Protein 8Q57 (pdb70)

Secondary structure (DSSP, 8-state):
--B--HHHHHHHHHHTT--EEEEE--SHHHHHHHHHHHHHHT--EEEEE-HHHHHHH-HHHHHHHHHHT-TT--S-EEEEEEEE--HHHHHHHHHTT-SEEEE--TTS-HHHHHHHHHHHHHHHHHTT-EEEEEES---B---PPPHHHHHHHHHHH--SEEEE-SS--BSS-SSPP---HHHHHHHHHHT-S-EEES--TT--HHHHHHHHHTTEEEEEE-HHHHHHHHHHHHHHHHH-TT---HHHHHHHHHHHHHHHHHHHHHHHT-TTTTHHHH-/--B--HHHHHHHHHHHT--EEEEE--SHHHHHHHHHHHHHHT--EEEEE-HHHHHHH-HHHHHHHHHHH-TT--S-EEEEEEEE--HHHHHHHHHTT-SEEEE--TTS-HHHHHHHHHHHHHHHHHTT-EEEEEES---B---PPPHHHHHHHHHHH--SEEEE-SS--BSS-SSPP---HHHHHHHHHHT-S-EEES--TT--HHHHHHHHHTTEEEEEE-HHHHHHHHHHHHHHHHH-TT---HHHHHHHHHHHHHHHHHHHHHHTT-TTGGGG-

Sequence (556 aa):
MSYVSGNTLIQHAWQHGYAIGAFSVHNAETIRAILLAAEQEQAPVVMMLQIGQKVISVMGLKPMKEMMIDAFMHDITVPVCIHLDHSRSFEQTMEAVQAGFQSVMFDGSHLSFDENVRITRAVADVAHALNNLGVEGEIGKIGGTELITSCAEALKFSELTTVDYLAVSIGTAHHGMYKQEPKLAFERLQEMREIVKKPIVLHGGSGVPDEQIRRAITLGVAKVNVDTELRQAFTQGVSEVLAASPDEYVLAVSLGRGRDVMQQKVIEKIRLFGSQGQAAAFAGMSYVSGNTLIQHAWQHGYAIGAFSVHNAETIRAILLAAEQEQAPVMLQIGQKVISVMGLKPMKEMMIDAFMHDITVPVCIHLDHSRSFEQTMEAVQAGFQSVMFDGSHLSFDENVRITRAVADVAHALNNLGVEGEIGKIGGTELITSCAEALKFSELTTVDYLAVSIGTAHHGMYKQEPKLAFERLQEMREIVKKPIVLHGGSGVPDEQIRRAITLGVAKVNVDTELRQAFTQGVSEVLAASPDEYVLAVSLGRGRDVMQQKVIEKIRLFGSQGQAAAF

Solvent-accessible surface area: 21563 Å² total; per-residue (Å²): 103,35,51,34,22,0,46,68,0,0,55,39,0,36,123,111,46,6,0,0,1,0,0,8,1,38,38,36,48,5,0,41,0,0,0,46,0,0,42,106,19,80,0,0,0,0,0,2,0,12,67,146,3,31,89,102,78,20,10,61,68,0,22,116,44,0,59,67,51,8,138,69,11,99,0,8,0,0,0,0,0,7,46,0,104,43,40,88,28,0,1,66,0,2,63,26,24,4,22,0,0,0,2,13,1,12,127,77,72,50,113,62,1,19,140,30,0,96,39,0,0,50,3,0,71,15,22,116,6,0,0,0,0,3,8,14,87,17,48,49,34,143,123,76,3,47,19,74,66,0,68,105,0,2,82,78,0,46,1,18,0,0,0,0,10,0,30,12,17,60,22,98,45,99,81,126,10,103,11,24,24,72,68,0,107,74,1,71,118,78,11,129,44,2,2,0,0,1,8,2,7,49,3,31,72,131,17,1,111,134,0,4,96,23,2,1,0,0,0,10,0,42,20,18,0,97,92,3,26,80,93,0,24,57,71,23,73,88,83,51,94,106,48,169,84,114,84,68,3,46,14,87,0,67,57,12,1,30,101,46,0,20,74,5,0,130,19,1,13,0,70,45,50,9,77,42,43,102,104,147,34,46,35,22,0,47,66,0,0,55,38,0,54,117,115,44,8,0,0,0,0,0,8,0,38,39,31,47,5,0,41,0,0,0,40,0,0,39,103,19,77,0,0,0,0,0,1,0,13,67,148,3,31,88,97,82,21,11,60,74,0,22,115,46,0,38,66,51,3,137,69,11,98,0,8,0,0,0,0,0,7,44,0,131,44,42,87,29,0,1,67,0,2,63,26,23,4,21,0,0,0,2,7,0,12,96,75,74,48,113,60,1,20,140,29,0,94,39,0,0,49,2,0,73,16,21,116,6,0,0,0,0,4,10,22,121,18,46,56,36,144,134,75,6,48,16,76,73,0,60,107,0,0,109,79,0,43,1,18,0,0,0,1,10,2,30,17,16,61,25,99,48,96,80,133,12,83,10,24,20,121,68,0,59,70,0,79,92,84,5,131,39,1,2,1,1,1,8,2,9,48,3,36,59,90,23,1,130,114,0,9,84,26,6,1,0,0,0,12,0,43,22,22,1,95,94,4,26,79,104,0,22,56,88,22,73,90,84,52,94,104,48,166,85,118,83,67,3,48,7,95,0,74,65,21,1,27,109,45,0,4,74,5,0,122,15,3,31,0,76,41,53,12,95,58,81

Structure (mmCIF, N/CA/C/O backbone):
data_8Q57
#
_entry.id   8Q57
#
_cell.length_a   90.734
_cell.length_b   87.525
_cell.length_c   104.312
_cell.angle_alpha   90.00
_cell.angle_beta   107.73
_cell.angle_gamma   90.00
#
_symmetry.space_group_name_H-M   'I 1 2 1'
#
loop_
_entity.id
_entity.type
_entity.pdbx_description
1 polymer 'Tagatose-1,6-bisphosphate aldolase kbaY'
2 non-polymer 'SULFATE ION'
3 non-polymer 'ZINC ION'
4 non-polymer 'SODIUM ION'
5 non-polymer 2-[BIS-(2-HYDROXY-ETHYL)-AMINO]-2-HYDROXYMETHYL-PROPANE-1,3-DIOL
6 water water
#
loop_
_atom_site.group_PDB
_atom_site.id
_atom_site.type_symbol
_atom_site.label_atom_id
_atom_site.label_alt_id
_atom_site.label_comp_id
_atom_site.label_asym_id
_atom_site.label_entity_id
_atom_site.label_seq_id
_atom_site.pdbx_PDB_ins_code
_atom_site.Cartn_x
_atom_site.Cartn_y
_atom_site.Cartn_z
_atom_site.occupancy
_atom_site.B_iso_or_equiv
_atom_site.auth_seq_id
_atom_site.auth_comp_id
_atom_site.auth_asym_id
_atom_site.auth_atom_id
_atom_site.pdbx_PDB_model_num
ATOM 1 N N . MET A 1 21 ? 22.748 13.836 39.871 1.00 49.32 1 MET A N 1
ATOM 2 C CA . MET A 1 21 ? 22.130 12.498 40.048 1.00 41.94 1 MET A CA 1
ATOM 3 C C . MET A 1 21 ? 20.713 12.578 39.502 1.00 41.71 1 MET A C 1
ATOM 4 O O . MET A 1 21 ? 20.009 13.546 39.779 1.00 45.54 1 MET A O 1
ATOM 6 N N . SER A 1 22 ? 20.301 11.569 38.719 1.00 36.44 2 SER A N 1
ATOM 7 C CA . SER A 1 22 ? 18.983 11.529 38.102 1.00 33.65 2 SER A CA 1
ATOM 8 C C . SER A 1 22 ? 17.908 11.078 39.120 1.00 33.85 2 SER A C 1
ATOM 9 O O . SER A 1 22 ? 17.198 10.108 38.868 1.00 28.88 2 SER A O 1
ATOM 12 N N . TYR A 1 23 ? 17.808 11.739 40.291 1.00 26.88 3 TYR A N 1
ATOM 13 C CA . TYR A 1 23 ? 16.882 11.313 41.339 1.00 24.30 3 TYR A CA 1
ATOM 14 C C . TYR A 1 23 ? 15.530 11.962 41.114 1.00 23.81 3 TYR A C 1
ATOM 15 O O . TYR A 1 23 ? 15.430 13.142 40.762 1.00 24.87 3 TYR A O 1
ATOM 24 N N . VAL A 1 24 ? 14.467 11.204 41.361 1.00 23.00 4 VAL A N 1
ATOM 25 C CA . VAL A 1 24 ? 13.110 11.644 41.083 1.00 22.84 4 VAL A CA 1
ATOM 26 C C . VAL A 1 24 ? 12.222 11.254 42.251 1.00 22.21 4 VAL A C 1
ATOM 27 O O . VAL A 1 24 ? 12.317 10.127 42.746 1.00 22.65 4 VAL A O 1
ATOM 31 N N . SER A 1 25 ? 11.294 12.158 42.616 1.00 21.53 5 SER A N 1
ATOM 32 C CA . SER A 1 25 ? 10.269 11.866 43.598 1.00 20.88 5 SER A CA 1
ATOM 33 C C . SER A 1 25 ? 9.568 10.543 43.341 1.00 20.79 5 SER A C 1
ATOM 34 O O . SER A 1 25 ? 9.116 10.252 42.215 1.00 19.61 5 SER A O 1
ATOM 37 N N . GLY A 1 26 ? 9.391 9.747 44.402 1.00 20.75 6 GLY A N 1
ATOM 38 C CA . GLY A 1 26 ? 8.617 8.529 44.296 1.00 23.34 6 GLY A CA 1
ATOM 39 C C . GLY A 1 26 ? 7.176 8.798 43.831 1.00 23.29 6 GLY A C 1
ATOM 40 O O . GLY A 1 26 ? 6.585 7.959 43.138 1.00 22.02 6 GLY A O 1
ATOM 41 N N . ASN A 1 27 ? 6.614 9.956 44.201 1.00 22.80 7 ASN A N 1
ATOM 42 C CA . ASN A 1 27 ? 5.241 10.281 43.802 1.00 22.61 7 ASN A CA 1
ATOM 43 C C . ASN A 1 27 ? 5.205 10.421 42.267 1.00 25.41 7 ASN A C 1
ATOM 44 O O . ASN A 1 27 ? 4.299 9.939 41.599 1.00 22.95 7 ASN A O 1
ATOM 49 N N . THR A 1 28 ? 6.195 11.113 41.690 1.00 25.92 8 THR A N 1
ATOM 50 C CA . THR A 1 28 ? 6.265 11.279 40.250 1.00 23.25 8 THR A CA 1
ATOM 51 C C . THR A 1 28 ? 6.323 9.931 39.534 1.00 25.82 8 THR A C 1
ATOM 52 O O . THR A 1 28 ? 5.606 9.693 38.543 1.00 24.30 8 THR A O 1
ATOM 56 N N . LEU A 1 29 ? 7.186 9.039 40.019 1.00 22.53 9 LEU A N 1
ATOM 57 C CA . LEU A 1 29 ? 7.312 7.712 39.392 1.00 23.52 9 LEU A CA 1
ATOM 58 C C . LEU A 1 29 ? 6.027 6.905 39.499 1.00 24.22 9 LEU A C 1
ATOM 59 O O . LEU A 1 29 ? 5.553 6.324 38.515 1.00 22.87 9 LEU A O 1
ATOM 64 N N . ILE A 1 30 ? 5.501 6.796 40.721 1.00 22.97 10 ILE A N 1
ATOM 65 C CA . ILE A 1 30 ? 4.362 5.948 40.972 1.00 24.57 10 ILE A CA 1
ATOM 66 C C . ILE A 1 30 ? 3.106 6.460 40.261 1.00 23.85 10 ILE A C 1
ATOM 67 O O . ILE A 1 30 ? 2.341 5.641 39.733 1.00 24.65 10 ILE A O 1
ATOM 72 N N . GLN A 1 31 ? 2.870 7.781 40.259 1.00 24.96 11 GLN A N 1
ATOM 73 C CA . GLN A 1 31 ? 1.668 8.275 39.578 1.00 26.65 11 GLN A CA 1
ATOM 74 C C . GLN A 1 31 ? 1.741 7.915 38.081 1.00 27.03 11 GLN A C 1
ATOM 75 O O . GLN A 1 31 ? 0.714 7.572 37.455 1.00 27.79 11 GLN A O 1
ATOM 81 N N . HIS A 1 32 ? 2.923 8.046 37.495 1.00 25.16 12 HIS A N 1
ATOM 82 C CA . HIS A 1 32 ? 3.072 7.777 36.072 1.00 27.68 12 HIS A CA 1
ATOM 83 C C . HIS A 1 32 ? 2.811 6.294 35.789 1.00 28.62 12 HIS A C 1
ATOM 84 O O . HIS A 1 32 ? 2.115 5.952 34.827 1.00 28.22 12 HIS A O 1
ATOM 91 N N . ALA A 1 33 ? 3.384 5.416 36.618 1.00 23.88 13 ALA A N 1
ATOM 92 C CA . ALA A 1 33 ? 3.164 3.990 36.493 1.00 25.21 13 ALA A CA 1
ATOM 93 C C . ALA A 1 33 ? 1.666 3.671 36.570 1.00 27.41 13 ALA A C 1
ATOM 94 O O . ALA A 1 33 ? 1.109 2.950 35.739 1.00 24.01 13 ALA A O 1
ATOM 96 N N . TRP A 1 34 ? 1.026 4.224 37.608 1.00 26.47 14 TRP A N 1
ATOM 97 C CA . TRP A 1 34 ? -0.388 3.959 37.874 1.00 27.64 14 TRP A CA 1
ATOM 98 C C . TRP A 1 34 ? -1.247 4.419 36.696 1.00 27.57 14 TRP A C 1
ATOM 99 O O . TRP A 1 34 ? -2.163 3.698 36.319 1.00 30.02 14 TRP A O 1
ATOM 110 N N . GLN A 1 35 ? -0.917 5.567 36.118 1.00 28.21 15 GLN A N 1
ATOM 111 C CA . GLN A 1 35 ? -1.684 6.141 35.036 1.00 30.90 15 GLN A CA 1
ATOM 112 C C . GLN A 1 35 ? -1.448 5.391 33.719 1.00 37.07 15 GLN A C 1
ATOM 113 O O . GLN A 1 35 ? -2.214 5.553 32.777 1.00 32.04 15 GLN A O 1
ATOM 119 N N . HIS A 1 36 ? -0.370 4.622 33.623 1.00 28.50 16 HIS A N 1
ATOM 120 C CA . HIS A 1 36 ? -0.002 3.948 32.389 1.00 30.19 16 HIS A CA 1
ATOM 121 C C . HIS A 1 36 ? -0.026 2.425 32.509 1.00 30.47 16 HIS A C 1
ATOM 122 O O . HIS A 1 36 ? 0.488 1.721 31.634 1.00 33.82 16 HIS A O 1
ATOM 129 N N . GLY A 1 37 ? -0.591 1.880 33.578 1.00 29.69 17 GLY A N 1
ATOM 130 C CA . GLY A 1 37 ? -0.769 0.450 33.669 1.00 29.48 17 GLY A CA 1
ATOM 131 C C . GLY A 1 37 ? 0.544 -0.338 33.769 1.00 31.14 17 GLY A C 1
ATOM 132 O O . GLY A 1 37 ? 0.614 -1.479 33.325 1.00 29.40 17 GLY A O 1
ATOM 133 N N . TYR A 1 38 ? 1.527 0.203 34.502 1.00 26.98 18 TYR A N 1
ATOM 134 C CA . TYR A 1 38 ? 2.737 -0.544 34.826 1.00 24.08 18 TYR A CA 1
ATOM 135 C C . TYR A 1 38 ? 3.054 -0.297 36.312 1.00 26.09 18 TYR A C 1
ATOM 136 O O . TYR A 1 38 ? 2.316 0.415 37.008 1.00 24.49 18 TYR A O 1
ATOM 145 N N . ALA A 1 39 ? 4.107 -0.961 36.799 1.00 24.32 19 ALA A N 1
ATOM 146 C CA . ALA A 1 39 ? 4.539 -0.778 38.188 1.00 22.86 19 ALA A CA 1
ATOM 147 C C . ALA A 1 39 ? 6.037 -0.476 38.224 1.00 23.37 19 ALA A C 1
ATOM 148 O O . ALA A 1 39 ? 6.799 -0.918 37.368 1.00 23.63 19 ALA A O 1
ATOM 150 N N . ILE A 1 40 ? 6.411 0.336 39.209 1.00 22.25 20 ILE A N 1
ATOM 151 C CA . ILE A 1 40 ? 7.799 0.590 39.567 1.00 21.29 20 ILE A CA 1
ATOM 152 C C . ILE A 1 40 ? 8.262 -0.517 40.495 1.00 20.76 20 ILE A C 1
ATOM 153 O O . ILE A 1 40 ? 7.608 -0.833 41.507 1.00 22.90 20 ILE A O 1
ATOM 158 N N . GLY A 1 41 ? 9.392 -1.146 40.139 1.00 21.43 21 GLY A N 1
ATOM 159 C CA . GLY A 1 41 ? 10.020 -2.112 41.021 1.00 21.29 21 GLY A CA 1
ATOM 160 C C . GLY A 1 41 ? 10.775 -1.405 42.146 1.00 21.33 21 GLY A C 1
ATOM 161 O O . GLY A 1 41 ? 11.467 -0.440 41.880 1.00 21.78 21 GLY A O 1
ATOM 162 N N . ALA A 1 42 ? 10.571 -1.891 43.353 1.00 21.90 22 ALA A N 1
ATOM 163 C CA . ALA A 1 42 ? 11.170 -1.326 44.545 1.00 22.49 22 ALA A CA 1
ATOM 164 C C . ALA A 1 42 ? 12.076 -2.411 45.083 1.00 21.85 22 ALA A C 1
ATOM 165 O O . ALA A 1 42 ? 11.629 -3.383 45.682 1.00 23.60 22 ALA A O 1
ATOM 167 N N . PHE A 1 43 ? 13.364 -2.243 44.781 1.00 21.08 23 PHE A N 1
ATOM 168 C CA . PHE A 1 43 ? 14.339 -3.305 45.005 1.00 21.61 23 PHE A CA 1
ATOM 169 C C . PHE A 1 43 ? 15.184 -2.982 46.233 1.00 20.57 23 PHE A C 1
ATOM 170 O O . PHE A 1 43 ? 15.814 -1.926 46.284 1.00 20.93 23 PHE A O 1
ATOM 178 N N . SER A 1 44 ? 15.192 -3.893 47.203 1.00 22.09 24 SER A N 1
ATOM 179 C CA . SER A 1 44 ? 15.880 -3.641 48.475 1.00 22.22 24 SER A CA 1
ATOM 180 C C . SER A 1 44 ? 17.399 -3.785 48.304 1.00 22.86 24 SER A C 1
ATOM 181 O O . SER A 1 44 ? 17.890 -4.769 47.734 1.00 21.43 24 SER A O 1
ATOM 184 N N . VAL A 1 45 ? 18.139 -2.828 48.877 1.00 20.62 25 VAL A N 1
ATOM 185 C CA . VAL A 1 45 ? 19.592 -2.789 48.792 1.00 21.11 25 VAL A CA 1
ATOM 186 C C . VAL A 1 45 ? 20.206 -3.208 50.123 1.00 21.24 25 VAL A C 1
ATOM 187 O O . VAL A 1 45 ? 19.667 -2.941 51.188 1.00 21.47 25 VAL A O 1
ATOM 191 N N . HIS A 1 46 ? 21.429 -3.776 50.059 1.00 20.94 26 HIS A N 1
ATOM 192 C CA . HIS A 1 46 ? 22.079 -4.350 51.241 1.00 20.23 26 HIS A CA 1
ATOM 193 C C . HIS A 1 46 ? 23.569 -4.006 51.352 1.00 20.52 26 HIS A C 1
ATOM 194 O O . HIS A 1 46 ? 24.133 -4.130 52.432 1.00 22.87 26 HIS A O 1
ATOM 201 N N . ASN A 1 47 ? 24.186 -3.635 50.241 1.00 21.61 27 ASN A N 1
ATOM 202 C CA . ASN A 1 47 ? 25.633 -3.405 50.222 1.00 22.93 27 ASN A CA 1
ATOM 203 C C . ASN A 1 47 ? 25.990 -2.877 48.857 1.00 21.09 27 ASN A C 1
ATOM 204 O O . ASN A 1 47 ? 25.080 -2.558 48.080 1.00 22.73 27 ASN A O 1
ATOM 209 N N . ALA A 1 48 ? 27.307 -2.823 48.519 1.00 19.89 28 ALA A N 1
ATOM 210 C CA . ALA A 1 48 ? 27.695 -2.194 47.270 1.00 20.06 28 ALA A CA 1
ATOM 211 C C . ALA A 1 48 ? 27.243 -3.015 46.057 1.00 21.17 28 ALA A C 1
ATOM 212 O O . ALA A 1 48 ? 26.813 -2.439 45.062 1.00 20.44 28 ALA A O 1
ATOM 214 N N . GLU A 1 49 ? 27.506 -4.326 46.112 1.00 22.01 29 GLU A N 1
ATOM 215 C CA . GLU A 1 49 ? 27.251 -5.168 44.942 1.00 23.60 29 GLU A CA 1
ATOM 216 C C . GLU A 1 49 ? 25.736 -5.213 44.655 1.00 23.00 29 GLU A C 1
ATOM 217 O O . GLU A 1 49 ? 25.327 -5.230 43.495 1.00 24.08 29 GLU A O 1
ATOM 223 N N . THR A 1 50 ? 24.911 -5.224 45.700 1.00 23.01 30 THR A N 1
ATOM 224 C CA . THR A 1 50 ? 23.441 -5.253 45.488 1.00 22.71 30 THR A CA 1
ATOM 225 C C . THR A 1 50 ? 22.944 -3.916 44.912 1.00 23.14 30 THR A C 1
ATOM 226 O O . THR A 1 50 ? 22.120 -3.893 43.999 1.00 23.05 30 THR A O 1
ATOM 230 N N . ILE A 1 51 ? 23.511 -2.784 45.352 1.00 21.73 31 ILE A N 1
ATOM 231 C CA . ILE A 1 51 ? 23.192 -1.522 44.729 1.00 20.07 31 ILE A CA 1
ATOM 232 C C . ILE A 1 51 ? 23.528 -1.579 43.244 1.00 21.67 31 ILE A C 1
ATOM 233 O O . ILE A 1 51 ? 22.734 -1.211 42.385 1.00 22.58 31 ILE A O 1
ATOM 238 N N . ARG A 1 52 ? 24.761 -1.992 42.919 1.00 20.91 32 ARG A N 1
ATOM 239 C CA . ARG A 1 52 ? 25.176 -2.041 41.530 1.00 23.03 32 ARG A CA 1
ATOM 240 C C . ARG A 1 52 ? 24.314 -2.974 40.698 1.00 21.76 32 ARG A C 1
ATOM 241 O O . ARG A 1 52 ? 23.994 -2.618 39.574 1.00 24.79 32 ARG A O 1
ATOM 249 N N . ALA A 1 53 ? 23.946 -4.138 41.224 1.00 23.70 33 ALA A N 1
ATOM 250 C CA . ALA A 1 53 ? 23.113 -5.060 40.441 1.00 24.98 33 ALA A CA 1
ATOM 251 C C . ALA A 1 53 ? 21.811 -4.367 40.008 1.00 24.56 33 ALA A C 1
ATOM 252 O O . ALA A 1 53 ? 21.399 -4.433 38.849 1.00 25.33 33 ALA A O 1
ATOM 254 N N . ILE A 1 54 ? 21.192 -3.636 40.937 1.00 22.24 34 ILE A N 1
ATOM 255 C CA . ILE A 1 54 ? 19.913 -2.954 40.669 1.00 22.71 34 ILE A CA 1
ATOM 256 C C . ILE A 1 54 ? 20.089 -1.807 39.675 1.00 23.05 34 ILE A C 1
ATOM 257 O O . ILE A 1 54 ? 19.351 -1.678 38.705 1.00 23.62 34 ILE A O 1
ATOM 262 N N . LEU A 1 55 ? 21.078 -0.940 39.908 1.00 23.06 35 LEU A N 1
ATOM 263 C CA . LEU A 1 55 ? 21.303 0.208 39.045 1.00 21.25 35 LEU A CA 1
ATOM 264 C C . LEU A 1 55 ? 21.694 -0.205 37.624 1.00 24.55 35 LEU A C 1
ATOM 265 O O . LEU A 1 55 ? 21.215 0.379 36.652 1.00 23.68 35 LEU A O 1
ATOM 270 N N . LEU A 1 56 ? 22.533 -1.239 37.505 1.00 25.10 36 LEU A N 1
ATOM 271 C CA . LEU A 1 56 ? 22.975 -1.688 36.193 1.00 29.11 36 LEU A CA 1
ATOM 272 C C . LEU A 1 56 ? 21.772 -2.298 35.472 1.00 24.20 36 LEU A C 1
ATOM 273 O O . LEU A 1 56 ? 21.657 -2.139 34.248 1.00 28.19 36 LEU A O 1
ATOM 278 N N . ALA A 1 57 ? 20.923 -3.007 36.208 1.00 23.41 37 ALA A N 1
ATOM 279 C CA . ALA A 1 57 ? 19.712 -3.591 35.607 1.00 25.31 37 ALA A CA 1
ATOM 280 C C . ALA A 1 57 ? 18.800 -2.484 35.079 1.00 28.12 37 ALA A C 1
ATOM 281 O O . ALA A 1 57 ? 18.324 -2.523 33.943 1.00 25.69 37 ALA A O 1
ATOM 283 N N . ALA A 1 58 ? 18.608 -1.421 35.881 1.00 24.63 38 ALA A N 1
ATOM 284 C CA . ALA A 1 58 ? 17.722 -0.342 35.477 1.00 23.45 38 ALA A CA 1
ATOM 285 C C . ALA A 1 58 ? 18.290 0.398 34.295 1.00 25.21 38 ALA A C 1
ATOM 286 O O . ALA A 1 58 ? 17.534 0.798 33.417 1.00 26.95 38 ALA A O 1
ATOM 288 N N . GLU A 1 59 ? 19.608 0.647 34.306 1.00 24.03 39 GLU A N 1
ATOM 289 C CA . GLU A 1 59 ? 20.235 1.382 33.227 1.00 25.80 39 GLU A CA 1
ATOM 290 C C . GLU A 1 59 ? 20.134 0.584 31.906 1.00 26.52 39 GLU A C 1
ATOM 291 O O . GLU A 1 59 ? 19.815 1.151 30.865 1.00 26.30 39 GLU A O 1
ATOM 297 N N . GLN A 1 60 ? 20.360 -0.732 31.967 1.00 29.88 40 GLN A N 1
ATOM 298 C CA . GLN A 1 60 ? 20.260 -1.582 30.783 1.00 31.17 40 GLN A CA 1
ATOM 299 C C . GLN A 1 60 ? 18.826 -1.570 30.232 1.00 32.08 40 GLN A C 1
ATOM 300 O O . GLN A 1 60 ? 18.611 -1.440 29.026 1.00 34.29 40 GLN A O 1
ATOM 306 N N . GLU A 1 61 ? 17.839 -1.669 31.122 1.00 27.79 41 GLU A N 1
ATOM 307 C CA . GLU A 1 61 ? 16.442 -1.740 30.722 1.00 27.98 41 GLU A CA 1
ATOM 308 C C . GLU A 1 61 ? 15.802 -0.372 30.472 1.00 27.57 41 GLU A C 1
ATOM 309 O O . GLU A 1 61 ? 14.605 -0.336 30.150 1.00 28.66 41 GLU A O 1
ATOM 315 N N . GLN A 1 62 ? 16.545 0.736 30.716 1.00 25.36 42 GLN A N 1
ATOM 316 C CA . GLN A 1 62 ? 16.005 2.083 30.613 1.00 25.97 42 GLN A CA 1
ATOM 317 C C . GLN A 1 62 ? 14.699 2.172 31.405 1.00 26.61 42 GLN A C 1
ATOM 318 O O . GLN A 1 62 ? 13.642 2.570 30.895 1.00 28.63 42 GLN A O 1
ATOM 324 N N . ALA A 1 63 ? 14.780 1.800 32.685 1.00 24.34 43 ALA A N 1
ATOM 325 C CA . ALA A 1 63 ? 13.616 1.654 33.544 1.00 24.14 43 ALA A CA 1
ATOM 326 C C . ALA A 1 63 ? 13.775 2.587 34.754 1.00 26.97 43 ALA A C 1
ATOM 327 O O . ALA A 1 63 ? 14.859 2.632 35.332 1.00 24.40 43 ALA A O 1
ATOM 329 N N . PRO A 1 64 ? 12.696 3.271 35.193 1.00 25.65 44 PRO A N 1
ATOM 330 C CA . PRO A 1 64 ? 12.710 3.966 36.481 1.00 25.96 44 PRO A CA 1
ATOM 331 C C . PRO A 1 64 ? 12.701 2.902 37.567 1.00 23.01 44 PRO A C 1
ATOM 332 O O . PRO A 1 64 ? 12.096 1.849 37.404 1.00 23.48 44 PRO A O 1
ATOM 336 N N . VAL A 1 65 ? 13.384 3.143 38.690 1.00 21.92 45 VAL A N 1
ATOM 337 C CA A VAL A 1 65 ? 13.483 2.162 39.740 0.50 20.24 45 VAL A CA 1
ATOM 338 C CA B VAL A 1 65 ? 13.441 2.160 39.747 0.50 22.19 45 VAL A CA 1
ATOM 339 C C . VAL A 1 65 ? 13.488 2.856 41.101 1.00 20.70 45 VAL A C 1
ATOM 340 O O . VAL A 1 65 ? 13.939 3.987 41.225 1.00 19.91 45 VAL A O 1
ATOM 347 N N . MET A 1 66 ? 13.024 2.119 42.088 1.00 20.12 46 MET A N 1
ATOM 348 C CA A MET A 1 66 ? 13.152 2.488 43.482 0.50 20.44 46 MET A CA 1
ATOM 349 C CA B MET A 1 66 ? 13.151 2.487 43.482 0.50 20.01 46 MET A CA 1
ATOM 350 C C . MET A 1 66 ? 14.155 1.561 44.142 1.00 20.04 46 MET A C 1
ATOM 351 O O . MET A 1 66 ? 14.140 0.358 43.920 1.00 21.19 46 MET A O 1
ATOM 360 N N . LEU A 1 67 ? 15.062 2.172 44.940 1.00 20.10 47 LEU A N 1
ATOM 361 C CA . LEU A 1 67 ? 15.985 1.397 45.738 1.00 19.58 47 LEU A CA 1
ATOM 362 C C . LEU A 1 67 ? 15.513 1.545 47.160 1.00 19.41 47 LEU A C 1
ATOM 363 O O . LEU A 1 67 ? 15.458 2.677 47.664 1.00 19.88 47 LEU A O 1
ATOM 368 N N . GLN A 1 68 ? 15.244 0.425 47.800 1.00 19.43 48 GLN A N 1
ATOM 369 C CA . GLN A 1 68 ? 14.669 0.470 49.138 1.00 20.24 48 GLN A CA 1
ATOM 370 C C . GLN A 1 68 ? 15.758 0.261 50.184 1.00 20.49 48 GLN A C 1
ATOM 371 O O . GLN A 1 68 ? 16.439 -0.755 50.171 1.00 21.03 48 GLN A O 1
ATOM 377 N N . ILE A 1 69 ? 15.879 1.192 51.133 1.00 20.18 49 ILE A N 1
ATOM 378 C CA . ILE A 1 69 ? 16.714 1.042 52.320 1.00 20.09 49 ILE A CA 1
ATOM 379 C C . ILE A 1 69 ? 15.780 0.702 53.467 1.00 19.97 49 ILE A C 1
ATOM 380 O O . ILE A 1 69 ? 14.961 1.536 53.864 1.00 21.01 49 ILE A O 1
ATOM 385 N N . GLY A 1 70 ? 15.824 -0.553 53.923 1.00 19.99 50 GLY A N 1
ATOM 386 C CA . GLY A 1 70 ? 14.919 -1.039 54.934 1.00 20.58 50 GLY A CA 1
ATOM 387 C C . GLY A 1 70 ? 15.580 -1.233 56.290 1.00 21.79 50 GLY A C 1
ATOM 388 O O . GLY A 1 70 ? 16.743 -0.864 56.500 1.00 21.74 50 GLY A O 1
ATOM 389 N N . GLN A 1 71 ? 14.834 -1.873 57.202 1.00 21.58 51 GLN A N 1
ATOM 390 C CA . GLN A 1 71 ? 15.236 -1.948 58.592 1.00 21.58 51 GLN A CA 1
ATOM 391 C C . GLN A 1 71 ? 16.502 -2.782 58.785 1.00 23.72 51 GLN A C 1
ATOM 392 O O . GLN A 1 71 ? 17.341 -2.420 59.602 1.00 23.71 51 GLN A O 1
ATOM 398 N N . LYS A 1 72 ? 16.597 -3.921 58.105 1.00 23.69 52 LYS A N 1
ATOM 399 C CA . LYS A 1 72 ? 17.731 -4.803 58.301 1.00 24.33 52 LYS A CA 1
ATOM 400 C C . LYS A 1 72 ? 19.025 -4.113 57.855 1.00 20.85 52 LYS A C 1
ATOM 401 O O . LYS A 1 72 ? 20.023 -4.154 58.584 1.00 23.82 52 LYS A O 1
ATOM 407 N N . VAL A 1 73 ? 19.022 -3.456 56.694 1.00 22.14 53 VAL A N 1
ATOM 408 C CA . VAL A 1 73 ? 20.255 -2.844 56.222 1.00 22.61 53 VAL A CA 1
ATOM 409 C C . VAL A 1 73 ? 20.603 -1.653 57.119 1.00 22.63 53 VAL A C 1
ATOM 410 O O . VAL A 1 73 ? 21.788 -1.355 57.321 1.00 22.90 53 VAL A O 1
ATOM 414 N N . ILE A 1 74 ? 19.610 -0.944 57.631 1.00 21.62 54 ILE A N 1
ATOM 415 C CA . ILE A 1 74 ? 19.878 0.155 58.541 1.00 21.15 54 ILE A CA 1
ATOM 416 C C . ILE A 1 74 ? 20.606 -0.388 59.768 1.00 23.84 54 ILE A C 1
ATOM 417 O O . ILE A 1 74 ? 21.531 0.237 60.259 1.00 23.98 54 ILE A O 1
ATOM 422 N N . SER A 1 75 ? 20.142 -1.520 60.307 1.00 23.36 55 SER A N 1
ATOM 423 C CA . SER A 1 75 ? 20.760 -2.121 61.476 1.00 26.24 55 SER A CA 1
ATOM 424 C C . SER A 1 75 ? 22.202 -2.543 61.182 1.00 25.68 55 SER A C 1
ATOM 425 O O . SER A 1 75 ? 23.004 -2.499 62.096 1.00 28.37 55 SER A O 1
ATOM 428 N N . VAL A 1 76 ? 22.532 -2.971 59.958 1.00 24.10 56 VAL A N 1
ATOM 429 C CA . VAL A 1 76 ? 23.859 -3.464 59.607 1.00 24.90 56 VAL A CA 1
ATOM 430 C C . VAL A 1 76 ? 24.807 -2.332 59.183 1.00 26.12 56 VAL A C 1
ATOM 431 O O . VAL A 1 76 ? 25.933 -2.247 59.645 1.00 25.73 56 VAL A O 1
ATOM 435 N N . MET A 1 77 ? 24.376 -1.498 58.233 1.00 24.62 57 MET A N 1
ATOM 436 C CA . MET A 1 77 ? 25.234 -0.539 57.555 1.00 23.58 57 MET A CA 1
ATOM 437 C C . MET A 1 77 ? 24.931 0.896 57.988 1.00 25.30 57 MET A C 1
ATOM 438 O O . MET A 1 77 ? 25.779 1.774 57.803 1.00 26.58 57 MET A O 1
ATOM 443 N N . GLY A 1 78 ? 23.685 1.203 58.406 1.00 22.07 58 GLY A N 1
ATOM 444 C CA . GLY A 1 78 ? 23.311 2.559 58.770 1.00 22.23 58 GLY A CA 1
ATOM 445 C C . GLY A 1 78 ? 22.511 3.221 57.635 1.00 23.35 58 GLY A C 1
ATOM 446 O O . GLY A 1 78 ? 22.744 2.965 56.467 1.00 22.16 58 GLY A O 1
ATOM 447 N N . LEU A 1 79 ? 21.543 4.074 57.998 1.00 22.46 59 LEU A N 1
ATOM 448 C CA . LEU A 1 79 ? 20.696 4.769 57.035 1.00 22.03 59 LEU A CA 1
ATOM 449 C C . LEU A 1 79 ? 21.532 5.719 56.171 1.00 23.03 59 LEU A C 1
ATOM 450 O O . LEU A 1 79 ? 21.480 5.657 54.934 1.00 20.94 59 LEU A O 1
ATOM 455 N N . LYS A 1 80 ? 22.244 6.665 56.809 1.00 22.31 60 LYS A N 1
ATOM 456 C CA . LYS A 1 80 ? 22.972 7.672 56.045 1.00 24.23 60 LYS A CA 1
ATOM 457 C C . LYS A 1 80 ? 24.089 7.027 55.211 1.00 20.98 60 LYS A C 1
ATOM 458 O O . LYS A 1 80 ? 24.309 7.385 54.052 1.00 22.07 60 LYS A O 1
ATOM 461 N N . PRO A 1 81 ? 24.859 6.056 55.734 1.00 20.83 61 PRO A N 1
ATOM 462 C CA . PRO A 1 81 ? 25.880 5.393 54.915 1.00 20.18 61 PRO A CA 1
ATOM 463 C C . PRO A 1 81 ? 25.317 4.720 53.658 1.00 21.59 61 PRO A C 1
ATOM 464 O O . PRO A 1 81 ? 25.921 4.789 52.599 1.00 20.85 61 PRO A O 1
ATOM 468 N N . MET A 1 82 ? 24.109 4.141 53.754 1.00 19.40 62 MET A N 1
ATOM 469 C CA . MET A 1 82 ? 23.525 3.466 52.604 1.00 18.70 62 MET A CA 1
ATOM 470 C C . MET A 1 82 ? 23.081 4.506 51.586 1.00 22.05 62 MET A C 1
ATOM 471 O O . MET A 1 82 ? 23.266 4.303 50.387 1.00 21.86 62 MET A O 1
ATOM 476 N N . LYS A 1 83 ? 22.544 5.643 52.059 1.00 21.92 63 LYS A N 1
ATOM 477 C CA . LYS A 1 83 ? 22.200 6.713 51.132 1.00 21.92 63 LYS A CA 1
ATOM 478 C C . LYS A 1 83 ? 23.435 7.185 50.380 1.00 21.53 63 LYS A C 1
ATOM 479 O O . LYS A 1 83 ? 23.390 7.331 49.164 1.00 19.76 63 LYS A O 1
ATOM 485 N N . GLU A 1 84 ? 24.514 7.430 51.123 1.00 21.26 64 GLU A N 1
ATOM 486 C CA . GLU A 1 84 ? 25.747 7.938 50.555 1.00 18.71 64 GLU A CA 1
ATOM 487 C C . GLU A 1 84 ? 26.364 6.932 49.601 1.00 18.66 64 GLU A C 1
ATOM 488 O O . GLU A 1 84 ? 27.004 7.339 48.620 1.00 20.55 64 GLU A O 1
ATOM 494 N N . MET A 1 85 ? 26.163 5.642 49.870 1.00 19.56 65 MET A N 1
ATOM 495 C CA A MET A 1 85 ? 26.711 4.598 49.025 0.50 21.14 65 MET A CA 1
ATOM 496 C CA B MET A 1 85 ? 26.728 4.623 49.010 0.50 20.77 65 MET A CA 1
ATOM 497 C C . MET A 1 85 ? 25.963 4.580 47.692 1.00 22.84 65 MET A C 1
ATOM 498 O O . MET A 1 85 ? 26.579 4.449 46.623 1.00 21.44 65 MET A O 1
ATOM 507 N N . ILE A 1 86 ? 24.621 4.766 47.739 1.00 20.38 66 ILE A N 1
ATOM 508 C CA . ILE A 1 86 ? 23.872 4.874 46.481 1.00 21.44 66 ILE A CA 1
ATOM 509 C C . ILE A 1 86 ? 24.388 6.053 45.683 1.00 19.20 66 ILE A C 1
ATOM 510 O O . ILE A 1 86 ? 24.619 5.949 44.493 1.00 21.32 66 ILE A O 1
ATOM 515 N N . ASP A 1 87 ? 24.511 7.222 46.333 1.00 20.13 67 ASP A N 1
ATOM 516 C CA . ASP A 1 87 ? 24.998 8.423 45.668 1.00 20.99 67 ASP A CA 1
ATOM 517 C C . ASP A 1 87 ? 26.320 8.099 44.942 1.00 20.78 67 ASP A C 1
ATOM 518 O O . ASP A 1 87 ? 26.513 8.484 43.797 1.00 22.42 67 ASP A O 1
ATOM 523 N N . ALA A 1 88 ? 27.182 7.341 45.601 1.00 20.84 68 ALA A N 1
ATOM 524 C CA . ALA A 1 88 ? 28.516 7.081 45.067 1.00 23.19 68 ALA A CA 1
ATOM 525 C C . ALA A 1 88 ? 28.445 6.279 43.768 1.00 26.02 68 ALA A C 1
ATOM 526 O O . ALA A 1 88 ? 29.353 6.401 42.965 1.00 28.47 68 ALA A O 1
ATOM 528 N N . PHE A 1 89 ? 27.423 5.426 43.638 1.00 22.52 69 PHE A N 1
ATOM 529 C CA . PHE A 1 89 ? 27.285 4.549 42.487 1.00 22.78 69 PHE A CA 1
ATOM 530 C C . PHE A 1 89 ? 26.363 5.098 41.399 1.00 26.01 69 PHE A C 1
ATOM 531 O O . PHE A 1 89 ? 26.128 4.379 40.410 1.00 24.56 69 PHE A O 1
ATOM 539 N N . MET A 1 90 ? 25.947 6.357 41.513 1.00 23.04 70 MET A N 1
ATOM 540 C CA . MET A 1 90 ? 25.029 6.981 40.556 1.00 24.57 70 MET A CA 1
ATOM 541 C C . MET A 1 90 ? 25.767 7.687 39.411 1.00 28.99 70 MET A C 1
ATOM 542 O O . MET A 1 90 ? 25.131 8.238 38.510 1.00 26.65 70 MET A O 1
ATOM 547 N N . HIS A 1 91 ? 27.120 7.644 39.422 1.00 27.57 71 HIS A N 1
ATOM 548 C CA . HIS A 1 91 ? 27.951 8.446 38.542 1.00 36.50 71 HIS A CA 1
ATOM 549 C C . HIS A 1 91 ? 27.598 8.163 37.078 1.00 30.34 71 HIS A C 1
ATOM 550 O O . HIS A 1 91 ? 27.540 9.072 36.279 1.00 36.03 71 HIS A O 1
ATOM 557 N N . ASP A 1 92 ? 27.329 6.914 36.711 1.00 29.43 72 ASP A N 1
ATOM 558 C CA . ASP A 1 92 ? 27.131 6.561 35.309 1.00 33.67 72 ASP A CA 1
ATOM 559 C C . ASP A 1 92 ? 25.658 6.216 35.022 1.00 33.01 72 ASP A C 1
ATOM 560 O O . ASP A 1 92 ? 25.372 5.508 34.051 1.00 33.13 72 ASP A O 1
ATOM 565 N N . ILE A 1 93 ? 24.727 6.642 35.894 1.00 27.15 73 ILE A N 1
ATOM 566 C CA . ILE A 1 93 ? 23.345 6.213 35.781 1.00 26.91 73 ILE A CA 1
ATOM 567 C C . ILE A 1 93 ? 22.522 7.371 35.252 1.00 27.23 73 ILE A C 1
ATOM 568 O O . ILE A 1 93 ? 22.622 8.457 35.798 1.00 24.23 73 ILE A O 1
ATOM 573 N N . THR A 1 94 ? 21.667 7.111 34.246 1.00 25.96 74 THR A N 1
ATOM 574 C CA . THR A 1 94 ? 20.892 8.181 33.628 1.00 26.96 74 THR A CA 1
ATOM 575 C C . THR A 1 94 ? 19.388 7.980 33.819 1.00 26.73 74 THR A C 1
ATOM 576 O O . THR A 1 94 ? 18.640 8.907 33.544 1.00 30.00 74 THR A O 1
ATOM 580 N N . VAL A 1 95 ? 18.946 6.809 34.290 1.00 23.57 75 VAL A N 1
ATOM 581 C CA . VAL A 1 95 ? 17.535 6.517 34.492 1.00 22.96 75 VAL A CA 1
ATOM 582 C C . VAL A 1 95 ? 17.022 7.133 35.782 1.00 25.72 75 VAL A C 1
ATOM 583 O O . VAL A 1 95 ? 17.783 7.425 36.702 1.00 26.61 75 VAL A O 1
ATOM 587 N N . PRO A 1 96 ? 15.691 7.328 35.904 1.00 26.30 76 PRO A N 1
ATOM 588 C CA . PRO A 1 96 ? 15.118 7.843 37.148 1.00 25.57 76 PRO A CA 1
ATOM 589 C C . PRO A 1 96 ? 15.337 6.860 38.291 1.00 22.42 76 PRO A C 1
ATOM 590 O O . PRO A 1 96 ? 15.002 5.686 38.177 1.00 23.38 76 PRO A O 1
ATOM 594 N N . VAL A 1 97 ? 15.842 7.380 39.417 1.00 19.80 77 VAL A N 1
ATOM 595 C CA . VAL A 1 97 ? 16.093 6.586 40.595 1.00 21.09 77 VAL A CA 1
ATOM 596 C C . VAL A 1 97 ? 15.458 7.306 41.780 1.00 20.03 77 VAL A C 1
ATOM 597 O O . VAL A 1 97 ? 15.586 8.528 41.898 1.00 20.18 77 VAL A O 1
ATOM 601 N N . CYS A 1 98 ? 14.778 6.528 42.606 1.00 21.39 78 CYS A N 1
ATOM 602 C CA . CYS A 1 98 ? 14.173 7.028 43.819 1.00 20.31 78 CYS A CA 1
ATOM 603 C C . CYS A 1 98 ? 14.685 6.210 44.992 1.00 20.38 78 CYS A C 1
ATOM 604 O O . CYS A 1 98 ? 14.436 5.000 45.041 1.00 19.27 78 CYS A O 1
ATOM 607 N N . ILE A 1 99 ? 15.325 6.862 45.981 1.00 20.44 79 ILE A N 1
ATOM 608 C CA . ILE A 1 99 ? 15.712 6.175 47.216 1.00 18.81 79 ILE A CA 1
ATOM 609 C C . ILE A 1 99 ? 14.542 6.232 48.212 1.00 20.74 79 ILE A C 1
ATOM 610 O O . ILE A 1 99 ? 14.063 7.319 48.550 1.00 18.79 79 ILE A O 1
ATOM 615 N N . HIS A 1 100 ? 14.125 5.052 48.696 1.00 19.33 80 HIS A N 1
ATOM 616 C CA . HIS A 1 100 ? 12.907 4.885 49.460 1.00 19.53 80 HIS A CA 1
ATOM 617 C C . HIS A 1 100 ? 13.258 4.224 50.801 1.00 19.43 80 HIS A C 1
ATOM 618 O O . HIS A 1 100 ? 13.920 3.188 50.827 1.00 21.52 80 HIS A O 1
ATOM 625 N N . LEU A 1 101 ? 12.751 4.779 51.902 1.00 19.05 81 LEU A N 1
ATOM 626 C CA . LEU A 1 101 ? 12.840 4.197 53.239 1.00 18.96 81 LEU A CA 1
ATOM 627 C C . LEU A 1 101 ? 11.726 3.187 53.417 1.00 20.86 81 LEU A C 1
ATOM 628 O O . LEU A 1 101 ? 10.562 3.554 53.288 1.00 21.01 81 LEU A O 1
ATOM 633 N N . ASP A 1 102 ? 12.087 1.940 53.717 1.00 19.76 82 ASP A N 1
ATOM 634 C CA . ASP A 1 102 ? 11.078 0.878 53.817 1.00 22.37 82 ASP A CA 1
ATOM 635 C C . ASP A 1 102 ? 10.868 0.475 55.269 1.00 19.30 82 ASP A C 1
ATOM 636 O O . ASP A 1 102 ? 11.793 0.453 56.071 1.00 20.51 82 ASP A O 1
ATOM 641 N N . HIS A 1 103 ? 9.598 0.203 55.617 1.00 20.48 83 HIS A N 1
ATOM 642 C CA . HIS A 1 103 ? 9.224 -0.409 56.865 1.00 22.10 83 HIS A CA 1
ATOM 643 C C . HIS A 1 103 ? 9.579 0.421 58.093 1.00 21.70 83 HIS A C 1
ATOM 644 O O . HIS A 1 103 ? 9.810 -0.141 59.162 1.00 21.47 83 HIS A O 1
ATOM 651 N N . SER A 1 104 ? 9.614 1.745 57.987 1.00 20.42 84 SER A N 1
ATOM 652 C CA . SER A 1 104 ? 9.951 2.553 59.151 1.00 20.67 84 SER A CA 1
ATOM 653 C C . SER A 1 104 ? 8.812 2.505 60.158 1.00 22.87 84 SER A C 1
ATOM 654 O O . SER A 1 104 ? 7.683 2.841 59.796 1.00 25.30 84 SER A O 1
ATOM 657 N N . ARG A 1 105 ? 9.144 2.232 61.426 1.00 23.18 85 ARG A N 1
ATOM 658 C CA . ARG A 1 105 ? 8.161 2.244 62.500 1.00 26.19 85 ARG A CA 1
ATOM 659 C C . ARG A 1 105 ? 8.488 3.353 63.487 1.00 27.26 85 ARG A C 1
ATOM 660 O O . ARG A 1 105 ? 7.921 3.421 64.568 1.00 24.88 85 ARG A O 1
ATOM 664 N N . SER A 1 106 ? 9.249 4.358 63.049 1.00 23.57 86 SER A N 1
ATOM 665 C CA . SER A 1 106 ? 9.683 5.437 63.893 1.00 25.66 86 SER A CA 1
ATOM 666 C C . SER A 1 106 ? 9.528 6.758 63.133 1.00 24.12 86 SER A C 1
ATOM 667 O O . SER A 1 106 ? 10.159 6.906 62.093 1.00 24.35 86 SER A O 1
ATOM 670 N N . PHE A 1 107 ? 8.811 7.719 63.716 1.00 23.66 87 PHE A N 1
ATOM 671 C CA . PHE A 1 107 ? 8.782 9.079 63.177 1.00 22.88 87 PHE A CA 1
ATOM 672 C C . PHE A 1 107 ? 10.204 9.651 63.086 1.00 21.92 87 PHE A C 1
ATOM 673 O O . PHE A 1 107 ? 10.598 10.301 62.107 1.00 20.39 87 PHE A O 1
ATOM 681 N N . GLU A 1 108 ? 11.011 9.427 64.124 1.00 21.19 88 GLU A N 1
ATOM 682 C CA . GLU A 1 108 ? 12.384 9.899 64.142 1.00 22.99 88 GLU A CA 1
ATOM 683 C C . GLU A 1 108 ? 13.201 9.384 62.957 1.00 23.97 88 GLU A C 1
ATOM 684 O O . GLU A 1 108 ? 13.876 10.170 62.282 1.00 23.07 88 GLU A O 1
ATOM 690 N N . GLN A 1 109 ? 13.154 8.067 62.711 1.00 22.54 89 GLN A N 1
ATOM 691 C CA . GLN A 1 109 ? 13.903 7.471 61.616 1.00 20.64 89 GLN A CA 1
ATOM 692 C C . GLN A 1 109 ? 13.391 8.001 60.280 1.00 22.39 89 GLN A C 1
ATOM 693 O O . GLN A 1 109 ? 14.174 8.243 59.369 1.00 20.24 89 GLN A O 1
ATOM 699 N N . THR A 1 110 ? 12.067 8.135 60.149 1.00 20.43 90 THR A N 1
ATOM 700 C CA . THR A 1 110 ? 11.508 8.664 58.915 1.00 18.69 90 THR A CA 1
ATOM 701 C C . THR A 1 110 ? 12.030 10.093 58.667 1.00 19.82 90 THR A C 1
ATOM 702 O O . THR A 1 110 ? 12.371 10.448 57.519 1.00 19.13 90 THR A O 1
ATOM 706 N N . MET A 1 111 ? 12.087 10.933 59.716 1.00 19.21 91 MET A N 1
ATOM 707 C CA . MET A 1 111 ? 12.602 12.288 59.563 1.00 18.43 91 MET A CA 1
ATOM 708 C C . MET A 1 111 ? 14.101 12.273 59.216 1.00 19.37 91 MET A C 1
ATOM 709 O O . MET A 1 111 ? 14.557 13.107 58.413 1.00 19.42 91 MET A O 1
ATOM 714 N N . GLU A 1 112 ? 14.868 11.296 59.745 1.00 18.88 92 GLU A N 1
ATOM 715 C CA . GLU A 1 112 ? 16.263 11.152 59.375 1.00 19.99 92 GLU A CA 1
ATOM 716 C C . GLU A 1 112 ? 16.410 10.906 57.864 1.00 19.91 92 GLU A C 1
ATOM 717 O O . GLU A 1 112 ? 17.328 11.448 57.250 1.00 20.56 92 GLU A O 1
ATOM 723 N N . ALA A 1 113 ? 15.517 10.085 57.282 1.00 18.51 93 ALA A N 1
ATOM 724 C CA . ALA A 1 113 ? 15.584 9.798 55.853 1.00 19.23 93 ALA A CA 1
ATOM 725 C C . ALA A 1 113 ? 15.251 11.071 55.052 1.00 17.74 93 ALA A C 1
ATOM 726 O O . ALA A 1 113 ? 15.847 11.361 54.007 1.00 19.94 93 ALA A O 1
ATOM 728 N N . VAL A 1 114 ? 14.310 11.861 55.579 1.00 19.54 94 VAL A N 1
ATOM 729 C CA . VAL A 1 114 ? 13.928 13.096 54.917 1.00 20.72 94 VAL A CA 1
ATOM 730 C C . VAL A 1 114 ? 15.134 14.033 54.903 1.00 20.16 94 VAL A C 1
ATOM 731 O O . VAL A 1 114 ? 15.517 14.597 53.881 1.00 20.39 94 VAL A O 1
ATOM 735 N N . GLN A 1 115 ? 15.773 14.174 56.072 1.00 20.74 95 GLN A N 1
ATOM 736 C CA . GLN A 1 115 ? 16.939 15.035 56.176 1.00 23.38 95 GLN A CA 1
ATOM 737 C C . GLN A 1 115 ? 18.110 14.545 55.322 1.00 25.12 95 GLN A C 1
ATOM 738 O O . GLN A 1 115 ? 18.896 15.343 54.821 1.00 25.08 95 GLN A O 1
ATOM 744 N N . ALA A 1 116 ? 18.241 13.224 55.142 1.00 20.84 96 ALA A N 1
ATOM 745 C CA . ALA A 1 116 ? 19.312 12.648 54.344 1.00 22.85 96 ALA A CA 1
ATOM 746 C C . ALA A 1 116 ? 19.050 12.770 52.852 1.00 22.68 96 ALA A C 1
ATOM 747 O O . ALA A 1 116 ? 19.930 12.401 52.054 1.00 24.30 96 ALA A O 1
ATOM 749 N N . GLY A 1 117 ? 17.867 13.254 52.480 1.00 21.00 97 GLY A N 1
ATOM 750 C CA . GLY A 1 117 ? 17.536 13.532 51.089 1.00 21.69 97 GLY A CA 1
ATOM 751 C C . GLY A 1 117 ? 16.967 12.344 50.310 1.00 20.78 97 GLY A C 1
ATOM 752 O O . GLY A 1 117 ? 17.047 12.313 49.083 1.00 20.64 97 GLY A O 1
ATOM 753 N N . PHE A 1 118 ? 16.296 11.432 50.999 1.00 19.67 98 PHE A N 1
ATOM 754 C CA . PHE A 1 118 ? 15.524 10.397 50.306 1.00 18.82 98 PHE A CA 1
ATOM 755 C C . PHE A 1 118 ? 14.425 10.992 49.412 1.00 20.56 98 PHE A C 1
ATOM 756 O O . PHE A 1 118 ? 13.891 12.077 49.698 1.00 19.29 98 PHE A O 1
ATOM 764 N N . GLN A 1 119 ? 14.016 10.234 48.365 1.00 18.78 99 GLN A N 1
ATOM 765 C CA . GLN A 1 119 ? 12.958 10.668 47.455 1.00 20.44 99 GLN A CA 1
ATOM 766 C C . GLN A 1 119 ? 11.589 10.041 47.764 1.00 19.27 99 GLN A C 1
ATOM 767 O O . GLN A 1 119 ? 10.583 10.428 47.156 1.00 20.09 99 GLN A O 1
ATOM 773 N N . SER A 1 120 ? 11.509 9.180 48.772 1.00 18.26 100 SER A N 1
ATOM 774 C CA . SER A 1 120 ? 10.283 8.520 49.189 1.00 18.59 100 SER A CA 1
ATOM 775 C C . SER A 1 120 ? 10.498 7.925 50.572 1.00 18.52 100 SER A C 1
ATOM 776 O O . SER A 1 120 ? 11.589 7.448 50.900 1.00 17.83 100 SER A O 1
ATOM 779 N N . VAL A 1 121 ? 9.462 7.979 51.416 1.00 18.24 101 VAL A N 1
ATOM 780 C CA . VAL A 1 121 ? 9.504 7.315 52.701 1.00 17.78 101 VAL A CA 1
ATOM 781 C C . VAL A 1 121 ? 8.214 6.514 52.938 1.00 19.90 101 VAL A C 1
ATOM 782 O O . VAL A 1 121 ? 7.122 6.967 52.579 1.00 18.97 101 VAL A O 1
ATOM 786 N N . MET A 1 122 ? 8.372 5.378 53.602 1.00 19.86 102 MET A N 1
ATOM 787 C CA . MET A 1 122 ? 7.253 4.620 54.112 1.00 22.10 102 MET A CA 1
ATOM 788 C C . MET A 1 122 ? 7.285 4.686 55.648 1.00 21.73 102 MET A C 1
ATOM 789 O O . MET A 1 122 ? 8.202 4.141 56.274 1.00 23.21 102 MET A O 1
ATOM 794 N N . PHE A 1 123 ? 6.242 5.312 56.239 1.00 22.87 103 PHE A N 1
ATOM 795 C CA . PHE A 1 123 ? 5.947 5.141 57.640 1.00 20.43 103 PHE A CA 1
ATOM 796 C C . PHE A 1 123 ? 4.937 3.993 57.736 1.00 24.78 103 PHE A C 1
ATOM 797 O O . PHE A 1 123 ? 3.832 4.081 57.189 1.00 24.56 103 PHE A O 1
ATOM 805 N N . ASP A 1 124 ? 5.373 2.908 58.369 1.00 21.91 104 ASP A N 1
ATOM 806 C CA . ASP A 1 124 ? 4.601 1.682 58.478 1.00 25.15 104 ASP A CA 1
ATOM 807 C C . ASP A 1 124 ? 4.003 1.669 59.869 1.00 24.89 104 ASP A C 1
ATOM 808 O O . ASP A 1 124 ? 4.631 1.240 60.831 1.00 28.04 104 ASP A O 1
ATOM 813 N N . GLY A 1 125 ? 2.788 2.169 59.984 1.00 26.73 105 GLY A N 1
ATOM 814 C CA . GLY A 1 125 ? 2.140 2.236 61.295 1.00 26.03 105 GLY A CA 1
ATOM 815 C C . GLY A 1 125 ? 1.168 1.070 61.505 1.00 28.96 105 GLY A C 1
ATOM 816 O O . GLY A 1 125 ? 0.301 1.148 62.366 1.00 31.49 105 GLY A O 1
ATOM 817 N N . SER A 1 126 ? 1.331 0.012 60.706 1.00 29.91 106 SER A N 1
ATOM 818 C CA . SER A 1 126 ? 0.330 -1.038 60.609 1.00 34.93 106 SER A CA 1
ATOM 819 C C . SER A 1 126 ? 0.186 -1.801 61.923 1.00 39.09 106 SER A C 1
ATOM 820 O O . SER A 1 126 ? -0.816 -2.492 62.099 1.00 41.44 106 SER A O 1
ATOM 823 N N . HIS A 1 127 ? 1.167 -1.705 62.827 1.00 37.25 107 HIS A N 1
ATOM 824 C CA . HIS A 1 127 ? 1.049 -2.339 64.136 1.00 40.92 107 HIS A CA 1
ATOM 825 C C . HIS A 1 127 ? 0.462 -1.380 65.166 1.00 39.29 107 HIS A C 1
ATOM 826 O O . HIS A 1 127 ? 0.249 -1.759 66.313 1.00 38.73 107 HIS A O 1
ATOM 833 N N . LEU A 1 128 ? 0.180 -0.131 64.791 1.00 30.80 108 LEU A N 1
ATOM 834 C CA . LEU A 1 128 ? -0.459 0.784 65.723 1.00 31.03 108 LEU A CA 1
ATOM 835 C C . LEU A 1 128 ? -1.978 0.665 65.555 1.00 29.03 108 LEU A C 1
ATOM 836 O O . LEU A 1 128 ? -2.489 0.139 64.544 1.00 30.24 108 LEU A O 1
ATOM 841 N N . SER A 1 129 ? -2.670 1.247 66.521 1.00 28.28 109 SER A N 1
ATOM 842 C CA . SER A 1 129 ? -4.097 1.491 66.419 1.00 30.57 109 SER A CA 1
ATOM 843 C C . SER A 1 129 ? -4.373 2.363 65.197 1.00 31.46 109 SER A C 1
ATOM 844 O O . SER A 1 129 ? -3.510 3.110 64.744 1.00 29.23 109 SER A O 1
ATOM 847 N N . PHE A 1 130 ? -5.585 2.265 64.657 1.00 29.97 110 PHE A N 1
ATOM 848 C CA . PHE A 1 130 ? -5.950 3.011 63.465 1.00 29.56 110 PHE A CA 1
ATOM 849 C C . PHE A 1 130 ? -5.681 4.493 63.671 1.00 30.02 110 PHE A C 1
ATOM 850 O O . PHE A 1 130 ? -5.112 5.172 62.818 1.00 27.36 110 PHE A O 1
ATOM 858 N N . ASP A 1 131 ? -6.116 5.025 64.809 1.00 30.63 111 ASP A N 1
ATOM 859 C CA . ASP A 1 131 ? -6.025 6.457 65.021 1.00 33.37 111 ASP A CA 1
ATOM 860 C C . ASP A 1 131 ? -4.557 6.878 65.109 1.00 30.29 111 ASP A C 1
ATOM 861 O O . ASP A 1 131 ? -4.228 7.993 64.696 1.00 30.22 111 ASP A O 1
ATOM 866 N N . GLU A 1 132 ? -3.723 6.052 65.755 1.00 26.54 112 GLU A N 1
ATOM 867 C CA . GLU A 1 132 ? -2.314 6.394 65.942 1.00 33.09 112 GLU A CA 1
ATOM 868 C C . GLU A 1 132 ? -1.544 6.284 64.624 1.00 25.30 112 GLU A C 1
ATOM 869 O O . GLU A 1 132 ? -0.719 7.146 64.303 1.00 27.68 112 GLU A O 1
ATOM 875 N N . ASN A 1 133 ? -1.846 5.248 63.853 1.00 25.45 113 ASN A N 1
ATOM 876 C CA . ASN A 1 133 ? -1.296 5.084 62.518 1.00 25.31 113 ASN A CA 1
ATOM 877 C C . ASN A 1 133 ? -1.657 6.319 61.683 1.00 26.99 113 ASN A C 1
ATOM 878 O O . ASN A 1 133 ? -0.801 6.916 61.031 1.00 25.91 113 ASN A O 1
ATOM 883 N N . VAL A 1 134 ? -2.942 6.696 61.651 1.00 23.30 114 VAL A N 1
ATOM 884 C CA . VAL A 1 134 ? -3.361 7.901 60.950 1.00 24.60 114 VAL A CA 1
ATOM 885 C C . VAL A 1 134 ? -2.571 9.120 61.417 1.00 26.51 114 VAL A C 1
ATOM 886 O O . VAL A 1 134 ? -2.145 9.908 60.581 1.00 24.91 114 VAL A O 1
ATOM 890 N N . ARG A 1 135 ? -2.433 9.305 62.731 1.00 23.79 115 ARG A N 1
ATOM 891 C CA . ARG A 1 135 ? -1.853 10.528 63.258 1.00 25.55 115 ARG A CA 1
ATOM 892 C C . ARG A 1 135 ? -0.400 10.705 62.780 1.00 24.07 115 ARG A C 1
ATOM 893 O O . ARG A 1 135 ? -0.026 11.804 62.313 1.00 24.90 115 ARG A O 1
ATOM 901 N N . ILE A 1 136 ? 0.394 9.648 62.896 1.00 24.07 116 ILE A N 1
ATOM 902 C CA . ILE A 1 136 ? 1.811 9.754 62.579 1.00 23.66 116 ILE A CA 1
ATOM 903 C C . ILE A 1 136 ? 1.998 9.736 61.066 1.00 23.58 116 ILE A C 1
ATOM 904 O O . ILE A 1 136 ? 2.824 10.484 60.527 1.00 24.19 116 ILE A O 1
ATOM 909 N N . THR A 1 137 ? 1.256 8.893 60.362 1.00 21.62 117 THR A N 1
ATOM 910 C CA . THR A 1 137 ? 1.383 8.830 58.920 1.00 20.80 117 THR A CA 1
ATOM 911 C C . THR A 1 137 ? 1.044 10.198 58.333 1.00 23.44 117 THR A C 1
ATOM 912 O O . THR A 1 137 ? 1.687 10.629 57.392 1.00 20.32 117 THR A O 1
ATOM 916 N N . ARG A 1 138 ? -0.013 10.876 58.839 1.00 21.27 118 ARG A N 1
ATOM 917 C CA . ARG A 1 138 ? -0.386 12.165 58.315 1.00 22.39 118 ARG A CA 1
ATOM 918 C C . ARG A 1 138 ? 0.763 13.148 58.552 1.00 21.36 118 ARG A C 1
ATOM 919 O O . ARG A 1 138 ? 1.032 13.972 57.686 1.00 20.87 118 ARG A O 1
ATOM 927 N N . ALA A 1 139 ? 1.351 13.129 59.747 1.00 20.51 119 ALA A N 1
ATOM 928 C CA . ALA A 1 139 ? 2.460 14.037 60.046 1.00 23.56 119 ALA A CA 1
ATOM 929 C C . ALA A 1 139 ? 3.607 13.837 59.038 1.00 22.53 119 ALA A C 1
ATOM 930 O O . ALA A 1 139 ? 4.162 14.816 58.534 1.00 23.11 119 ALA A O 1
ATOM 932 N N . VAL A 1 140 ? 3.960 12.573 58.759 1.00 18.81 120 VAL A N 1
ATOM 933 C CA . VAL A 1 140 ? 4.991 12.250 57.771 1.00 19.47 120 VAL A CA 1
ATOM 934 C C . VAL A 1 140 ? 4.553 12.737 56.400 1.00 19.55 120 VAL A C 1
ATOM 935 O O . VAL A 1 140 ? 5.357 13.328 55.676 1.00 18.73 120 VAL A O 1
ATOM 939 N N . ALA A 1 141 ? 3.292 12.517 56.034 1.00 18.32 121 ALA A N 1
ATOM 940 C CA . ALA A 1 141 ? 2.816 12.927 54.717 1.00 20.18 121 ALA A CA 1
ATOM 941 C C . ALA A 1 141 ? 2.943 14.431 54.530 1.00 20.23 121 ALA A C 1
ATOM 942 O O . ALA A 1 141 ? 3.267 14.887 53.428 1.00 21.45 121 ALA A O 1
ATOM 944 N N . ASP A 1 142 ? 2.680 15.200 55.583 1.00 19.32 122 ASP A N 1
ATOM 945 C CA . ASP A 1 142 ? 2.708 16.651 55.440 1.00 21.61 122 ASP A CA 1
ATOM 946 C C . ASP A 1 142 ? 4.146 17.110 55.163 1.00 19.57 122 ASP A C 1
ATOM 947 O O . ASP A 1 142 ? 4.361 18.012 54.386 1.00 20.06 122 ASP A O 1
ATOM 952 N N . VAL A 1 143 ? 5.104 16.465 55.831 1.00 18.52 123 VAL A N 1
ATOM 953 C CA . VAL A 1 143 ? 6.525 16.748 55.584 1.00 18.83 123 VAL A CA 1
ATOM 954 C C . VAL A 1 143 ? 6.891 16.359 54.151 1.00 19.51 123 VAL A C 1
ATOM 955 O O . VAL A 1 143 ? 7.507 17.158 53.417 1.00 19.79 123 VAL A O 1
ATOM 959 N N . ALA A 1 144 ? 6.480 15.155 53.728 1.00 18.55 124 ALA A N 1
ATOM 960 C CA . ALA A 1 144 ? 6.819 14.705 52.390 1.00 18.28 124 ALA A CA 1
ATOM 961 C C . ALA A 1 144 ? 6.263 15.632 51.332 1.00 18.83 124 ALA A C 1
ATOM 962 O O . ALA A 1 144 ? 6.932 15.945 50.344 1.00 20.47 124 ALA A O 1
ATOM 964 N N . HIS A 1 145 ? 4.984 16.000 51.468 1.00 19.77 125 HIS A N 1
ATOM 965 C CA . HIS A 1 145 ? 4.343 16.867 50.502 1.00 21.62 125 HIS A CA 1
ATOM 966 C C . HIS A 1 145 ? 5.075 18.205 50.420 1.00 21.65 125 HIS A C 1
ATOM 967 O O . HIS A 1 145 ? 5.315 18.733 49.316 1.00 22.08 125 HIS A O 1
ATOM 974 N N . ALA A 1 146 ? 5.438 18.763 51.593 1.00 19.18 126 ALA A N 1
ATOM 975 C CA . ALA A 1 146 ? 6.196 19.998 51.626 1.00 21.30 126 ALA A CA 1
ATOM 976 C C . ALA A 1 146 ? 7.491 19.945 50.815 1.00 21.88 126 ALA A C 1
ATOM 977 O O . ALA A 1 146 ? 7.869 20.960 50.229 1.00 22.50 126 ALA A O 1
ATOM 979 N N . LEU A 1 147 ? 8.195 18.805 50.827 1.00 17.79 127 LEU A N 1
ATOM 980 C CA . LEU A 1 147 ? 9.503 18.659 50.214 1.00 18.88 127 LEU A CA 1
ATOM 981 C C . LEU A 1 147 ? 9.484 17.897 48.863 1.00 22.22 127 LEU A C 1
ATOM 982 O O . LEU A 1 147 ? 10.539 17.540 48.347 1.00 22.30 127 LEU A O 1
ATOM 987 N N . ASN A 1 148 ? 8.303 17.628 48.336 1.00 21.90 128 ASN A N 1
ATOM 988 C CA A ASN A 1 148 ? 8.181 16.984 47.029 0.50 22.80 128 ASN A CA 1
ATOM 989 C CA B ASN A 1 148 ? 8.147 16.958 47.041 0.50 25.43 128 ASN A CA 1
ATOM 990 C C . ASN A 1 148 ? 8.848 15.603 47.048 1.00 22.47 128 ASN A C 1
ATOM 991 O O . ASN A 1 148 ? 9.615 15.266 46.142 1.00 24.19 128 ASN A O 1
ATOM 1000 N N . LEU A 1 149 ? 8.619 14.828 48.106 1.00 19.78 129 LEU A N 1
ATOM 1001 C CA . LEU A 1 149 ? 9.014 13.436 48.093 1.00 20.42 129 LEU A CA 1
ATOM 1002 C C . LEU A 1 149 ? 7.782 12.566 48.308 1.00 20.10 129 LEU A C 1
ATOM 1003 O O . LEU A 1 149 ? 6.729 13.014 48.792 1.00 21.17 129 LEU A O 1
ATOM 1008 N N . GLY A 1 150 ? 7.902 11.327 47.865 1.00 18.92 130 GLY A N 1
ATOM 1009 C CA . GLY A 1 150 ? 6.782 10.409 47.962 1.00 21.17 130 GLY A CA 1
ATOM 1010 C C . GLY A 1 150 ? 6.571 9.905 49.386 1.00 19.12 130 GLY A C 1
ATOM 1011 O O . GLY A 1 150 ? 7.525 9.746 50.165 1.00 22.15 130 GLY A O 1
ATOM 1012 N N . VAL A 1 151 ? 5.303 9.617 49.716 1.00 20.39 131 VAL A N 1
ATOM 1013 C CA . VAL A 1 151 ? 4.990 9.026 51.006 1.00 19.61 131 VAL A CA 1
ATOM 1014 C C . VAL A 1 151 ? 4.054 7.821 50.839 1.00 19.10 131 VAL A C 1
ATOM 1015 O O . VAL A 1 151 ? 2.982 7.922 50.234 1.00 20.36 131 VAL A O 1
ATOM 1019 N N . GLU A 1 152 ? 4.447 6.739 51.495 1.00 21.22 132 GLU A N 1
ATOM 1020 C CA . GLU A 1 152 ? 3.733 5.475 51.567 1.00 19.99 132 GLU A CA 1
ATOM 1021 C C . GLU A 1 152 ? 3.294 5.271 53.008 1.00 21.55 132 GLU A C 1
ATOM 1022 O O . GLU A 1 152 ? 4.061 5.499 53.949 1.00 21.49 132 GLU A O 1
ATOM 1028 N N . GLY A 1 153 ? 2.062 4.774 53.176 1.00 21.26 133 GLY A N 1
ATOM 1029 C CA . GLY A 1 153 ? 1.633 4.211 54.451 1.00 20.76 133 GLY A CA 1
ATOM 1030 C C . GLY A 1 153 ? 0.997 2.834 54.241 1.00 21.06 133 GLY A C 1
ATOM 1031 O O . GLY A 1 153 ? 0.847 2.409 53.092 1.00 24.39 133 GLY A O 1
ATOM 1032 N N . GLU A 1 154 ? 0.722 2.139 55.346 1.00 23.41 134 GLU A N 1
ATOM 1033 C CA . GLU A 1 154 ? 0.192 0.784 55.333 1.00 23.18 134 GLU A CA 1
ATOM 1034 C C . GLU A 1 154 ? -0.966 0.681 56.311 1.00 26.04 134 GLU A C 1
ATOM 1035 O O . GLU A 1 154 ? -0.853 1.120 57.455 1.00 25.96 134 GLU A O 1
ATOM 1041 N N . ILE A 1 155 ? -2.070 0.103 55.803 1.00 27.17 135 ILE A N 1
ATOM 1042 C CA . ILE A 1 155 ? -3.209 -0.227 56.648 1.00 29.58 135 ILE A CA 1
ATOM 1043 C C . ILE A 1 155 ? -3.501 -1.709 56.440 1.00 29.08 135 ILE A C 1
ATOM 1044 O O . ILE A 1 155 ? -3.705 -2.136 55.298 1.00 30.55 135 ILE A O 1
ATOM 1049 N N . GLY A 1 156 ? -3.415 -2.469 57.549 1.00 28.73 136 GLY A N 1
ATOM 1050 C CA . GLY A 1 156 ? -3.455 -3.923 57.507 1.00 30.50 136 GLY A CA 1
ATOM 1051 C C . GLY A 1 156 ? -2.057 -4.514 57.636 1.00 37.25 136 GLY A C 1
ATOM 1052 O O . GLY A 1 156 ? -1.111 -4.065 56.975 1.00 35.76 136 GLY A O 1
ATOM 1053 N N . LYS A 1 157 ? -1.919 -5.499 58.517 1.00 34.23 137 LYS A N 1
ATOM 1054 C CA . LYS A 1 157 ? -0.649 -6.143 58.795 1.00 39.55 137 LYS A CA 1
ATOM 1055 C C . LYS A 1 157 ? -0.261 -7.058 57.632 1.00 42.92 137 LYS A C 1
ATOM 1056 O O . LYS A 1 157 ? -1.102 -7.744 57.053 1.00 36.59 137 LYS A O 1
ATOM 1060 N N . ILE A 1 158 ? 1.034 -7.042 57.276 1.00 39.51 138 ILE A N 1
ATOM 1061 C CA . ILE A 1 158 ? 1.636 -8.012 56.374 1.00 37.81 138 ILE A CA 1
ATOM 1062 C C . ILE A 1 158 ? 2.778 -8.669 57.150 1.00 42.47 138 ILE A C 1
ATOM 1063 O O . ILE A 1 158 ? 3.744 -8.011 57.532 1.00 41.51 138 ILE A O 1
ATOM 1068 N N . GLY A 1 159 ? 2.658 -9.974 57.390 1.00 45.12 139 GLY A N 1
ATOM 1069 C CA . GLY A 1 159 ? 3.642 -10.681 58.201 1.00 46.73 139 GLY A CA 1
ATOM 1070 C C . GLY A 1 159 ? 4.628 -11.478 57.343 1.00 47.18 139 GLY A C 1
ATOM 1071 O O . GLY A 1 159 ? 4.917 -11.105 56.204 1.00 37.51 139 GLY A O 1
ATOM 1072 N N . GLY A 1 160 ? 5.166 -12.554 57.946 1.00 50.67 140 GLY A N 1
ATOM 1073 C CA . GLY A 1 160 ? 6.159 -13.401 57.305 1.00 52.68 140 GLY A CA 1
ATOM 1074 C C . GLY A 1 160 ? 5.510 -14.683 56.794 1.00 58.48 140 GLY A C 1
ATOM 1075 O O . GLY A 1 160 ? 4.423 -15.044 57.235 1.00 62.16 140 GLY A O 1
ATOM 1076 N N . THR A 1 161 ? 6.190 -15.376 55.875 1.00 64.52 141 THR A N 1
ATOM 1077 C CA . THR A 1 161 ? 5.700 -16.639 55.338 1.00 72.36 141 THR A CA 1
ATOM 1078 C C . THR A 1 161 ? 5.780 -17.741 56.412 1.00 84.33 141 THR A C 1
ATOM 1079 O O . THR A 1 161 ? 5.119 -18.772 56.281 1.00 92.96 141 THR A O 1
ATOM 1083 N N . GLU A 1 162 ? 6.591 -17.527 57.469 1.00 97.00 142 GLU A N 1
ATOM 1084 C CA . GLU A 1 162 ? 6.518 -18.276 58.726 1.00 98.96 142 GLU A CA 1
ATOM 1085 C C . GLU A 1 162 ? 6.480 -19.785 58.444 1.00 101.18 142 GLU A C 1
ATOM 1086 O O . GLU A 1 162 ? 7.071 -20.531 59.248 1.00 93.39 142 GLU A O 1
ATOM 1088 N N . LEU A 1 173 ? -6.051 -11.562 57.496 1.00 46.89 153 LEU A N 1
ATOM 1089 C CA . LEU A 1 173 ? -6.578 -10.173 57.593 1.00 48.70 153 LEU A CA 1
ATOM 1090 C C . LEU A 1 173 ? -6.249 -9.455 56.282 1.00 48.25 153 LEU A C 1
ATOM 1091 O O . LEU A 1 173 ? -5.313 -8.672 56.185 1.00 52.64 153 LEU A O 1
ATOM 1093 N N . ILE A 1 174 ? -7.075 -9.715 55.273 1.00 40.72 154 ILE A N 1
ATOM 1094 C CA . ILE A 1 174 ? -7.191 -8.842 54.116 1.00 37.82 154 ILE A CA 1
ATOM 1095 C C . ILE A 1 174 ? -7.768 -7.498 54.568 1.00 37.96 154 ILE A C 1
ATOM 1096 O O . ILE A 1 174 ? -8.785 -7.451 55.236 1.00 37.55 154 ILE A O 1
ATOM 1101 N N . THR A 1 175 ? -7.146 -6.391 54.137 1.00 36.08 155 THR A N 1
ATOM 1102 C CA . THR A 1 175 ? -7.620 -5.040 54.394 1.00 34.37 155 THR A CA 1
ATOM 1103 C C . THR A 1 175 ? -9.019 -4.816 53.788 1.00 31.02 155 THR A C 1
ATOM 1104 O O . THR A 1 175 ? -9.236 -5.122 52.622 1.00 33.37 155 THR A O 1
ATOM 1108 N N . SER A 1 176 ? -9.913 -4.191 54.564 1.00 32.08 156 SER A N 1
ATOM 1109 C CA . SER A 1 176 ? -11.230 -3.810 54.072 1.00 35.53 156 SER A CA 1
ATOM 1110 C C . SER A 1 176 ? -11.142 -2.535 53.229 1.00 37.22 156 SER A C 1
ATOM 1111 O O . SER A 1 176 ? -10.308 -1.652 53.494 1.00 31.39 156 SER A O 1
ATOM 1114 N N . CYS A 1 177 ? -12.060 -2.414 52.264 1.00 34.86 157 CYS A N 1
ATOM 1115 C CA . CYS A 1 177 ? -12.209 -1.166 51.529 1.00 37.26 157 CYS A CA 1
ATOM 1116 C C . CYS A 1 177 ? -12.486 0.020 52.447 1.00 33.65 157 CYS A C 1
ATOM 1117 O O . CYS A 1 177 ? -11.993 1.116 52.191 1.00 30.65 157 CYS A O 1
ATOM 1120 N N . ALA A 1 178 ? -13.289 -0.158 53.489 1.00 34.35 158 ALA A N 1
ATOM 1121 C CA . ALA A 1 178 ? -13.640 0.963 54.332 1.00 33.44 158 ALA A CA 1
ATOM 1122 C C . ALA A 1 178 ? -12.425 1.528 55.066 1.00 31.96 158 ALA A C 1
ATOM 1123 O O . ALA A 1 178 ? -12.305 2.741 55.199 1.00 29.61 158 ALA A O 1
ATOM 1125 N N . GLU A 1 179 ? -11.620 0.627 55.646 1.00 30.55 159 GLU A N 1
ATOM 1126 C CA . GLU A 1 179 ? -10.423 0.977 56.413 1.00 33.35 159 GLU A CA 1
ATOM 1127 C C . GLU A 1 179 ? -9.409 1.650 55.480 1.00 29.13 159 GLU A C 1
ATOM 1128 O O . GLU A 1 179 ? -8.850 2.674 55.822 1.00 29.18 1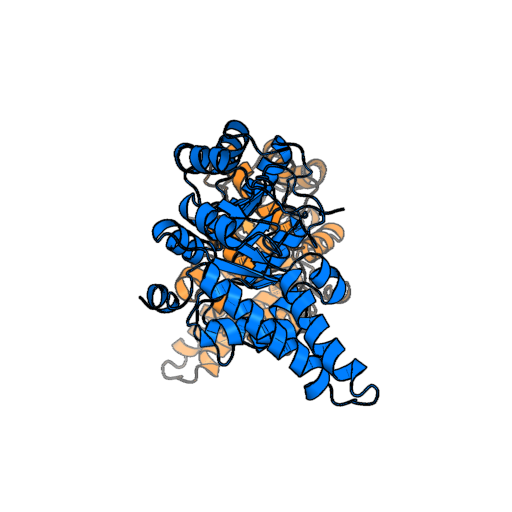59 GLU A O 1
ATOM 1134 N N . ALA A 1 180 ? -9.281 1.125 54.260 1.00 29.48 160 ALA A N 1
ATOM 1135 C CA . ALA A 1 180 ? -8.342 1.664 53.274 1.00 27.99 160 ALA A CA 1
ATOM 1136 C C . ALA A 1 180 ? -8.752 3.052 52.816 1.00 28.45 160 ALA A C 1
ATOM 1137 O O . ALA A 1 180 ? -7.906 3.944 52.707 1.00 27.79 160 ALA A O 1
ATOM 1139 N N . LEU A 1 181 ? -10.057 3.278 52.554 1.00 25.08 161 LEU A N 1
ATOM 1140 C CA . LEU A 1 181 ? -10.521 4.588 52.154 1.00 24.42 161 LEU A CA 1
ATOM 1141 C C . LEU A 1 181 ? -10.346 5.616 53.257 1.00 24.85 161 LEU A C 1
ATOM 1142 O O . LEU A 1 181 ? -9.871 6.724 53.005 1.00 26.71 161 LEU A O 1
ATOM 1147 N N . LYS A 1 182 ? -10.734 5.267 54.483 1.00 26.05 162 LYS A N 1
ATOM 1148 C CA . LYS A 1 182 ? -10.668 6.214 55.568 1.00 27.33 162 LYS A CA 1
ATOM 1149 C C . LYS A 1 182 ? -9.198 6.566 55.810 1.00 28.77 162 LYS A C 1
ATOM 1150 O O . LYS A 1 182 ? -8.834 7.732 55.941 1.00 27.45 162 LYS A O 1
ATOM 1155 N N . PHE A 1 183 ? -8.369 5.535 55.909 1.00 27.00 163 PHE A N 1
ATOM 1156 C CA . PHE A 1 183 ? -6.941 5.738 56.126 1.00 27.74 163 PHE A CA 1
ATOM 1157 C C . PHE A 1 183 ? -6.341 6.642 55.039 1.00 25.51 163 PHE A C 1
ATOM 1158 O O . PHE A 1 183 ? -5.629 7.611 55.360 1.00 24.89 163 PHE A O 1
ATOM 1166 N N . SER A 1 184 ? -6.610 6.310 53.773 1.00 25.24 164 SER A N 1
ATOM 1167 C CA . SER A 1 184 ? -6.086 7.083 52.654 1.00 25.59 164 SER A CA 1
ATOM 1168 C C . SER A 1 184 ? -6.505 8.560 52.718 1.00 29.29 164 SER A C 1
ATOM 1169 O O . SER A 1 184 ? -5.691 9.472 52.517 1.00 25.96 164 SER A O 1
ATOM 1172 N N . GLU A 1 185 ? -7.787 8.838 53.001 1.00 23.74 165 GLU A N 1
ATOM 1173 C CA . GLU A 1 185 ? -8.294 10.198 52.977 1.00 25.37 165 GLU A CA 1
ATOM 1174 C C . GLU A 1 185 ? -7.745 10.997 54.162 1.00 24.39 165 GLU A C 1
ATOM 1175 O O . GLU A 1 185 ? -7.415 12.175 54.022 1.00 27.62 165 GLU A O 1
ATOM 1178 N N . LEU A 1 186 ? -7.637 10.371 55.342 1.00 24.22 166 LEU A N 1
ATOM 1179 C CA . LEU A 1 186 ? -7.153 11.097 56.505 1.00 24.71 166 LEU A CA 1
ATOM 1180 C C . LEU A 1 186 ? -5.636 11.314 56.485 1.00 25.77 166 LEU A C 1
ATOM 1181 O O . LEU A 1 186 ? -5.161 12.244 57.150 1.00 26.55 166 LEU A O 1
ATOM 1186 N N . THR A 1 187 ? -4.886 10.445 55.802 1.00 24.46 167 THR A N 1
ATOM 1187 C CA . THR A 1 187 ? -3.423 10.555 55.813 1.00 23.67 167 THR A CA 1
ATOM 1188 C C . THR A 1 187 ? -2.873 11.354 54.634 1.00 24.54 167 THR A C 1
ATOM 1189 O O . THR A 1 187 ? -1.767 11.924 54.755 1.00 24.72 167 THR A O 1
ATOM 1193 N N . THR A 1 188 ? -3.586 11.371 53.493 1.00 21.30 168 THR A N 1
ATOM 1194 C CA . THR A 1 188 ? -3.108 11.969 52.251 1.00 23.57 168 THR A CA 1
ATOM 1195 C C . THR A 1 188 ? -1.857 11.260 51.724 1.00 20.19 168 THR A C 1
ATOM 1196 O O . THR A 1 188 ? -1.087 11.843 50.930 1.00 24.84 168 THR A O 1
ATOM 1200 N N . VAL A 1 189 ? -1.678 9.977 52.050 1.00 22.42 169 VAL A N 1
ATOM 1201 C CA . VAL A 1 189 ? -0.559 9.231 51.468 1.00 21.31 169 VAL A CA 1
ATOM 1202 C C . VAL A 1 189 ? -0.651 9.241 49.937 1.00 23.46 169 VAL A C 1
ATOM 1203 O O . VAL A 1 189 ? -1.744 9.314 49.354 1.00 23.52 169 VAL A O 1
ATOM 1207 N N . ASP A 1 190 ? 0.511 9.097 49.284 1.00 19.37 170 ASP A N 1
ATOM 1208 C CA . ASP A 1 190 ? 0.586 9.112 47.837 1.00 22.27 170 ASP A CA 1
ATOM 1209 C C . ASP A 1 190 ? 0.309 7.714 47.294 1.00 22.77 170 ASP A C 1
ATOM 1210 O O . ASP A 1 190 ? -0.285 7.582 46.228 1.00 23.99 170 ASP A O 1
ATOM 1215 N N . TYR A 1 191 ? 0.807 6.693 47.987 1.00 21.47 171 TYR A N 1
ATOM 1216 C CA . TYR A 1 191 ? 0.595 5.302 47.588 1.00 21.76 171 TYR A CA 1
ATOM 1217 C C . TYR A 1 191 ? 0.421 4.503 48.865 1.00 23.05 171 TYR A C 1
ATOM 1218 O O . TYR A 1 191 ? 0.871 4.891 49.939 1.00 24.26 171 TYR A O 1
ATOM 1227 N N . LEU A 1 192 ? -0.375 3.430 48.759 1.00 22.97 172 LEU A N 1
ATOM 1228 C CA . LEU A 1 192 ? -0.889 2.744 49.924 1.00 20.88 172 LEU A CA 1
ATOM 1229 C C . LEU A 1 192 ? -0.572 1.250 49.863 1.00 21.39 172 LEU A C 1
ATOM 1230 O O . LEU A 1 192 ? -0.953 0.566 48.904 1.00 24.38 172 LEU A O 1
ATOM 1235 N N . ALA A 1 193 ? 0.031 0.764 50.936 1.00 22.84 173 ALA A N 1
ATOM 1236 C CA . ALA A 1 193 ? 0.242 -0.658 51.125 1.00 23.55 173 ALA A CA 1
ATOM 1237 C C . ALA A 1 193 ? -0.960 -1.251 51.863 1.00 24.51 173 ALA A C 1
ATOM 1238 O O . ALA A 1 193 ? -1.417 -0.673 52.838 1.00 24.04 173 ALA A O 1
ATOM 1240 N N . VAL A 1 194 ? -1.468 -2.380 51.349 1.00 24.62 174 VAL A N 1
ATOM 1241 C CA . VAL A 1 194 ? -2.610 -3.044 51.965 1.00 25.64 174 VAL A CA 1
ATOM 1242 C C . VAL A 1 194 ? -2.274 -4.530 52.032 1.00 26.61 174 VAL A C 1
ATOM 1243 O O . VAL A 1 194 ? -1.452 -5.034 51.256 1.00 26.85 174 VAL A O 1
ATOM 1247 N N . SER A 1 195 ? -2.995 -5.220 52.894 1.00 26.16 175 SER A N 1
ATOM 1248 C CA . SER A 1 195 ? -2.867 -6.664 53.052 1.00 26.24 175 SER A CA 1
ATOM 1249 C C . SER A 1 195 ? -3.817 -7.360 52.084 1.00 27.76 175 SER A C 1
ATOM 1250 O O . SER A 1 195 ? -5.023 -7.191 52.221 1.00 31.86 175 SER A O 1
ATOM 1253 N N . ILE A 1 196 ? -3.288 -8.059 51.078 1.00 28.33 176 ILE A N 1
ATOM 1254 C CA . ILE A 1 196 ? -4.120 -8.575 49.991 1.00 30.19 176 ILE A CA 1
ATOM 1255 C C . ILE A 1 196 ? -3.642 -9.968 49.576 1.00 31.03 176 ILE A C 1
ATOM 1256 O O . ILE A 1 196 ? -3.798 -10.349 48.412 1.00 34.94 176 ILE A O 1
ATOM 1261 N N . GLY A 1 197 ? -2.992 -10.690 50.498 1.00 32.72 177 GLY A N 1
ATOM 1262 C CA . GLY A 1 197 ? -2.656 -12.100 50.330 1.00 35.07 177 GLY A CA 1
ATOM 1263 C C . GLY A 1 197 ? -1.160 -12.390 50.190 1.00 33.49 177 GLY A C 1
ATOM 1264 O O . GLY A 1 197 ? -0.795 -13.520 49.908 1.00 33.13 177 GLY A O 1
ATOM 1265 N N . THR A 1 198 ? -0.290 -11.381 50.342 1.00 31.50 178 THR A N 1
ATOM 1266 C CA . THR A 1 198 ? 1.149 -11.571 50.269 1.00 28.97 178 THR A CA 1
ATOM 1267 C C . THR A 1 198 ? 1.726 -11.611 51.681 1.00 33.18 178 THR A C 1
ATOM 1268 O O . THR A 1 198 ? 1.029 -11.369 52.658 1.00 35.45 178 THR A O 1
ATOM 1272 N N . ALA A 1 199 ? 3.003 -12.033 51.767 1.00 32.80 179 ALA A N 1
ATOM 1273 C CA . ALA A 1 199 ? 3.747 -12.030 53.012 1.00 32.58 179 ALA A CA 1
ATOM 1274 C C . ALA A 1 199 ? 5.225 -11.908 52.672 1.00 29.06 179 ALA A C 1
ATOM 1275 O O . ALA A 1 199 ? 5.618 -12.205 51.535 1.00 32.34 179 ALA A O 1
ATOM 1277 N N . HIS A 1 200 ? 6.034 -11.516 53.660 1.00 30.70 180 HIS A N 1
ATOM 1278 C CA A HIS A 1 200 ? 7.467 -11.353 53.449 0.50 29.33 180 HIS A CA 1
ATOM 1279 C CA B HIS A 1 200 ? 7.470 -11.349 53.463 0.50 32.04 180 HIS A CA 1
ATOM 1280 C C . HIS A 1 200 ? 8.179 -12.696 53.613 1.00 32.65 180 HIS A C 1
ATOM 1281 O O . HIS A 1 200 ? 7.888 -13.433 54.546 1.00 38.97 180 HIS A O 1
ATOM 1294 N N . GLY A 1 201 ? 9.142 -12.988 52.740 1.00 33.20 181 GLY A N 1
ATOM 1295 C CA . GLY A 1 201 ? 9.969 -14.190 52.878 1.00 35.84 181 GLY A CA 1
ATOM 1296 C C . GLY A 1 201 ? 9.717 -15.160 51.725 1.00 42.88 181 GLY A C 1
ATOM 1297 O O . GLY A 1 201 ? 9.042 -14.802 50.762 1.00 38.76 181 GLY A O 1
ATOM 1298 N N . MET A 1 202 ? 10.284 -16.377 51.816 1.00 39.47 182 MET A N 1
ATOM 1299 C CA . MET A 1 202 ? 10.036 -17.444 50.845 1.00 42.86 182 MET A CA 1
ATOM 1300 C C . MET A 1 202 ? 8.652 -18.045 51.136 1.00 41.45 182 MET A C 1
ATOM 1301 O O . MET A 1 202 ? 8.340 -18.374 52.275 1.00 44.99 182 MET A O 1
ATOM 1306 N N . TYR A 1 203 ? 7.791 -18.134 50.125 1.00 38.43 183 TYR A N 1
ATOM 1307 C CA . TYR A 1 203 ? 6.439 -18.629 50.380 1.00 43.69 183 TYR A CA 1
ATOM 1308 C C . TYR A 1 203 ? 6.495 -20.142 50.601 1.00 44.30 183 TYR A C 1
ATOM 1309 O O . TYR A 1 203 ? 7.134 -20.830 49.812 1.00 43.65 183 TYR A O 1
ATOM 1318 N N . LYS A 1 204 ? 5.841 -20.615 51.673 1.00 51.37 184 LYS A N 1
ATOM 1319 C CA . LYS A 1 204 ? 5.622 -22.040 51.904 1.00 59.26 184 LYS A CA 1
ATOM 1320 C C . LYS A 1 204 ? 4.561 -22.526 50.916 1.00 63.12 184 LYS A C 1
ATOM 1321 O O . LYS A 1 204 ? 4.875 -23.285 50.007 1.00 72.30 184 LYS A O 1
ATOM 1323 N N . GLN A 1 205 ? 3.322 -22.032 51.074 1.00 70.89 185 GLN A N 1
ATOM 1324 C CA . GLN A 1 205 ? 2.237 -22.249 50.121 1.00 62.44 185 GLN A CA 1
ATOM 1325 C C . GLN A 1 205 ? 2.239 -21.110 49.095 1.00 62.50 185 GLN A C 1
ATOM 1326 O O . GLN A 1 205 ? 2.506 -19.972 49.459 1.00 52.19 185 GLN A O 1
ATOM 1328 N N . GLU A 1 206 ? 1.988 -21.428 47.815 1.00 54.49 186 GLU A N 1
ATOM 1329 C CA . GLU A 1 206 ? 1.814 -20.435 46.764 1.00 58.89 186 GLU A CA 1
ATOM 1330 C C . GLU A 1 206 ? 0.724 -19.429 47.180 1.00 56.91 186 GLU A C 1
ATOM 1331 O O . GLU A 1 206 ? -0.343 -19.805 47.668 1.00 48.16 186 GLU A O 1
ATOM 1337 N N . PRO A 1 207 ? 0.958 -18.096 47.076 1.00 49.07 187 PRO A N 1
ATOM 1338 C CA . PRO A 1 207 ? -0.065 -17.125 47.466 1.00 45.75 187 PRO A CA 1
ATOM 1339 C C . PRO A 1 207 ? -1.178 -17.048 46.421 1.00 37.58 187 PRO A C 1
ATOM 1340 O O . PRO A 1 207 ? -0.954 -17.359 45.263 1.00 44.06 187 PRO A O 1
ATOM 1344 N N . LYS A 1 208 ? -2.338 -16.559 46.845 1.00 39.06 188 LYS A N 1
ATOM 1345 C CA . LYS A 1 208 ? -3.431 -16.187 45.954 1.00 49.55 188 LYS A CA 1
ATOM 1346 C C . LYS A 1 208 ? -3.905 -14.784 46.342 1.00 44.33 188 LYS A C 1
ATOM 1347 O O . LYS A 1 208 ? -4.448 -14.591 47.418 1.00 48.35 188 LYS A O 1
ATOM 1350 N N . LEU A 1 209 ? -3.688 -13.805 45.464 1.00 42.93 189 LEU A N 1
ATOM 1351 C CA . LEU A 1 209 ? -3.962 -12.409 45.800 1.00 37.63 189 LEU A CA 1
ATOM 1352 C C . LEU A 1 209 ? -5.468 -12.169 45.851 1.00 40.82 189 LEU A C 1
ATOM 1353 O O . LEU A 1 209 ? -6.224 -12.804 45.114 1.00 36.77 189 LEU A O 1
ATOM 1358 N N . ALA A 1 210 ? -5.894 -11.203 46.678 1.00 38.23 190 ALA A N 1
ATOM 1359 C CA . ALA A 1 210 ? -7.290 -10.808 46.778 1.00 38.01 190 ALA A CA 1
ATOM 1360 C C . ALA A 1 210 ? -7.663 -9.848 45.652 1.00 32.66 190 ALA A C 1
ATOM 1361 O O . ALA A 1 210 ? -7.847 -8.660 45.865 1.00 33.19 190 ALA A O 1
ATOM 1363 N N . PHE A 1 211 ? -7.781 -10.386 44.425 1.00 36.77 191 PHE A N 1
ATOM 1364 C CA . PHE A 1 211 ? -8.045 -9.589 43.252 1.00 32.42 191 PHE A CA 1
ATOM 1365 C C . PHE A 1 211 ? -9.359 -8.815 43.335 1.00 34.85 191 PHE A C 1
ATOM 1366 O O . PHE A 1 211 ? -9.399 -7.663 42.891 1.00 35.99 191 PHE A O 1
ATOM 1374 N N . GLU A 1 212 ? -10.421 -9.415 43.904 1.00 40.42 192 GLU A N 1
ATOM 1375 C CA . GLU A 1 212 ? -11.708 -8.734 44.000 1.00 39.26 192 GLU A CA 1
ATOM 1376 C C . GLU A 1 212 ? -11.537 -7.499 44.894 1.00 37.32 192 GLU A C 1
ATOM 1377 O O . GLU A 1 212 ? -12.030 -6.413 44.574 1.00 36.45 192 GLU A O 1
ATOM 1379 N N . ARG A 1 213 ? -10.793 -7.666 45.999 1.00 42.73 193 ARG A N 1
ATOM 1380 C CA . ARG A 1 213 ? -10.567 -6.568 46.927 1.00 35.89 193 ARG A CA 1
ATOM 1381 C C . ARG A 1 213 ? -9.778 -5.447 46.241 1.00 32.76 193 ARG A C 1
ATOM 1382 O O . ARG A 1 213 ? -10.124 -4.253 46.386 1.00 33.89 193 ARG A O 1
ATOM 1390 N N . LEU A 1 214 ? -8.729 -5.805 45.469 1.00 32.22 194 LEU A N 1
ATOM 1391 C CA . LEU A 1 214 ? -7.990 -4.783 44.748 1.00 33.19 194 LEU A CA 1
ATOM 1392 C C . LEU A 1 214 ? -8.877 -3.991 43.807 1.00 36.34 194 LEU A C 1
ATOM 1393 O O . LEU A 1 214 ? -8.700 -2.781 43.687 1.00 33.48 194 LEU A O 1
ATOM 1398 N N . GLN A 1 215 ? -9.746 -4.698 43.060 1.00 34.43 195 GLN A N 1
ATOM 1399 C CA . GLN A 1 215 ? -10.648 -4.029 42.129 1.00 34.70 195 GLN A CA 1
ATOM 1400 C C . GLN A 1 215 ? -11.542 -3.012 42.843 1.00 30.68 195 GLN A C 1
ATOM 1401 O O . GLN A 1 215 ? -11.739 -1.898 42.350 1.00 36.94 195 GLN A O 1
ATOM 1407 N N . GLU A 1 216 ? -12.120 -3.390 43.994 1.00 35.36 196 GLU A N 1
ATOM 1408 C CA . GLU A 1 216 ? -12.946 -2.468 44.779 1.00 37.13 196 GLU A CA 1
ATOM 1409 C C . GLU A 1 216 ? -12.140 -1.216 45.171 1.00 37.40 196 GLU A C 1
ATOM 1410 O O . GLU A 1 216 ? -12.604 -0.079 45.049 1.00 32.93 196 GLU A O 1
ATOM 1416 N N . MET A 1 217 ? -10.901 -1.432 45.633 1.00 36.43 197 MET A N 1
ATOM 1417 C CA . MET A 1 217 ? -10.059 -0.332 46.083 1.00 38.57 197 MET A CA 1
ATOM 1418 C C . MET A 1 217 ? -9.737 0.622 44.946 1.00 35.24 197 MET A C 1
ATOM 1419 O O . MET A 1 217 ? -9.710 1.819 45.163 1.00 37.37 197 MET A O 1
ATOM 1424 N N . ARG A 1 218 ? -9.544 0.100 43.734 1.00 34.66 198 ARG A N 1
ATOM 1425 C CA . ARG A 1 218 ? -9.251 0.925 42.574 1.00 36.32 198 ARG A CA 1
ATOM 1426 C C . ARG A 1 218 ? -10.379 1.945 42.388 1.00 36.79 198 ARG A C 1
ATOM 1427 O O . ARG A 1 218 ? -10.107 3.118 42.130 1.00 37.25 198 ARG A O 1
ATOM 1435 N N . GLU A 1 219 ? -11.636 1.496 42.564 1.00 36.07 199 GLU A N 1
ATOM 1436 C CA . GLU A 1 219 ? -12.796 2.347 42.324 1.00 39.11 199 GLU A CA 1
ATOM 1437 C C . GLU A 1 219 ? -13.127 3.215 43.534 1.00 33.24 199 GLU A C 1
ATOM 1438 O O . GLU A 1 219 ? -13.658 4.303 43.350 1.00 47.96 199 GLU A O 1
ATOM 1444 N N . ILE A 1 220 ? -12.768 2.792 44.750 1.00 30.36 200 ILE A N 1
ATOM 1445 C CA . ILE A 1 220 ? -13.143 3.544 45.942 1.00 29.20 200 ILE A CA 1
ATOM 1446 C C . ILE A 1 220 ? -12.004 4.424 46.476 1.00 29.17 200 ILE A C 1
ATOM 1447 O O . ILE A 1 220 ? -12.204 5.610 46.783 1.00 32.49 200 ILE A O 1
ATOM 1452 N N . VAL A 1 221 ? -10.818 3.840 46.601 1.00 30.38 201 VAL A N 1
ATOM 1453 C CA . VAL A 1 221 ? -9.678 4.542 47.185 1.00 32.21 201 VAL A CA 1
ATOM 1454 C C . VAL A 1 221 ? -9.011 5.443 46.144 1.00 26.92 201 VAL A C 1
ATOM 1455 O O . VAL A 1 221 ? -8.672 6.604 46.438 1.00 29.11 201 VAL A O 1
ATOM 1459 N N . LYS A 1 222 ? -8.863 4.930 44.919 1.00 26.69 202 LYS A N 1
ATOM 1460 C CA . LYS A 1 222 ? -8.446 5.697 43.752 1.00 27.43 202 LYS A CA 1
ATOM 1461 C C . LYS A 1 222 ? -7.027 6.247 43.971 1.00 29.71 202 LYS A C 1
ATOM 1462 O O . LYS A 1 222 ? -6.733 7.421 43.739 1.00 29.85 202 LYS A O 1
ATOM 1468 N N . LYS A 1 223 ? -6.202 5.382 44.536 1.00 30.45 203 LYS A N 1
ATOM 1469 C CA . LYS A 1 223 ? -4.780 5.661 44.679 1.00 29.24 203 LYS A CA 1
ATOM 1470 C C . LYS A 1 223 ? -3.976 4.449 44.271 1.00 23.93 203 LYS A C 1
ATOM 1471 O O . LYS A 1 223 ? -4.417 3.315 44.391 1.00 25.44 203 LYS A O 1
ATOM 1477 N N . PRO A 1 224 ? -2.712 4.662 43.859 1.00 24.10 204 PRO A N 1
ATOM 1478 C CA . PRO A 1 224 ? -1.820 3.550 43.572 1.00 22.39 204 PRO A CA 1
ATOM 1479 C C . PRO A 1 224 ? -1.601 2.706 44.811 1.00 23.29 204 PRO A C 1
ATOM 1480 O O . PRO A 1 224 ? -1.471 3.208 45.930 1.00 24.84 204 PRO A O 1
ATOM 1484 N N . ILE A 1 225 ? -1.560 1.394 44.564 1.00 21.61 205 ILE A N 1
ATOM 1485 C CA . ILE A 1 225 ? -1.394 0.407 45.611 1.00 23.14 205 ILE A CA 1
ATOM 1486 C C . ILE A 1 225 ? 0.028 -0.145 45.576 1.00 22.35 205 ILE A C 1
ATOM 1487 O O . ILE A 1 225 ? 0.598 -0.342 44.521 1.00 23.79 205 ILE A O 1
ATOM 1492 N N . VAL A 1 226 ? 0.579 -0.410 46.757 1.00 22.94 206 VAL A N 1
ATOM 1493 C CA . VAL A 1 226 ? 1.894 -1.007 46.893 1.00 25.05 206 VAL A CA 1
ATOM 1494 C C . VAL A 1 226 ? 1.715 -2.468 47.288 1.00 24.18 206 VAL A C 1
ATOM 1495 O O . VAL A 1 226 ? 1.062 -2.762 48.279 1.00 25.02 206 VAL A O 1
ATOM 1499 N N . LEU A 1 227 ? 2.400 -3.359 46.556 1.00 25.40 207 LEU A N 1
ATOM 1500 C CA . LEU A 1 227 ? 2.411 -4.767 46.928 1.00 25.85 207 LEU A CA 1
ATOM 1501 C C . LEU A 1 227 ? 3.691 -5.099 47.673 1.00 24.39 207 LEU A C 1
ATOM 1502 O O . LEU A 1 227 ? 4.744 -5.188 47.049 1.00 26.90 207 LEU A O 1
ATOM 1507 N N . HIS A 1 228 ? 3.569 -5.343 48.979 1.00 25.29 208 HIS A N 1
ATOM 1508 C CA . HIS A 1 228 ? 4.643 -5.898 49.780 1.00 26.04 208 HIS A CA 1
ATOM 1509 C C . HIS A 1 228 ? 4.701 -7.397 49.519 1.00 30.38 208 HIS A C 1
ATOM 1510 O O . HIS A 1 228 ? 3.712 -7.970 49.050 1.00 29.28 208 HIS A O 1
ATOM 1517 N N . GLY A 1 229 ? 5.865 -8.012 49.775 1.00 31.57 209 GLY A N 1
ATOM 1518 C CA . GLY A 1 229 ? 5.972 -9.466 49.650 1.00 28.13 209 GLY A CA 1
ATOM 1519 C C . GLY A 1 229 ? 5.920 -9.945 48.197 1.00 27.00 209 GLY A C 1
ATOM 1520 O O . GLY A 1 229 ? 5.466 -11.053 47.940 1.00 30.46 209 GLY A O 1
ATOM 1521 N N . GLY A 1 230 ? 6.499 -9.171 47.258 1.00 24.36 210 GLY A N 1
ATOM 1522 C CA . GLY A 1 230 ? 6.499 -9.481 45.849 1.00 26.83 210 GLY A CA 1
ATOM 1523 C C . GLY A 1 230 ? 7.361 -10.691 45.485 1.00 27.33 210 GLY A C 1
ATOM 1524 O O . GLY A 1 230 ? 7.188 -11.235 44.388 1.00 31.14 210 GLY A O 1
ATOM 1525 N N . SER A 1 231 ? 8.313 -11.063 46.343 1.00 26.78 211 SER A N 1
ATOM 1526 C CA . SER A 1 231 ? 9.221 -12.183 46.058 1.00 29.73 211 SER A CA 1
ATOM 1527 C C . SER A 1 231 ? 8.408 -13.482 45.957 1.00 28.10 211 SER A C 1
ATOM 1528 O O . SER A 1 231 ? 7.656 -13.801 46.852 1.00 29.88 211 SER A O 1
ATOM 1531 N N . GLY A 1 232 ? 8.571 -14.212 44.865 1.00 32.37 212 GLY A N 1
ATOM 1532 C CA . GLY A 1 232 ? 7.960 -15.521 44.749 1.00 32.12 212 GLY A CA 1
ATOM 1533 C C . GLY A 1 232 ? 6.463 -15.500 44.439 1.00 38.31 212 GLY A C 1
ATOM 1534 O O . GLY A 1 232 ? 5.864 -16.557 44.313 1.00 33.64 212 GLY A O 1
ATOM 1535 N N . VAL A 1 233 ? 5.860 -14.329 44.216 1.00 35.56 213 VAL A N 1
ATOM 1536 C CA . VAL A 1 233 ? 4.482 -14.290 43.712 1.00 35.83 213 VAL A CA 1
ATOM 1537 C C . VAL A 1 233 ? 4.484 -14.706 42.247 1.00 33.02 213 VAL A C 1
ATOM 1538 O O . VAL A 1 233 ? 5.193 -14.131 41.426 1.00 31.16 213 VAL A O 1
ATOM 1542 N N . PRO A 1 234 ? 3.610 -15.657 41.826 1.00 31.58 214 PRO A N 1
ATOM 1543 C CA . PRO A 1 234 ? 3.548 -16.024 40.420 1.00 35.68 214 PRO A CA 1
ATOM 1544 C C . PRO A 1 234 ? 3.460 -14.813 39.504 1.00 32.08 214 PRO A C 1
ATOM 1545 O O . PRO A 1 234 ? 2.713 -13.879 39.757 1.00 39.79 214 PRO A O 1
ATOM 1549 N N . ASP A 1 235 ? 4.206 -14.857 38.413 1.00 30.57 215 ASP A N 1
ATOM 1550 C CA . ASP A 1 235 ? 4.207 -13.797 37.424 1.00 30.15 215 ASP A CA 1
ATOM 1551 C C . ASP A 1 235 ? 2.800 -13.431 36.923 1.00 41.93 215 ASP A C 1
ATOM 1552 O O . ASP A 1 235 ? 2.505 -12.262 36.657 1.00 32.31 215 ASP A O 1
ATOM 1557 N N . GLU A 1 236 ? 1.926 -14.437 36.729 1.00 34.41 216 GLU A N 1
ATOM 1558 C CA . GLU A 1 236 ? 0.617 -14.141 36.171 1.00 38.87 216 GLU A CA 1
ATOM 1559 C C . GLU A 1 236 ? -0.179 -13.264 37.151 1.00 32.91 216 GLU A C 1
ATOM 1560 O O . GLU A 1 236 ? -0.912 -12.380 36.719 1.00 37.17 216 GLU A O 1
ATOM 1566 N N . GLN A 1 237 ? -0.090 -13.566 38.445 1.00 34.17 217 GLN A N 1
ATOM 1567 C CA . GLN A 1 237 ? -0.793 -12.817 39.452 1.00 33.23 217 GLN A CA 1
ATOM 1568 C C . GLN A 1 237 ? -0.233 -11.397 39.589 1.00 39.55 217 GLN A C 1
ATOM 1569 O O . GLN A 1 237 ? -0.993 -10.474 39.851 1.00 33.99 217 GLN A O 1
ATOM 1575 N N . ILE A 1 238 ? 1.081 -11.213 39.409 1.00 35.89 218 ILE A N 1
ATOM 1576 C CA . ILE A 1 238 ? 1.647 -9.870 39.403 1.00 32.14 218 ILE A CA 1
ATOM 1577 C C . ILE A 1 238 ? 1.063 -9.072 38.242 1.00 30.82 218 ILE A C 1
ATOM 1578 O O . ILE A 1 238 ? 0.699 -7.893 38.380 1.00 33.07 218 ILE A O 1
ATOM 1583 N N . ARG A 1 239 ? 1.056 -9.660 37.048 1.00 29.07 219 ARG A N 1
ATOM 1584 C CA . ARG A 1 239 ? 0.577 -8.917 35.893 1.00 30.50 219 ARG A CA 1
ATOM 1585 C C . ARG A 1 239 ? -0.888 -8.494 36.145 1.00 32.93 219 ARG A C 1
ATOM 1586 O O . ARG A 1 239 ? -1.294 -7.370 35.834 1.00 31.18 219 ARG A O 1
ATOM 1594 N N . ARG A 1 240 ? -1.670 -9.390 36.756 1.00 32.88 220 ARG A N 1
ATOM 1595 C CA . ARG A 1 240 ? -3.087 -9.116 36.949 1.00 33.29 220 ARG A CA 1
ATOM 1596 C C . ARG A 1 240 ? -3.271 -7.996 37.972 1.00 30.98 220 ARG A C 1
ATOM 1597 O O . ARG A 1 240 ? -4.040 -7.054 37.748 1.00 30.15 220 ARG A O 1
ATOM 1605 N N . ALA A 1 241 ? -2.517 -8.094 39.075 1.00 31.82 221 ALA A N 1
ATOM 1606 C CA . ALA A 1 241 ? -2.531 -7.105 40.146 1.00 32.74 221 ALA A CA 1
ATOM 1607 C C . ALA A 1 241 ? -2.175 -5.708 39.636 1.00 27.41 221 ALA A C 1
ATOM 1608 O O . ALA A 1 241 ? -2.764 -4.707 40.075 1.00 28.22 221 ALA A O 1
ATOM 1610 N N . ILE A 1 242 ? -1.226 -5.611 38.702 1.00 30.26 222 ILE A N 1
ATOM 1611 C CA . ILE A 1 242 ? -0.819 -4.327 38.183 1.00 29.28 222 ILE A CA 1
ATOM 1612 C C . ILE A 1 242 ? -1.983 -3.715 37.430 1.00 31.36 222 ILE A C 1
ATOM 1613 O O . ILE A 1 242 ? -2.222 -2.499 37.510 1.00 29.54 222 ILE A O 1
ATOM 1618 N N . THR A 1 243 ? -2.733 -4.539 36.676 1.00 26.41 223 THR A N 1
ATOM 1619 C CA . THR A 1 243 ? -3.869 -3.985 35.962 1.00 28.44 223 THR A CA 1
ATOM 1620 C C . THR A 1 243 ? -4.905 -3.412 36.924 1.00 21.90 223 THR A C 1
ATOM 1621 O O . THR A 1 243 ? -5.653 -2.542 36.534 1.00 29.11 223 THR A O 1
ATOM 1625 N N . LEU A 1 244 ? -4.956 -3.904 38.144 1.00 24.13 224 LEU A N 1
ATOM 1626 C CA . LEU A 1 244 ? -5.957 -3.487 39.103 1.00 26.88 224 LEU A CA 1
ATOM 1627 C C . LEU A 1 244 ? -5.467 -2.331 39.987 1.00 31.01 224 LEU A C 1
ATOM 1628 O O . LEU A 1 244 ? -6.158 -1.992 40.945 1.00 32.78 224 LEU A O 1
ATOM 1633 N N . GLY A 1 245 ? -4.252 -1.817 39.723 1.00 29.10 225 GLY A N 1
ATOM 1634 C CA . GLY A 1 245 ? -3.805 -0.573 40.340 1.00 32.08 225 GLY A CA 1
ATOM 1635 C C . GLY A 1 245 ? -2.586 -0.738 41.245 1.00 30.57 225 GLY A C 1
ATOM 1636 O O . GLY A 1 245 ? -2.163 0.261 41.826 1.00 28.67 225 GLY A O 1
ATOM 1637 N N . VAL A 1 246 ? -2.012 -1.958 41.341 1.00 27.65 226 VAL A N 1
ATOM 1638 C CA . VAL A 1 246 ? -0.672 -2.078 41.920 1.00 26.64 226 VAL A CA 1
ATOM 1639 C C . VAL A 1 246 ? 0.335 -1.360 41.019 1.00 23.24 226 VAL A C 1
ATOM 1640 O O . VAL A 1 246 ? 0.539 -1.683 39.826 1.00 27.31 226 VAL A O 1
ATOM 1644 N N . ALA A 1 247 ? 1.016 -0.343 41.608 1.00 24.20 227 ALA A N 1
ATOM 1645 C CA . ALA A 1 247 ? 1.955 0.491 40.879 1.00 22.25 227 ALA A CA 1
ATOM 1646 C C . ALA A 1 247 ? 3.367 0.518 41.517 1.00 20.98 227 ALA A C 1
ATOM 1647 O O . ALA A 1 247 ? 4.269 1.119 40.933 1.00 22.81 227 ALA A O 1
ATOM 1649 N N . LYS A 1 248 ? 3.545 -0.189 42.623 1.00 22.01 228 LYS A N 1
ATOM 1650 C CA . LYS A 1 248 ? 4.842 -0.408 43.253 1.00 21.79 228 LYS A CA 1
ATOM 1651 C C . LYS A 1 248 ? 4.888 -1.843 43.742 1.00 22.20 228 LYS A C 1
ATOM 1652 O O . LYS A 1 248 ? 4.007 -2.256 44.477 1.00 24.59 228 LYS A O 1
ATOM 1658 N N . VAL A 1 249 ? 5.908 -2.599 43.331 1.00 22.46 229 VAL A N 1
ATOM 1659 C CA . VAL A 1 249 ? 6.086 -3.963 43.798 1.00 23.27 229 VAL A CA 1
ATOM 1660 C C . VAL A 1 249 ? 7.436 -4.088 44.505 1.00 20.98 229 VAL A C 1
ATOM 1661 O O . VAL A 1 249 ? 8.486 -3.847 43.904 1.00 22.17 229 VAL A O 1
ATOM 1665 N N . ASN A 1 250 ? 7.364 -4.459 45.778 1.00 23.12 230 ASN A N 1
ATOM 1666 C CA . ASN A 1 250 ? 8.521 -4.586 46.628 1.00 24.60 230 ASN A CA 1
ATOM 1667 C C . ASN A 1 250 ? 9.137 -5.967 46.435 1.00 26.08 230 ASN A C 1
ATOM 1668 O O . ASN A 1 250 ? 8.433 -6.982 46.575 1.00 24.85 230 ASN A O 1
ATOM 1673 N N . VAL A 1 251 ? 10.459 -6.006 46.123 1.00 21.44 231 VAL A N 1
ATOM 1674 C CA . VAL A 1 251 ? 11.148 -7.282 45.977 1.00 22.80 231 VAL A CA 1
ATOM 1675 C C . VAL A 1 251 ? 12.453 -7.216 46.750 1.00 23.88 231 VAL A C 1
ATOM 1676 O O . VAL A 1 251 ? 13.278 -6.366 46.445 1.00 25.18 231 VAL A O 1
ATOM 1680 N N . ASP A 1 252 ? 12.627 -8.112 47.722 1.00 25.27 232 ASP A N 1
ATOM 1681 C CA . ASP A 1 252 ? 13.858 -8.163 48.495 1.00 25.59 232 ASP A CA 1
ATOM 1682 C C . ASP A 1 252 ? 14.424 -9.596 48.513 1.00 24.83 232 ASP A C 1
ATOM 1683 O O . ASP A 1 252 ? 15.478 -9.848 47.958 1.00 24.73 232 ASP A O 1
ATOM 1688 N N . THR A 1 253 ? 13.686 -10.516 49.138 1.00 25.96 233 THR A N 1
ATOM 1689 C CA . THR A 1 253 ? 14.150 -11.893 49.348 1.00 25.82 233 THR A CA 1
ATOM 1690 C C . THR A 1 253 ? 14.613 -12.560 48.056 1.00 26.25 233 THR A C 1
ATOM 1691 O O . THR A 1 253 ? 15.690 -13.168 48.036 1.00 25.85 233 THR A O 1
ATOM 1695 N N . GLU A 1 254 ? 13.854 -12.396 46.971 1.00 25.81 234 GLU A N 1
ATOM 1696 C CA . GLU A 1 254 ? 14.165 -13.054 45.721 1.00 32.73 234 GLU A CA 1
ATOM 1697 C C . GLU A 1 254 ? 15.494 -12.544 45.154 1.00 32.71 234 GLU A C 1
ATOM 1698 O O . GLU A 1 254 ? 16.200 -13.264 44.426 1.00 26.33 234 GLU A O 1
ATOM 1704 N N . LEU A 1 255 ? 15.836 -11.269 45.440 1.00 25.74 235 LEU A N 1
ATOM 1705 C CA . LEU A 1 255 ? 17.114 -10.759 45.001 1.00 24.27 235 LEU A CA 1
ATOM 1706 C C . LEU A 1 255 ? 18.246 -11.334 45.852 1.00 21.40 235 LEU A C 1
ATOM 1707 O O . LEU A 1 255 ? 19.296 -11.635 45.306 1.00 27.32 235 LEU A O 1
ATOM 1712 N N . ARG A 1 256 ? 18.062 -11.409 47.167 1.00 24.71 236 ARG A N 1
ATOM 1713 C CA . ARG A 1 256 ? 19.078 -11.953 48.048 1.00 26.56 236 ARG A CA 1
ATOM 1714 C C . ARG A 1 256 ? 19.289 -13.444 47.754 1.00 27.58 236 ARG A C 1
ATOM 1715 O O . ARG A 1 256 ? 20.407 -13.936 47.834 1.00 24.85 236 ARG A O 1
ATOM 1723 N N . GLN A 1 257 ? 18.205 -14.134 47.362 1.00 26.95 237 GLN A N 1
ATOM 1724 C CA . GLN A 1 257 ? 18.342 -15.531 46.940 1.00 29.74 237 GLN A CA 1
ATOM 1725 C C . GLN A 1 257 ? 19.202 -15.606 45.685 1.00 27.75 237 GLN A C 1
ATOM 1726 O O . GLN A 1 257 ? 20.098 -16.462 45.607 1.00 31.86 237 GLN A O 1
ATOM 1732 N N . ALA A 1 258 ? 18.923 -14.764 44.681 1.00 25.27 238 ALA A N 1
ATOM 1733 C CA . ALA A 1 258 ? 19.686 -14.762 43.465 1.00 24.45 238 ALA A CA 1
ATOM 1734 C C . ALA A 1 258 ? 21.163 -14.479 43.772 1.00 26.61 238 ALA A C 1
ATOM 1735 O O . ALA A 1 258 ? 22.069 -15.108 43.201 1.00 26.82 238 ALA A O 1
ATOM 1737 N N . PHE A 1 259 ? 21.423 -13.460 44.596 1.00 23.91 239 PHE A N 1
ATOM 1738 C CA . PHE A 1 259 ? 22.789 -13.117 44.968 1.00 24.85 239 PHE A CA 1
ATOM 1739 C C . PHE A 1 259 ? 23.504 -14.322 45.590 1.00 26.65 239 PHE A C 1
ATOM 1740 O O . PHE A 1 259 ? 24.625 -14.645 45.219 1.00 28.15 239 PHE A O 1
ATOM 1748 N N . THR A 1 260 ? 22.856 -14.937 46.575 1.00 25.96 240 THR A N 1
ATOM 1749 C CA . THR A 1 260 ? 23.381 -16.057 47.338 1.00 30.35 240 THR A CA 1
ATOM 1750 C C . THR A 1 260 ? 23.638 -17.265 46.422 1.00 36.47 240 THR A C 1
ATOM 1751 O O . THR A 1 260 ? 24.676 -17.937 46.516 1.00 35.64 240 THR A O 1
ATOM 1755 N N . GLN A 1 261 ? 22.741 -17.484 45.464 1.00 31.85 241 GLN A N 1
ATOM 1756 C CA . GLN A 1 261 ? 22.934 -18.542 44.483 1.00 36.95 241 GLN A CA 1
ATOM 1757 C C . GLN A 1 261 ? 24.219 -18.302 43.689 1.00 39.78 241 GLN A C 1
ATOM 1758 O O . GLN A 1 261 ? 24.973 -19.244 43.461 1.00 33.95 241 GLN A O 1
ATOM 1764 N N . GLY A 1 262 ? 24.464 -17.085 43.203 1.00 33.26 242 GLY A N 1
ATOM 1765 C CA . GLY A 1 262 ? 25.666 -16.809 42.433 1.00 32.60 242 GLY A CA 1
ATOM 1766 C C . GLY A 1 262 ? 26.939 -17.032 43.254 1.00 34.55 242 GLY A C 1
ATOM 1767 O O . GLY A 1 262 ? 27.898 -17.678 42.787 1.00 32.48 242 GLY A O 1
ATOM 1768 N N . VAL A 1 263 ? 26.932 -16.526 44.489 1.00 29.15 243 VAL A N 1
ATOM 1769 C CA . VAL A 1 263 ? 28.086 -16.665 45.358 1.00 28.50 243 VAL A CA 1
ATOM 1770 C C . VAL A 1 263 ? 28.336 -18.157 45.587 1.00 31.23 243 VAL A C 1
ATOM 1771 O O . VAL A 1 263 ? 29.468 -18.613 45.453 1.00 32.21 243 VAL A O 1
ATOM 1775 N N . SER A 1 264 ? 27.271 -18.864 45.980 1.00 30.72 244 SER A N 1
ATOM 1776 C CA . SER A 1 264 ? 27.319 -20.293 46.307 1.00 34.55 244 SER A CA 1
ATOM 1777 C C . SER A 1 264 ? 27.882 -21.096 45.146 1.00 33.94 244 SER A C 1
ATOM 1778 O O . SER A 1 264 ? 28.600 -22.059 45.382 1.00 41.68 244 SER A O 1
ATOM 1781 N N . GLU A 1 265 ? 27.514 -20.754 43.927 1.00 31.79 245 GLU A N 1
ATOM 1782 C CA . GLU A 1 265 ? 27.975 -21.479 42.761 1.00 36.51 245 GLU A CA 1
ATOM 1783 C C . GLU A 1 265 ? 29.500 -21.415 42.682 1.00 43.09 245 GLU A C 1
ATOM 1784 O O . GLU A 1 265 ? 30.154 -22.423 42.426 1.00 36.96 245 GLU A O 1
ATOM 1790 N N . VAL A 1 266 ? 30.059 -20.199 42.819 1.00 32.56 246 VAL A N 1
ATOM 1791 C CA . VAL A 1 266 ? 31.501 -20.024 42.789 1.00 29.52 246 VAL A CA 1
ATOM 1792 C C . VAL A 1 266 ? 32.157 -20.799 43.911 1.00 28.54 246 VAL A C 1
ATOM 1793 O O . VAL A 1 266 ? 33.168 -21.462 43.665 1.00 31.32 246 VAL A O 1
ATOM 1797 N N . LEU A 1 267 ? 31.678 -20.639 45.154 1.00 27.97 247 LEU A N 1
ATOM 1798 C CA . LEU A 1 267 ? 32.388 -21.170 46.303 1.00 32.45 247 LEU A CA 1
ATOM 1799 C C . LEU A 1 267 ? 32.242 -22.683 46.444 1.00 36.81 247 LEU A C 1
ATOM 1800 O O . LEU A 1 267 ? 33.076 -23.313 47.085 1.00 36.47 247 LEU A O 1
ATOM 1805 N N . ALA A 1 268 ? 31.147 -23.235 45.921 1.00 35.64 248 ALA A N 1
ATOM 1806 C CA . ALA A 1 268 ? 30.964 -24.681 45.975 1.00 42.56 248 ALA A CA 1
ATOM 1807 C C . ALA A 1 268 ? 31.894 -25.323 44.948 1.00 41.38 248 ALA A C 1
ATOM 1808 O O . ALA A 1 268 ? 32.368 -26.436 45.164 1.00 47.29 248 ALA A O 1
ATOM 1810 N N . ALA A 1 269 ? 32.117 -24.648 43.818 1.00 36.80 249 ALA A N 1
ATOM 1811 C CA . ALA A 1 269 ? 32.976 -25.159 42.756 1.00 34.64 249 ALA A CA 1
ATOM 1812 C C . ALA A 1 269 ? 34.460 -24.941 43.085 1.00 36.93 249 ALA A C 1
ATOM 1813 O O . ALA A 1 269 ? 35.307 -25.733 42.682 1.00 32.82 249 ALA A O 1
ATOM 1815 N N . SER A 1 270 ? 34.798 -23.834 43.749 1.00 35.08 250 SER A N 1
ATOM 1816 C CA . SER A 1 270 ? 36.182 -23.408 43.964 1.00 38.54 250 SER A CA 1
ATOM 1817 C C . SER A 1 270 ? 36.263 -22.768 45.335 1.00 37.84 250 SER A C 1
ATOM 1818 O O . SER A 1 270 ? 36.176 -21.548 45.475 1.00 35.01 250 SER A O 1
ATOM 1821 N N . PRO A 1 271 ? 36.319 -23.576 46.403 1.00 33.00 251 PRO A N 1
ATOM 1822 C CA . PRO A 1 271 ? 36.210 -23.032 47.747 1.00 37.52 251 PRO A CA 1
ATOM 1823 C C . PRO A 1 271 ? 37.387 -22.142 48.112 1.00 38.18 251 PRO A C 1
ATOM 1824 O O . PRO A 1 271 ? 37.266 -21.362 49.058 1.00 43.08 251 PRO A O 1
ATOM 1828 N N . ASP A 1 272 ? 38.505 -22.252 47.369 1.00 34.43 252 ASP A N 1
ATOM 1829 C CA . ASP A 1 272 ? 39.666 -21.404 47.644 1.00 35.78 252 ASP A CA 1
ATOM 1830 C C . ASP A 1 272 ? 39.746 -20.227 46.662 1.00 30.69 252 ASP A C 1
ATOM 1831 O O . ASP A 1 272 ? 40.798 -19.631 46.488 1.00 31.15 252 ASP A O 1
ATOM 1836 N N . GLU A 1 273 ? 38.645 -19.938 45.975 1.00 30.04 253 GLU A N 1
ATOM 1837 C CA . GLU A 1 273 ? 38.531 -18.725 45.175 1.00 30.61 253 GLU A CA 1
ATOM 1838 C C . GLU A 1 273 ? 38.395 -17.554 46.141 1.00 32.13 253 GLU A C 1
ATOM 1839 O O . GLU A 1 273 ? 37.342 -17.384 46.794 1.00 33.05 253 GLU A O 1
ATOM 1845 N N . TYR A 1 274 ? 39.469 -16.762 46.255 1.00 30.19 254 TYR A N 1
ATOM 1846 C CA . TYR A 1 274 ? 39.457 -15.657 47.194 1.00 27.47 254 TYR A CA 1
ATOM 1847 C C . TYR A 1 274 ? 39.292 -14.306 46.489 1.00 26.06 254 TYR A C 1
ATOM 1848 O O . TYR A 1 274 ? 39.266 -13.291 47.175 1.00 28.68 254 TYR A O 1
ATOM 1857 N N . VAL A 1 275 ? 39.125 -14.295 45.175 1.00 25.69 255 VAL A N 1
ATOM 1858 C CA . VAL A 1 275 ? 38.906 -13.038 44.485 1.00 27.72 255 VAL A CA 1
ATOM 1859 C C . VAL A 1 275 ? 37.411 -12.687 44.620 1.00 29.68 255 VAL A C 1
ATOM 1860 O O . VAL A 1 275 ? 36.555 -13.335 44.002 1.00 28.16 255 VAL A O 1
ATOM 1864 N N . LEU A 1 276 ? 37.127 -11.644 45.423 1.00 29.11 256 LEU A N 1
ATOM 1865 C CA . LEU A 1 276 ? 35.751 -11.235 45.711 1.00 27.57 256 LEU A CA 1
ATOM 1866 C C . LEU A 1 276 ? 35.057 -10.769 44.443 1.00 25.73 256 LEU A C 1
ATOM 1867 O O . LEU A 1 276 ? 33.820 -10.875 44.307 1.00 29.57 256 LEU A O 1
ATOM 1872 N N . ALA A 1 277 ? 35.823 -10.232 43.510 1.00 25.16 257 ALA A N 1
ATOM 1873 C CA . ALA A 1 277 ? 35.323 -9.791 42.231 1.00 25.80 257 ALA A CA 1
ATOM 1874 C C . ALA A 1 277 ? 34.708 -10.967 41.470 1.00 31.76 257 ALA A C 1
ATOM 1875 O O . ALA A 1 277 ? 33.878 -10.766 40.578 1.00 29.23 257 ALA A O 1
ATOM 1877 N N . VAL A 1 278 ? 35.148 -12.189 41.813 1.00 29.04 258 VAL A N 1
ATOM 1878 C CA . VAL A 1 278 ? 34.626 -13.394 41.168 1.00 26.43 258 VAL A CA 1
ATOM 1879 C C . VAL A 1 278 ? 33.449 -13.962 41.947 1.00 26.84 258 VAL A C 1
ATOM 1880 O O . VAL A 1 278 ? 32.410 -14.202 41.325 1.00 30.15 258 VAL A O 1
ATOM 1884 N N . SER A 1 279 ? 33.614 -14.187 43.260 1.00 24.78 259 SER A N 1
ATOM 1885 C CA . SER A 1 279 ? 32.602 -14.823 44.066 1.00 25.56 259 SER A CA 1
ATOM 1886 C C . SER A 1 279 ? 31.402 -13.878 44.248 1.00 26.79 259 SER A C 1
ATOM 1887 O O . SER A 1 279 ? 30.268 -14.189 43.876 1.00 25.92 259 SER A O 1
ATOM 1890 N N . LEU A 1 280 ? 31.680 -12.671 44.759 1.00 25.94 260 LEU A N 1
ATOM 1891 C CA . LEU A 1 280 ? 30.588 -11.734 44.967 1.00 25.86 260 LEU A CA 1
ATOM 1892 C C . LEU A 1 280 ? 30.132 -11.142 43.648 1.00 26.45 260 LEU A C 1
ATOM 1893 O O . LEU A 1 280 ? 28.982 -10.754 43.524 1.00 28.19 260 LEU A O 1
ATOM 1898 N N . GLY A 1 281 ? 31.013 -11.036 42.659 1.00 24.94 261 GLY A N 1
ATOM 1899 C CA . GLY A 1 281 ? 30.635 -10.521 41.364 1.00 27.18 261 GLY A CA 1
ATOM 1900 C C . GLY A 1 281 ? 29.673 -11.471 40.628 1.00 27.61 261 GLY A C 1
ATOM 1901 O O . GLY A 1 281 ? 28.800 -11.030 39.897 1.00 28.15 261 GLY A O 1
ATOM 1902 N N . ARG A 1 282 ? 29.800 -12.787 40.869 1.00 29.47 262 ARG A N 1
ATOM 1903 C CA . ARG A 1 282 ? 28.839 -13.721 40.291 1.00 31.52 262 ARG A CA 1
ATOM 1904 C C . ARG A 1 2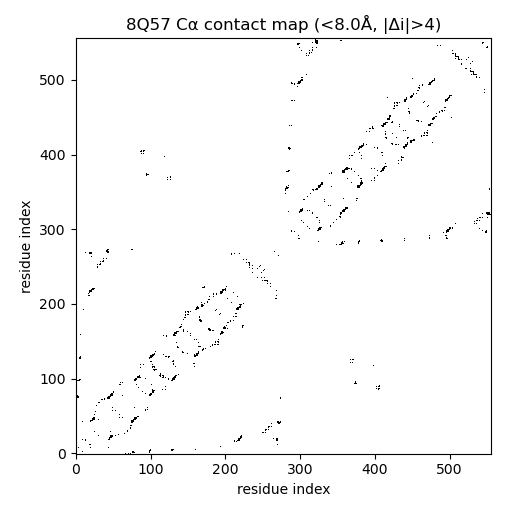82 ? 27.476 -13.532 40.965 1.00 28.30 262 ARG A C 1
ATOM 1905 O O . ARG A 1 282 ? 26.433 -13.589 40.319 1.00 27.47 262 ARG A O 1
ATOM 1913 N N . GLY A 1 283 ? 27.473 -13.338 42.281 1.00 25.85 263 GLY A N 1
ATOM 1914 C CA . GLY A 1 283 ? 26.257 -12.977 42.993 1.00 29.52 263 GLY A CA 1
ATOM 1915 C C . GLY A 1 283 ? 25.626 -11.720 42.394 1.00 29.02 263 GLY A C 1
ATOM 1916 O O . GLY A 1 283 ? 24.407 -11.665 42.159 1.00 24.32 263 GLY A O 1
ATOM 1917 N N . ARG A 1 284 ? 26.467 -10.701 42.145 1.00 26.30 264 ARG A N 1
ATOM 1918 C CA . ARG A 1 284 ? 25.986 -9.472 41.529 1.00 25.83 264 ARG A CA 1
ATOM 1919 C C . ARG A 1 284 ? 25.336 -9.785 40.180 1.00 30.60 264 ARG A C 1
ATOM 1920 O O . ARG A 1 284 ? 24.256 -9.282 39.892 1.00 24.92 264 ARG A O 1
ATOM 1928 N N . ASP A 1 285 ? 25.988 -10.618 39.347 1.00 27.49 265 ASP A N 1
ATOM 1929 C CA . ASP A 1 285 ? 25.489 -10.933 38.018 1.00 28.71 265 ASP A CA 1
ATOM 1930 C C . ASP A 1 285 ? 24.158 -11.668 38.077 1.00 25.05 265 ASP A C 1
ATOM 1931 O O . ASP A 1 285 ? 23.259 -11.335 37.294 1.00 28.76 265 ASP A O 1
ATOM 1936 N N . VAL A 1 286 ? 24.038 -12.648 38.964 1.00 25.17 266 VAL A N 1
ATOM 1937 C CA . VAL A 1 286 ? 22.817 -13.434 39.030 1.00 28.62 266 VAL A CA 1
ATOM 1938 C C . VAL A 1 286 ? 21.681 -12.566 39.583 1.00 28.32 266 VAL A C 1
ATOM 193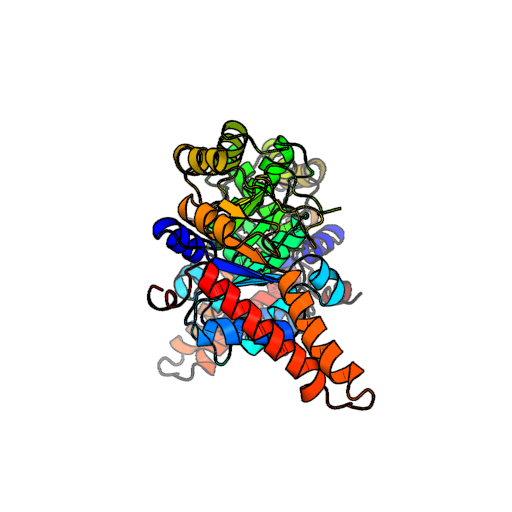9 O O . VAL A 1 286 ? 20.556 -12.648 39.101 1.00 28.70 266 VAL A O 1
ATOM 1943 N N . MET A 1 287 ? 21.984 -11.694 40.564 1.00 24.81 267 MET A N 1
ATOM 1944 C CA . MET A 1 287 ? 20.993 -10.762 41.066 1.00 24.44 267 MET A CA 1
ATOM 1945 C C . MET A 1 287 ? 20.599 -9.763 39.979 1.00 24.93 267 MET A C 1
ATOM 1946 O O . MET A 1 287 ? 19.418 -9.480 39.809 1.00 26.68 267 MET A O 1
ATOM 1951 N N . GLN A 1 288 ? 21.537 -9.278 39.164 1.00 24.73 268 GLN A N 1
ATOM 1952 C CA . GLN A 1 288 ? 21.235 -8.330 38.107 1.00 23.37 268 GLN A CA 1
ATOM 1953 C C . GLN A 1 288 ? 20.242 -8.933 37.108 1.00 30.42 268 GLN A C 1
ATOM 1954 O O . GLN A 1 288 ? 19.281 -8.265 36.699 1.00 27.86 268 GLN A O 1
ATOM 1960 N N . GLN A 1 289 ? 20.470 -10.201 36.729 1.00 27.25 269 GLN A N 1
ATOM 1961 C CA . GLN A 1 289 ? 19.527 -10.905 35.861 1.00 29.48 269 GLN A CA 1
ATOM 1962 C C . GLN A 1 289 ? 18.120 -10.970 36.475 1.00 26.26 269 GLN A C 1
ATOM 1963 O O . GLN A 1 289 ? 17.124 -10.797 35.762 1.00 27.88 269 GLN A O 1
ATOM 1969 N N . LYS A 1 290 ? 18.011 -11.213 37.786 1.00 23.44 270 LYS A N 1
ATOM 1970 C CA . LYS A 1 290 ? 16.744 -11.277 38.467 1.00 23.85 270 LYS A CA 1
ATOM 1971 C C . LYS A 1 290 ? 16.054 -9.916 38.480 1.00 26.09 270 LYS A C 1
ATOM 1972 O O . LYS A 1 290 ? 14.830 -9.832 38.296 1.00 26.49 270 LYS A O 1
ATOM 1978 N N . VAL A 1 291 ? 16.830 -8.860 38.713 1.00 25.23 271 VAL A N 1
ATOM 1979 C CA . VAL A 1 291 ? 16.240 -7.524 38.675 1.00 25.47 271 VAL A CA 1
ATOM 1980 C C . VAL A 1 291 ? 15.727 -7.217 37.271 1.00 25.57 271 VAL A C 1
ATOM 1981 O O . VAL A 1 291 ? 14.641 -6.675 37.128 1.00 24.96 271 VAL A O 1
ATOM 1985 N N . ILE A 1 292 ? 16.479 -7.589 36.242 1.00 28.35 272 ILE A N 1
ATOM 1986 C CA . ILE A 1 292 ? 16.045 -7.382 34.870 1.00 29.04 272 ILE A CA 1
ATOM 1987 C C . ILE A 1 292 ? 14.724 -8.106 34.630 1.00 26.44 272 ILE A C 1
ATOM 1988 O O . ILE A 1 292 ? 13.809 -7.502 34.041 1.00 29.97 272 ILE A O 1
ATOM 1993 N N . GLU A 1 293 ? 14.621 -9.344 35.122 1.00 30.67 273 GLU A N 1
ATOM 1994 C CA . GLU A 1 293 ? 13.412 -10.159 35.014 1.00 28.95 273 GLU A CA 1
ATOM 1995 C C . GLU A 1 293 ? 12.217 -9.450 35.661 1.00 30.50 273 GLU A C 1
ATOM 1996 O O . GLU A 1 293 ? 11.144 -9.375 35.064 1.00 27.79 273 GLU A O 1
ATOM 2002 N N . LYS A 1 294 ? 12.407 -8.893 36.865 1.00 27.66 274 LYS A N 1
ATOM 2003 C CA . LYS A 1 294 ? 11.338 -8.173 37.534 1.00 27.34 274 LYS A CA 1
ATOM 2004 C C . LYS A 1 294 ? 10.944 -6.875 36.832 1.00 26.22 274 LYS A C 1
ATOM 2005 O O . LYS A 1 294 ? 9.714 -6.582 36.742 1.00 26.94 274 LYS A O 1
ATOM 2011 N N . ILE A 1 295 ? 11.940 -6.104 36.357 1.00 24.74 275 ILE A N 1
ATOM 2012 C CA . ILE A 1 295 ? 11.690 -4.845 35.672 1.00 24.51 275 ILE A CA 1
ATOM 2013 C C . ILE A 1 295 ? 10.721 -5.155 34.521 1.00 31.12 275 ILE A C 1
ATOM 2014 O O . ILE A 1 295 ? 9.767 -4.418 34.260 1.00 26.58 275 ILE A O 1
ATOM 2019 N N . ARG A 1 296 ? 11.016 -6.237 33.793 1.00 27.90 276 ARG A N 1
ATOM 2020 C CA . ARG A 1 296 ? 10.223 -6.531 32.608 1.00 28.43 276 ARG A CA 1
ATOM 2021 C C . ARG A 1 296 ? 8.861 -7.035 33.006 1.00 27.29 276 ARG A C 1
ATOM 2022 O O . ARG A 1 296 ? 7.878 -6.623 32.401 1.00 32.38 276 ARG A O 1
ATOM 2030 N N . LEU A 1 297 ? 8.800 -7.863 34.041 1.00 27.97 277 LEU A N 1
ATOM 2031 C CA . LEU A 1 297 ? 7.536 -8.335 34.559 1.00 31.72 277 LEU A CA 1
ATOM 2032 C C . LEU A 1 297 ? 6.624 -7.157 34.892 1.00 35.44 277 LEU A C 1
ATOM 2033 O O . LEU A 1 297 ? 5.420 -7.207 34.659 1.00 29.28 277 LEU A O 1
ATOM 2038 N N . PHE A 1 298 ? 7.199 -6.110 35.500 1.00 28.85 278 PHE A N 1
ATOM 2039 C CA . PHE A 1 298 ? 6.413 -4.990 35.979 1.00 26.69 278 PHE A CA 1
ATOM 2040 C C . PHE A 1 298 ? 5.990 -4.069 34.842 1.00 24.73 278 PHE A C 1
ATOM 2041 O O . PHE A 1 298 ? 5.193 -3.159 35.066 1.00 28.68 278 PHE A O 1
ATOM 2049 N N . GLY A 1 299 ? 6.575 -4.211 33.661 1.00 26.59 279 GLY A N 1
ATOM 2050 C CA . GLY A 1 299 ? 6.275 -3.359 32.524 1.00 27.75 279 GLY A CA 1
ATOM 2051 C C . GLY A 1 299 ? 6.987 -2.018 32.548 1.00 27.59 279 GLY A C 1
ATOM 2052 O O . GLY A 1 299 ? 6.562 -1.092 31.854 1.00 25.77 279 GLY A O 1
ATOM 2053 N N . SER A 1 300 ? 8.053 -1.912 33.364 1.00 27.17 280 SER A N 1
ATOM 2054 C CA . SER A 1 300 ? 8.769 -0.652 33.537 1.00 29.57 280 SER A CA 1
ATOM 2055 C C . SER A 1 300 ? 9.934 -0.462 32.558 1.00 27.82 280 SER A C 1
ATOM 2056 O O . SER A 1 300 ? 10.491 0.616 32.447 1.00 27.64 280 SER A O 1
ATOM 2059 N N . GLN A 1 301 ? 10.285 -1.485 31.769 1.00 28.71 281 GLN A N 1
ATOM 2060 C CA . GLN A 1 301 ? 11.364 -1.328 30.803 1.00 28.51 281 GLN A CA 1
ATOM 2061 C C . GLN A 1 301 ? 10.982 -0.267 29.779 1.00 31.38 281 GLN A C 1
ATOM 2062 O O . GLN A 1 301 ? 9.823 -0.200 29.403 1.00 32.95 281 GLN A O 1
ATOM 2068 N N . GLY A 1 302 ? 11.956 0.566 29.387 1.00 26.78 282 GLY A N 1
ATOM 2069 C CA . GLY A 1 302 ? 11.805 1.618 28.395 1.00 32.24 282 GLY A CA 1
ATOM 2070 C C . GLY A 1 302 ? 11.102 2.873 28.903 1.00 34.44 282 GLY A C 1
ATOM 2071 O O . GLY A 1 302 ? 11.020 3.865 28.188 1.00 34.23 282 GLY A O 1
ATOM 2072 N N . GLN A 1 303 ? 10.610 2.854 30.155 1.00 30.35 283 GLN A N 1
ATOM 2073 C CA . GLN A 1 303 ? 9.759 3.943 30.608 1.00 28.58 283 GLN A CA 1
ATOM 2074 C C . GLN A 1 303 ? 10.590 5.123 31.099 1.00 30.58 283 GLN A C 1
ATOM 2075 O O . GLN A 1 303 ? 10.031 6.181 31.399 1.00 30.69 283 GLN A O 1
ATOM 2081 N N . ALA A 1 304 ? 11.924 4.977 31.194 1.00 27.73 284 ALA A N 1
ATOM 2082 C CA . ALA A 1 304 ? 12.765 6.111 31.540 1.00 29.07 284 ALA A CA 1
ATOM 2083 C C . ALA A 1 304 ? 12.487 7.325 30.657 1.00 34.13 284 ALA A C 1
ATOM 2084 O O . ALA A 1 304 ? 12.579 8.446 31.143 1.00 30.83 284 ALA A O 1
ATOM 2086 N N . ALA A 1 305 ? 12.187 7.097 29.360 1.00 31.40 285 ALA A N 1
ATOM 2087 C CA . ALA A 1 305 ? 11.952 8.175 28.398 1.00 39.05 285 ALA A CA 1
ATOM 2088 C C . ALA A 1 305 ? 10.825 9.110 28.836 1.00 39.76 285 ALA A C 1
ATOM 2089 O O . ALA A 1 305 ? 10.854 10.297 28.539 1.00 45.45 285 ALA A O 1
ATOM 2091 N N . ALA A 1 306 ? 9.836 8.584 29.554 1.00 37.37 286 ALA A N 1
ATOM 2092 C CA . ALA A 1 306 ? 8.672 9.355 29.969 1.00 39.86 286 ALA A CA 1
ATOM 2093 C C . ALA A 1 306 ? 9.025 10.425 30.997 1.00 42.37 286 ALA A C 1
ATOM 2094 O O . ALA A 1 306 ? 8.199 11.291 31.237 1.00 40.19 286 ALA A O 1
ATOM 2096 N N . PHE A 1 307 ? 10.223 10.377 31.601 1.00 38.13 287 PHE A N 1
ATOM 2097 C CA . PHE A 1 307 ? 10.521 11.313 32.676 1.00 39.30 287 PHE A CA 1
ATOM 2098 C C . PHE A 1 307 ? 11.536 12.359 32.248 1.00 46.01 287 PHE A C 1
ATOM 2099 O O . PHE A 1 307 ? 11.730 13.333 32.968 1.00 50.36 287 PHE A O 1
ATOM 2107 N N . ALA A 1 308 ? 12.217 12.126 31.120 1.00 55.31 288 ALA A N 1
ATOM 2108 C CA . ALA A 1 308 ? 13.058 13.143 30.510 1.00 72.04 288 ALA A CA 1
ATOM 2109 C C . ALA A 1 308 ? 12.191 14.343 30.121 1.00 86.35 288 ALA A C 1
ATOM 2110 O O . ALA A 1 308 ? 12.546 15.488 30.398 1.00 94.89 288 ALA A O 1
ATOM 2112 N N . GLY A 1 309 ? 11.042 14.056 29.490 1.00 95.37 289 GLY A N 1
ATOM 2113 C CA . GLY A 1 309 ? 10.056 15.068 29.150 1.00 97.92 289 GLY A CA 1
ATOM 2114 C C . GLY A 1 309 ? 8.748 14.438 28.702 1.00 104.69 289 GLY A C 1
ATOM 2115 O O . GLY A 1 309 ? 7.762 15.194 28.590 1.00 107.29 289 GLY A O 1
ATOM 2116 N N . MET B 1 21 ? 33.077 20.337 61.245 1.00 62.60 1 MET B N 1
ATOM 2117 C CA . MET B 1 21 ? 32.423 21.649 61.489 1.00 53.88 1 MET B CA 1
ATOM 2118 C C . MET B 1 21 ? 31.765 21.607 62.862 1.00 47.28 1 MET B C 1
ATOM 2119 O O . MET B 1 21 ? 31.106 20.643 63.191 1.00 44.60 1 MET B O 1
ATOM 2124 N N . SER B 1 22 ? 32.005 22.641 63.678 1.00 39.92 2 SER B N 1
ATOM 2125 C CA . SER B 1 22 ? 31.581 22.691 65.069 1.00 34.67 2 SER B CA 1
ATOM 2126 C C . SER B 1 22 ? 30.108 23.140 65.193 1.00 32.92 2 SER B C 1
ATOM 2127 O O . SER B 1 22 ? 29.829 24.108 65.903 1.00 29.31 2 SER B O 1
ATOM 2130 N N . TYR B 1 23 ? 29.158 22.440 64.540 1.00 27.49 3 TYR B N 1
ATOM 2131 C CA . TYR B 1 23 ? 27.750 22.854 64.572 1.00 25.71 3 TYR B CA 1
ATOM 2132 C C . TYR B 1 23 ? 27.053 22.210 65.765 1.00 27.82 3 TYR B C 1
ATOM 2133 O O . TYR B 1 23 ? 27.238 21.032 66.033 1.00 28.58 3 TYR B O 1
ATOM 2142 N N . VAL B 1 24 ? 26.196 22.969 66.433 1.00 22.89 4 VAL B N 1
ATOM 2143 C CA . VAL B 1 24 ? 25.523 22.521 67.626 1.00 22.27 4 VAL B CA 1
ATOM 2144 C C . VAL B 1 24 ? 24.050 22.896 67.553 1.00 21.50 4 VAL B C 1
ATOM 2145 O O . VAL B 1 24 ? 23.721 24.001 67.138 1.00 23.90 4 VAL B O 1
ATOM 2149 N N . SER B 1 25 ? 23.169 21.993 68.013 1.00 19.85 5 SER B N 1
ATOM 2150 C CA . SER B 1 25 ? 21.749 22.257 68.134 1.00 22.83 5 SER B CA 1
ATOM 2151 C C . SER B 1 25 ? 21.492 23.596 68.828 1.00 22.83 5 SER B C 1
ATOM 2152 O O . SER B 1 25 ? 22.051 23.856 69.898 1.00 21.76 5 SER B O 1
ATOM 2155 N N . GLY B 1 26 ? 20.535 24.358 68.293 1.00 23.65 6 GLY B N 1
ATOM 2156 C CA . GLY B 1 26 ? 20.042 25.543 68.946 1.00 23.28 6 GLY B CA 1
ATOM 2157 C C . GLY B 1 26 ? 19.500 25.287 70.346 1.00 21.94 6 GLY B C 1
ATOM 2158 O O . GLY B 1 26 ? 19.673 26.134 71.250 1.00 23.95 6 GLY B O 1
ATOM 2159 N N . ASN B 1 27 ? 18.884 24.119 70.550 1.00 22.99 7 ASN B N 1
ATOM 2160 C CA . ASN B 1 27 ? 18.314 23.809 71.862 1.00 23.22 7 ASN B CA 1
ATOM 2161 C C . ASN B 1 27 ? 19.457 23.681 72.865 1.00 23.50 7 ASN B C 1
ATOM 2162 O O . ASN B 1 27 ? 19.367 24.198 73.989 1.00 23.82 7 ASN B O 1
ATOM 2167 N N . THR B 1 28 ? 20.523 22.980 72.491 1.00 24.75 8 THR B N 1
ATOM 2168 C CA . THR B 1 28 ? 21.675 22.791 73.378 1.00 23.58 8 THR B CA 1
ATOM 2169 C C . THR B 1 28 ? 22.255 24.140 73.787 1.00 26.10 8 THR B C 1
ATOM 2170 O O . THR B 1 28 ? 22.552 24.380 74.955 1.00 25.38 8 THR B O 1
ATOM 2174 N N . LEU B 1 29 ? 22.451 25.031 72.815 1.00 22.96 9 LEU B N 1
ATOM 2175 C CA . LEU B 1 29 ? 23.004 26.353 73.103 1.00 24.20 9 LEU B CA 1
ATOM 2176 C C . LEU B 1 29 ? 22.098 27.175 74.002 1.00 23.94 9 LEU B C 1
ATOM 2177 O O . LEU B 1 29 ? 22.557 27.757 75.002 1.00 25.43 9 LEU B O 1
ATOM 2182 N N . ILE B 1 30 ? 20.828 27.307 73.603 1.00 24.08 10 ILE B N 1
ATOM 2183 C CA . ILE B 1 30 ? 19.923 28.197 74.319 1.00 24.64 10 ILE B CA 1
ATOM 2184 C C . ILE B 1 30 ? 19.659 27.688 75.738 1.00 25.78 10 ILE B C 1
ATOM 2185 O O . ILE B 1 30 ? 19.579 28.481 76.678 1.00 26.50 10 ILE B O 1
ATOM 2190 N N . GLN B 1 31 ? 19.507 26.362 75.903 1.00 25.43 11 GLN B N 1
ATOM 2191 C CA . GLN B 1 31 ? 19.265 25.808 77.226 1.00 28.66 11 GLN B CA 1
ATOM 2192 C C . GLN B 1 31 ? 20.439 26.177 78.128 1.00 27.37 11 GLN B C 1
ATOM 2193 O O . GLN B 1 31 ? 20.241 26.460 79.303 1.00 30.16 11 GLN B O 1
ATOM 2199 N N . HIS B 1 32 ? 21.659 26.058 77.625 1.00 26.15 12 HIS B N 1
ATOM 2200 C CA . HIS B 1 32 ? 22.836 26.279 78.456 1.00 26.46 12 HIS B CA 1
ATOM 2201 C C . HIS B 1 32 ? 22.893 27.743 78.860 1.00 28.34 12 HIS B C 1
ATOM 2202 O O . HIS B 1 32 ? 23.169 28.056 80.017 1.00 31.18 12 HIS B O 1
ATOM 2209 N N . ALA B 1 33 ? 22.648 28.643 77.904 1.00 25.01 13 ALA B N 1
ATOM 2210 C CA . ALA B 1 33 ? 22.557 30.062 78.187 1.00 26.15 13 ALA B CA 1
ATOM 2211 C C . ALA B 1 33 ? 21.523 30.334 79.268 1.00 29.09 13 ALA B C 1
ATOM 2212 O O . ALA B 1 33 ? 21.788 31.045 80.231 1.00 25.48 13 ALA B O 1
ATOM 2214 N N . TRP B 1 34 ? 20.331 29.771 79.105 1.00 24.50 14 TRP B N 1
ATOM 2215 C CA . TRP B 1 34 ? 19.230 30.041 80.018 1.00 24.32 14 TRP B CA 1
ATOM 2216 C C . TRP B 1 34 ? 19.557 29.513 81.413 1.00 25.04 14 TRP B C 1
ATOM 2217 O O . TRP B 1 34 ? 19.305 30.203 82.418 1.00 27.40 14 TRP B O 1
ATOM 2228 N N . GLN B 1 35 ? 20.166 28.342 81.451 1.00 24.72 15 GLN B N 1
ATOM 2229 C CA . GLN B 1 35 ? 20.524 27.696 82.697 1.00 27.38 15 GLN B CA 1
ATOM 2230 C C . GLN B 1 35 ? 21.575 28.531 83.433 1.00 29.98 15 GLN B C 1
ATOM 2231 O O . GLN B 1 35 ? 21.571 28.527 84.662 1.00 31.25 15 GLN B O 1
ATOM 2237 N N . HIS B 1 36 ? 22.400 29.288 82.705 1.00 28.45 16 HIS B N 1
ATOM 2238 C CA . HIS B 1 36 ? 23.530 29.968 83.329 1.00 27.71 16 HIS B CA 1
ATOM 2239 C C . HIS B 1 36 ? 23.400 31.485 83.314 1.00 27.41 16 HIS B C 1
ATOM 2240 O O . HIS B 1 36 ? 24.356 32.196 83.608 1.00 29.89 16 HIS B O 1
ATOM 2247 N N . GLY B 1 37 ? 22.232 32.014 82.954 1.00 23.41 17 GLY B N 1
ATOM 2248 C CA . GLY B 1 37 ? 21.974 33.434 83.044 1.00 26.59 17 GLY B CA 1
ATOM 2249 C C . GLY B 1 37 ? 22.729 34.245 81.993 1.00 29.83 17 GLY B C 1
ATOM 2250 O O . GLY B 1 37 ? 23.083 35.372 82.268 1.00 25.27 17 GLY B O 1
ATOM 2251 N N . TYR B 1 38 ? 22.917 33.708 80.771 1.00 26.23 18 TYR B N 1
ATOM 2252 C CA . TYR B 1 38 ? 23.478 34.515 79.683 1.00 25.95 18 TYR B CA 1
ATOM 2253 C C . TYR B 1 38 ? 22.615 34.274 78.437 1.00 25.23 18 TYR B C 1
ATOM 2254 O O . TYR B 1 38 ? 21.570 33.617 78.538 1.00 24.56 18 TYR B O 1
ATOM 2263 N N . ALA B 1 39 ? 22.929 35.006 77.360 1.00 24.66 19 ALA B N 1
ATOM 2264 C CA . ALA B 1 39 ? 22.197 34.848 76.118 1.00 24.28 19 ALA B CA 1
ATOM 2265 C C . ALA B 1 39 ? 23.158 34.536 74.972 1.00 25.98 19 ALA B C 1
ATOM 2266 O O . ALA B 1 39 ? 24.309 34.961 74.954 1.00 24.86 19 ALA B O 1
ATOM 2268 N N . ILE B 1 40 ? 22.619 33.810 73.981 1.00 24.40 20 ILE B N 1
ATOM 2269 C CA . ILE B 1 40 ? 23.291 33.548 72.725 1.00 21.57 20 ILE B CA 1
ATOM 2270 C C . ILE B 1 40 ? 22.866 34.670 71.790 1.00 21.49 20 ILE B C 1
ATOM 2271 O O . ILE B 1 40 ? 21.679 35.012 71.668 1.00 23.12 20 ILE B O 1
ATOM 2276 N N . GLY B 1 41 ? 23.825 35.289 71.141 1.00 23.29 21 GLY B N 1
ATOM 2277 C CA . GLY B 1 41 ? 23.511 36.276 70.124 1.00 22.50 21 GLY B CA 1
ATOM 2278 C C . GLY B 1 41 ? 23.130 35.561 68.818 1.00 22.46 21 GLY B C 1
ATOM 2279 O O . GLY B 1 41 ? 23.770 34.585 68.434 1.00 21.37 21 GLY B O 1
ATOM 2280 N N . ALA B 1 42 ? 22.053 36.032 68.208 1.00 21.02 22 ALA B N 1
ATOM 2281 C CA . ALA B 1 42 ? 21.567 35.469 66.958 1.00 22.79 22 ALA B CA 1
ATOM 2282 C C . ALA B 1 42 ? 21.727 36.551 65.903 1.00 20.66 22 ALA B C 1
ATOM 2283 O O . ALA B 1 42 ? 20.942 37.517 65.866 1.00 20.88 22 ALA B O 1
ATOM 2285 N N . PHE B 1 43 ? 22.804 36.427 65.147 1.00 20.80 23 PHE B N 1
ATOM 2286 C CA . PHE B 1 43 ? 23.237 37.486 64.251 1.00 20.12 23 PHE B CA 1
ATOM 2287 C C . PHE B 1 43 ? 22.843 37.157 62.813 1.00 21.29 23 PHE B C 1
ATOM 2288 O O . PHE B 1 43 ? 23.242 36.118 62.283 1.00 20.49 23 PHE B O 1
ATOM 2296 N N . SER B 1 44 ? 22.103 38.073 62.187 1.00 22.02 24 SER B N 1
ATOM 2297 C CA . SER B 1 44 ? 21.584 37.845 60.844 1.00 22.67 24 SER B CA 1
ATOM 2298 C C . SER B 1 44 ? 22.700 38.004 59.807 1.00 23.60 24 SER B C 1
ATOM 2299 O O . SER B 1 44 ? 23.439 38.994 59.784 1.00 21.25 24 SER B O 1
ATOM 2302 N N . VAL B 1 45 ? 22.742 37.063 58.851 1.00 20.91 25 VAL B N 1
ATOM 2303 C CA . VAL B 1 45 ? 23.757 37.027 57.811 1.00 21.57 25 VAL B CA 1
ATOM 2304 C C . VAL B 1 45 ? 23.135 37.425 56.478 1.00 20.20 25 VAL B C 1
ATOM 2305 O O . VAL B 1 45 ? 21.977 37.119 56.206 1.00 20.59 25 VAL B O 1
ATOM 2309 N N . HIS B 1 46 ? 23.958 38.012 55.592 1.00 19.10 26 HIS B N 1
ATOM 231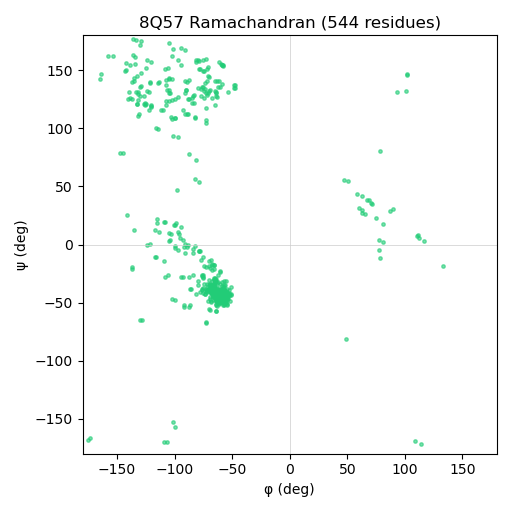0 C CA . HIS B 1 46 ? 23.465 38.545 54.332 1.00 19.73 26 HIS B CA 1
ATOM 2311 C C . HIS B 1 46 ? 24.354 38.222 53.127 1.00 22.44 26 HIS B C 1
ATOM 2312 O O . HIS B 1 46 ? 23.895 38.315 51.986 1.00 23.50 26 HIS B O 1
ATOM 2319 N N . ASN B 1 47 ? 25.609 37.874 53.358 1.00 23.01 27 ASN B N 1
ATOM 2320 C CA . ASN B 1 47 ? 26.553 37.662 52.278 1.00 22.44 27 ASN B CA 1
ATOM 2321 C C . ASN B 1 47 ? 27.828 37.121 52.879 1.00 21.52 27 ASN B C 1
ATOM 2322 O O . ASN B 1 47 ? 27.833 36.790 54.072 1.00 22.33 27 ASN B O 1
ATOM 2327 N N . ALA B 1 48 ? 28.923 37.108 52.109 1.00 21.52 28 ALA B N 1
ATOM 2328 C CA . ALA B 1 48 ? 30.133 36.458 52.586 1.00 22.57 28 ALA B CA 1
ATOM 2329 C C . ALA B 1 48 ? 30.773 37.273 53.723 1.00 21.55 28 ALA B C 1
ATOM 2330 O O . ALA B 1 48 ? 31.232 36.710 54.702 1.00 21.41 28 ALA B O 1
ATOM 2332 N N . GLU B 1 49 ? 30.918 38.576 53.493 1.00 22.66 29 GLU B N 1
ATOM 2333 C CA . GLU B 1 49 ? 31.623 39.427 54.447 1.00 22.40 29 GLU B CA 1
ATOM 2334 C C . GLU B 1 49 ? 30.883 39.477 55.783 1.00 23.54 29 GLU B C 1
ATOM 2335 O O . GLU B 1 49 ? 31.530 39.456 56.841 1.00 23.13 29 GLU B O 1
ATOM 2341 N N . THR B 1 50 ? 29.545 39.493 55.747 1.00 22.10 30 THR B N 1
ATOM 2342 C CA . THR B 1 50 ? 28.763 39.497 56.991 1.00 20.97 30 THR B CA 1
ATOM 2343 C C . THR B 1 50 ? 28.913 38.173 57.722 1.00 21.65 30 THR B C 1
ATOM 2344 O O . THR B 1 50 ? 29.008 38.135 58.952 1.00 21.30 30 THR B O 1
ATOM 2348 N N . ILE B 1 51 ? 28.888 37.044 56.995 1.00 21.68 31 ILE B N 1
ATOM 2349 C CA . ILE B 1 51 ? 29.159 35.771 57.647 1.00 21.39 31 ILE B CA 1
ATOM 2350 C C . ILE B 1 51 ? 30.517 35.800 58.348 1.00 21.92 31 ILE B C 1
ATOM 2351 O O . ILE B 1 51 ? 30.650 35.423 59.515 1.00 23.07 31 ILE B O 1
ATOM 2356 N N . ARG B 1 52 ? 31.550 36.244 57.622 1.00 21.22 32 ARG B N 1
ATOM 2357 C CA . ARG B 1 52 ? 32.889 36.267 58.179 1.00 23.4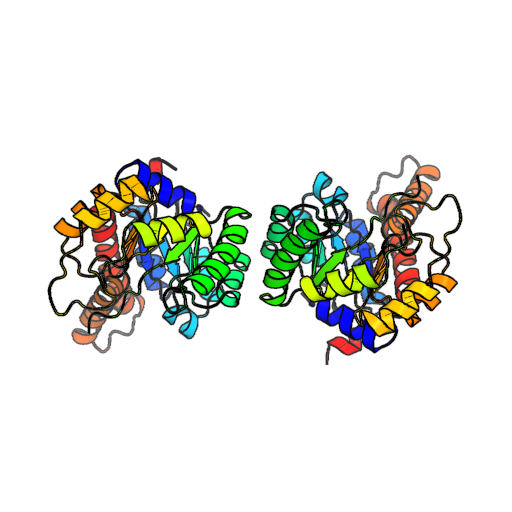1 32 ARG B CA 1
ATOM 2358 C C . ARG B 1 52 ? 32.976 37.200 59.385 1.00 23.93 32 ARG B C 1
ATOM 2359 O O . ARG B 1 52 ? 33.653 36.857 60.346 1.00 23.85 32 ARG B O 1
ATOM 2367 N N . ALA B 1 53 ? 32.320 38.363 59.339 1.00 22.42 33 ALA B N 1
ATOM 2368 C CA . ALA B 1 53 ? 32.368 39.270 60.481 1.00 24.32 33 ALA B CA 1
ATOM 2369 C C . ALA B 1 53 ? 31.919 38.544 61.752 1.00 24.37 33 ALA B C 1
ATOM 2370 O O . ALA B 1 53 ? 32.545 38.639 62.798 1.00 24.81 33 ALA B O 1
ATOM 2372 N N . ILE B 1 54 ? 30.791 37.813 61.648 1.00 23.31 34 ILE B N 1
ATOM 2373 C CA . ILE B 1 54 ? 30.192 37.145 62.783 1.00 21.96 34 ILE B CA 1
ATOM 2374 C C . ILE B 1 54 ? 31.063 35.996 63.268 1.00 22.50 34 ILE B C 1
ATOM 2375 O O . ILE B 1 54 ? 31.338 35.853 64.464 1.00 22.92 34 ILE B O 1
ATOM 2380 N N . LEU B 1 55 ? 31.503 35.137 62.345 1.00 23.14 35 LEU B N 1
ATOM 2381 C CA . LEU B 1 55 ? 32.327 34.003 62.740 1.00 21.31 35 LEU B CA 1
ATOM 2382 C C . LEU B 1 55 ? 33.667 34.433 63.358 1.00 23.64 35 LEU B C 1
ATOM 2383 O O . LEU B 1 55 ? 34.114 33.827 64.335 1.00 23.81 35 LEU B O 1
ATOM 2388 N N . LEU B 1 56 ? 34.294 35.463 62.796 1.00 23.44 36 LEU B N 1
ATOM 2389 C CA . LEU B 1 56 ? 35.569 35.926 63.315 1.00 27.39 36 LEU B CA 1
ATOM 2390 C C . LEU B 1 56 ? 35.382 36.552 64.701 1.00 25.54 36 LEU B C 1
ATOM 2391 O O . LEU B 1 56 ? 36.231 36.342 65.595 1.00 25.34 36 LEU B O 1
ATOM 2396 N N . ALA B 1 57 ? 34.258 37.239 64.896 1.00 25.69 37 ALA B N 1
ATOM 2397 C CA . ALA B 1 57 ? 33.938 37.791 66.210 1.00 22.59 37 ALA B CA 1
ATOM 2398 C C . ALA B 1 57 ? 33.777 36.658 67.218 1.00 27.95 37 ALA B C 1
ATOM 2399 O O . ALA B 1 57 ? 34.310 36.688 68.341 1.00 26.23 37 ALA B O 1
ATOM 2401 N N . ALA B 1 58 ? 33.018 35.616 66.851 1.00 23.66 38 ALA B N 1
ATOM 2402 C CA . ALA B 1 58 ? 32.755 34.524 67.776 1.00 25.67 38 ALA B CA 1
ATOM 2403 C C . ALA B 1 58 ? 34.040 33.779 68.105 1.00 25.20 38 ALA B C 1
ATOM 2404 O O . ALA B 1 58 ? 34.228 33.367 69.251 1.00 26.53 38 ALA B O 1
ATOM 2406 N N . GLU B 1 59 ? 34.865 33.540 67.092 1.00 24.82 39 GLU B N 1
ATOM 2407 C CA . GLU B 1 59 ? 36.104 32.794 67.303 1.00 26.52 39 GLU B CA 1
ATOM 2408 C C . GLU B 1 59 ? 37.042 33.581 68.243 1.00 26.84 39 GLU B C 1
ATOM 2409 O O . GLU B 1 59 ? 37.637 32.998 69.156 1.00 28.28 39 GLU B O 1
ATOM 2415 N N . GLN B 1 60 ? 37.179 34.882 68.006 1.00 28.85 40 GLN B N 1
ATOM 2416 C CA . GLN B 1 60 ? 37.987 35.749 68.873 1.00 31.34 40 GLN B CA 1
ATOM 2417 C C . GLN B 1 60 ? 37.484 35.735 70.325 1.00 32.55 40 GLN B C 1
ATOM 2418 O O . GLN B 1 60 ? 38.267 35.604 71.272 1.00 32.95 40 GLN B O 1
ATOM 2424 N N . GLU B 1 61 ? 36.162 35.858 70.510 1.00 26.43 41 GLU B N 1
ATOM 2425 C CA . GLU B 1 61 ? 35.577 35.903 71.842 1.00 28.47 41 GLU B CA 1
ATOM 2426 C C . GLU B 1 61 ? 35.359 34.527 72.479 1.00 28.49 41 GLU B C 1
ATOM 2427 O O . GLU B 1 61 ? 34.856 34.485 73.603 1.00 27.81 41 GLU B O 1
ATOM 2433 N N . GLN B 1 62 ? 35.680 33.427 71.772 1.00 25.83 42 GLN B N 1
ATOM 2434 C CA . GLN B 1 62 ? 35.404 32.065 72.198 1.00 29.28 42 GLN B CA 1
ATOM 2435 C C . GLN B 1 62 ? 33.955 31.966 72.691 1.00 26.56 42 GLN B C 1
ATOM 2436 O O . GLN B 1 62 ? 33.676 31.550 73.808 1.00 26.14 42 GLN B O 1
ATOM 2442 N N . ALA B 1 63 ? 33.022 32.356 71.821 1.00 24.73 43 ALA B N 1
ATOM 2443 C CA . ALA B 1 63 ? 31.612 32.482 72.173 1.00 24.08 43 ALA B CA 1
ATOM 2444 C C . ALA B 1 63 ? 30.787 31.573 71.258 1.00 29.65 43 ALA B C 1
ATOM 2445 O O . ALA B 1 63 ? 31.043 31.559 70.053 1.00 24.85 43 ALA B O 1
ATOM 2447 N N . PRO B 1 64 ? 29.753 30.882 71.782 1.00 27.45 44 PRO B N 1
ATOM 2448 C CA . PRO B 1 64 ? 28.764 30.208 70.926 1.00 24.96 44 PRO B CA 1
ATOM 2449 C C . PRO B 1 64 ? 27.933 31.273 70.242 1.00 22.61 44 PRO B C 1
ATOM 2450 O O . PRO B 1 64 ? 27.680 32.331 70.822 1.00 24.28 44 PRO B O 1
ATOM 2454 N N . VAL B 1 65 ? 27.524 31.056 68.974 1.00 22.28 45 VAL B N 1
ATOM 2455 C CA . VAL B 1 65 ? 26.729 32.043 68.272 1.00 21.33 45 VAL B CA 1
ATOM 2456 C C . VAL B 1 65 ? 25.684 31.322 67.404 1.00 19.89 45 VAL B C 1
ATOM 2457 O O . VAL B 1 65 ? 25.900 30.187 66.952 1.00 21.63 45 VAL B O 1
ATOM 2461 N N . MET B 1 66 ? 24.627 32.065 67.126 1.00 20.98 46 MET B N 1
ATOM 2462 C CA . MET B 1 66 ? 23.675 31.688 66.101 1.00 21.54 46 MET B CA 1
ATOM 2463 C C . MET B 1 66 ? 23.861 32.623 64.916 1.00 21.32 46 MET B C 1
ATOM 2464 O O . MET B 1 66 ? 23.983 33.830 65.102 1.00 22.00 46 MET B O 1
ATOM 2469 N N . LEU B 1 67 ? 23.826 32.040 63.707 1.00 20.38 47 LEU B N 1
ATOM 2470 C CA . LEU B 1 67 ? 23.784 32.813 62.485 1.00 21.23 47 LEU B CA 1
ATOM 2471 C C . LEU B 1 67 ? 22.385 32.667 61.927 1.00 20.61 47 LEU B C 1
ATOM 2472 O O . LEU B 1 67 ? 21.942 31.536 61.635 1.00 21.76 47 LEU B O 1
ATOM 2477 N N . GLN B 1 68 ? 21.693 33.781 61.782 1.00 19.63 48 GLN B N 1
ATOM 2478 C CA . GLN B 1 68 ? 20.287 33.717 61.371 1.00 20.81 48 GLN B CA 1
ATOM 2479 C C . GLN B 1 68 ? 20.193 33.949 59.857 1.00 19.70 48 GLN B C 1
ATOM 2480 O O . GLN B 1 68 ? 20.665 34.973 59.347 1.00 21.47 48 GLN B O 1
ATOM 2486 N N . ILE B 1 69 ? 19.536 33.029 59.154 1.00 18.66 49 ILE B N 1
ATOM 2487 C CA . ILE B 1 69 ? 19.177 33.195 57.746 1.00 18.29 49 ILE B CA 1
ATOM 2488 C C . ILE B 1 69 ? 17.686 33.539 57.730 1.00 20.15 49 ILE B C 1
ATOM 2489 O O . ILE B 1 69 ? 16.851 32.717 58.133 1.00 18.94 49 ILE B O 1
ATOM 2494 N N . GLY B 1 70 ? 17.362 34.785 57.378 1.00 19.56 50 GLY B N 1
ATOM 2495 C CA . GLY B 1 70 ? 16.005 35.264 57.452 1.00 20.92 50 GLY B CA 1
ATOM 2496 C C . GLY B 1 70 ? 15.389 35.469 56.066 1.00 19.48 50 GLY B C 1
ATOM 2497 O O . GLY B 1 70 ? 15.984 35.114 55.051 1.00 21.39 50 GLY B O 1
ATOM 2498 N N . GLN B 1 71 ? 14.210 36.108 56.055 1.00 21.26 51 GLN B N 1
ATOM 2499 C CA . GLN B 1 71 ? 13.404 36.168 54.854 1.00 20.98 51 GLN B CA 1
ATOM 2500 C C . GLN B 1 71 ? 14.049 37.037 53.791 1.00 23.46 51 GLN B C 1
ATOM 2501 O O . GLN B 1 71 ? 14.005 36.676 52.617 1.00 23.61 51 GLN B O 1
ATOM 2507 N N . LYS B 1 72 ? 14.646 38.174 54.175 1.00 22.95 52 LYS B N 1
ATOM 2508 C CA . LYS B 1 72 ? 15.229 39.046 53.170 1.00 25.38 52 LYS B CA 1
ATOM 2509 C C . LYS B 1 72 ? 16.397 38.357 52.455 1.00 23.59 52 LYS B C 1
ATOM 2510 O O . LYS B 1 72 ? 16.478 38.349 51.225 1.00 24.17 52 LYS B O 1
ATOM 2516 N N . VAL B 1 73 ? 17.295 37.708 53.200 1.00 22.56 53 VAL B N 1
ATOM 2517 C CA . VAL B 1 73 ? 18.441 37.098 52.533 1.00 22.21 53 VAL B CA 1
ATOM 2518 C C . VAL B 1 73 ? 17.975 35.890 51.713 1.00 21.01 53 VAL B C 1
ATOM 2519 O O . VAL B 1 73 ? 18.580 35.566 50.686 1.00 23.11 53 VAL B O 1
ATOM 2523 N N . ILE B 1 74 ? 16.926 35.204 52.142 1.00 21.76 54 ILE B N 1
ATOM 2524 C CA . ILE B 1 74 ? 16.421 34.092 51.344 1.00 21.29 54 ILE B CA 1
ATOM 2525 C C . ILE B 1 74 ? 15.967 34.623 49.984 1.00 23.50 54 ILE B C 1
ATOM 2526 O O . ILE B 1 74 ? 16.211 34.000 48.938 1.00 22.64 54 ILE B O 1
ATOM 2531 N N . SER B 1 75 ? 15.228 35.714 50.003 1.00 24.03 55 SER B N 1
ATOM 2532 C CA . SER B 1 75 ? 14.748 36.335 48.765 1.00 26.44 55 SER B CA 1
ATOM 2533 C C . SER B 1 75 ? 15.903 36.765 47.859 1.00 28.67 55 SER B C 1
ATOM 2534 O O . SER B 1 75 ? 15.741 36.766 46.651 1.00 30.61 55 SER B O 1
ATOM 2537 N N . VAL B 1 76 ? 17.046 37.195 48.411 1.00 23.99 56 VAL B N 1
ATOM 2538 C CA . VAL B 1 76 ? 18.154 37.711 47.629 1.00 25.93 56 VAL B CA 1
ATOM 2539 C C . VAL B 1 76 ? 19.099 36.604 47.166 1.00 28.54 56 VAL B C 1
ATOM 2540 O O . VAL B 1 76 ? 19.441 36.531 45.986 1.00 26.20 56 VAL B O 1
ATOM 2544 N N . MET B 1 77 ? 19.593 35.796 48.103 1.00 24.87 57 MET B N 1
ATOM 2545 C CA . MET B 1 77 ? 20.643 34.826 47.872 1.00 23.92 57 MET B CA 1
ATOM 2546 C C . MET B 1 77 ? 20.116 33.386 47.821 1.00 24.52 57 MET B C 1
ATOM 2547 O O . MET B 1 77 ? 20.793 32.525 47.290 1.00 24.77 57 MET B O 1
ATOM 2552 N N . GLY B 1 78 ? 18.982 33.075 48.478 1.00 22.58 58 GLY B N 1
ATOM 2553 C CA . GLY B 1 78 ? 18.484 31.716 48.536 1.00 21.90 58 GLY B CA 1
ATOM 2554 C C . GLY B 1 78 ? 18.817 31.069 49.890 1.00 22.05 58 GLY B C 1
ATOM 2555 O O . GLY B 1 78 ? 19.873 31.322 50.488 1.00 23.34 58 GLY B O 1
ATOM 2556 N N . LEU B 1 79 ? 17.918 30.199 50.340 1.00 20.49 59 LEU B N 1
ATOM 2557 C CA . LEU B 1 79 ? 18.106 29.490 51.601 1.00 20.52 59 LEU B CA 1
ATOM 2558 C C . LEU B 1 79 ? 19.320 28.560 51.577 1.00 21.50 59 LEU B C 1
ATOM 2559 O O . LEU B 1 79 ? 20.239 28.638 52.408 1.00 20.23 59 LEU B O 1
ATOM 2564 N N . LYS B 1 80 ? 19.334 27.626 50.623 1.00 22.76 60 LYS B N 1
ATOM 2565 C CA . LYS B 1 80 ? 20.381 26.612 50.572 1.00 22.91 60 LYS B CA 1
ATOM 2566 C C . LYS B 1 80 ? 21.731 27.233 50.218 1.00 21.83 60 LYS B C 1
ATOM 2567 O O . LYS B 1 80 ? 22.753 26.896 50.806 1.00 22.03 60 LYS B O 1
ATOM 2570 N N . PRO B 1 81 ? 21.809 28.209 49.295 1.00 22.65 61 PRO B N 1
ATOM 2571 C CA . PRO B 1 81 ? 23.087 28.878 49.040 1.00 22.49 61 PRO B CA 1
ATOM 2572 C C . PRO B 1 81 ? 23.701 29.559 50.264 1.00 21.87 61 PRO B C 1
ATOM 2573 O O . PRO B 1 81 ? 24.913 29.469 50.503 1.00 21.41 61 PRO B O 1
ATOM 2577 N N . MET B 1 82 ? 22.851 30.128 51.119 1.00 20.02 62 MET B N 1
ATOM 2578 C CA . MET B 1 82 ? 23.347 30.807 52.311 1.00 19.72 62 MET B CA 1
ATOM 2579 C C . MET B 1 82 ? 23.858 29.764 53.299 1.00 21.06 62 MET B C 1
ATOM 2580 O O . MET B 1 82 ? 24.922 29.951 53.892 1.00 20.91 62 MET B O 1
ATOM 2585 N N . LYS B 1 83 ? 23.151 28.635 53.414 1.00 20.43 63 LYS B N 1
ATOM 2586 C CA . LYS B 1 83 ? 23.649 27.566 54.274 1.00 21.36 63 LYS B CA 1
ATOM 2587 C C . LYS B 1 83 ? 25.025 27.097 53.826 1.00 20.87 63 LYS B C 1
ATOM 2588 O O . LYS B 1 83 ? 25.937 26.935 54.606 1.00 21.04 63 LYS B O 1
ATOM 2594 N N . GLU B 1 84 ? 25.147 26.834 52.522 1.00 18.41 64 GLU B N 1
ATOM 2595 C CA . GLU B 1 84 ? 26.371 26.326 51.950 1.00 20.04 64 GLU B CA 1
ATOM 2596 C C . GLU B 1 84 ? 27.488 27.357 52.059 1.00 21.12 64 GLU B C 1
ATOM 2597 O O . GLU B 1 84 ? 28.647 26.967 52.210 1.00 21.41 64 GLU B O 1
ATOM 2603 N N . MET B 1 85 ? 27.160 28.653 52.044 1.00 20.32 65 MET B N 1
ATOM 2604 C CA A MET B 1 85 ? 28.174 29.679 52.174 0.50 19.27 65 MET B CA 1
ATOM 2605 C CA B MET B 1 85 ? 28.252 29.607 52.154 0.50 22.85 65 MET B CA 1
ATOM 2606 C C . MET B 1 85 ? 28.711 29.698 53.610 1.00 22.30 65 MET B C 1
ATOM 2607 O O . MET B 1 85 ? 29.924 29.817 53.834 1.00 23.81 65 MET B O 1
ATOM 2616 N N . ILE B 1 86 ? 27.817 29.509 54.597 1.00 20.99 66 ILE B N 1
ATOM 2617 C CA . ILE B 1 86 ? 28.284 29.387 55.975 1.00 21.05 66 ILE B CA 1
ATOM 2618 C C . ILE B 1 86 ? 29.242 28.201 56.088 1.00 20.42 66 ILE B C 1
ATOM 2619 O O . ILE B 1 86 ? 30.321 28.298 56.655 1.00 22.39 66 ILE B O 1
ATOM 2624 N N . ASP B 1 87 ? 28.826 27.046 55.563 1.00 20.33 67 ASP B N 1
ATOM 2625 C CA . ASP B 1 87 ? 29.663 25.858 55.601 1.00 21.92 67 ASP B CA 1
ATOM 2626 C C . ASP B 1 87 ? 31.065 26.184 55.060 1.00 22.18 67 ASP B C 1
ATOM 2627 O O . ASP B 1 87 ? 32.068 25.790 55.663 1.00 23.56 67 ASP B O 1
ATOM 2632 N N . ALA B 1 88 ? 31.108 26.940 53.964 1.00 23.28 68 ALA B N 1
ATOM 2633 C CA . ALA B 1 88 ? 32.377 27.220 53.307 1.00 25.94 68 ALA B CA 1
ATOM 2634 C C . ALA B 1 88 ? 33.322 28.000 54.231 1.00 23.04 68 ALA B C 1
ATOM 2635 O O . ALA B 1 88 ? 34.534 27.899 54.069 1.00 27.58 68 ALA B O 1
ATOM 2637 N N . PHE B 1 89 ? 32.776 28.842 55.083 1.00 22.36 69 PHE B N 1
ATOM 2638 C CA . PHE B 1 89 ? 33.553 29.714 55.953 1.00 21.54 69 PHE B CA 1
ATOM 2639 C C . PHE B 1 89 ? 33.791 29.150 57.351 1.00 26.01 69 PHE B C 1
ATOM 2640 O O . PHE B 1 89 ? 34.399 29.858 58.170 1.00 26.96 69 PHE B O 1
ATOM 2648 N N . MET B 1 90 ? 33.384 27.899 57.593 1.00 23.79 70 MET B N 1
ATOM 2649 C CA . MET B 1 90 ? 33.560 27.277 58.902 1.00 26.75 70 MET B CA 1
ATOM 2650 C C . MET B 1 90 ? 34.918 26.577 59.040 1.00 29.73 70 MET B C 1
ATOM 2651 O O . MET B 1 90 ? 35.191 25.996 60.094 1.00 27.45 70 MET B O 1
ATOM 2656 N N . HIS B 1 91 ? 35.767 26.609 57.984 1.00 29.60 71 HIS B N 1
ATOM 2657 C CA . HIS B 1 91 ? 36.982 25.797 57.920 1.00 34.48 71 HIS B CA 1
ATOM 2658 C C . HIS B 1 91 ? 37.862 26.044 59.157 1.00 31.45 71 HIS B C 1
ATOM 2659 O O . HIS B 1 91 ? 38.400 25.111 59.714 1.00 35.88 71 HIS B O 1
ATOM 2666 N N . ASP B 1 92 ? 38.008 27.288 59.604 1.00 29.92 72 ASP B N 1
ATOM 2667 C CA . ASP B 1 92 ? 38.951 27.615 60.666 1.00 35.96 72 ASP B CA 1
ATOM 2668 C C . ASP B 1 92 ? 38.236 27.954 61.978 1.00 37.79 72 ASP B C 1
ATOM 2669 O O . ASP B 1 92 ? 38.812 28.638 62.831 1.00 33.03 72 ASP B O 1
ATOM 2674 N N . ILE B 1 93 ? 36.961 27.545 62.132 1.00 30.63 73 ILE B N 1
ATOM 2675 C CA . ILE B 1 93 ? 36.159 27.971 63.259 1.00 28.44 73 ILE B CA 1
ATOM 2676 C C . ILE B 1 93 ? 36.046 26.806 64.228 1.00 29.39 73 ILE B C 1
ATOM 2677 O O . ILE B 1 93 ? 35.749 25.704 63.802 1.00 26.08 73 ILE B O 1
ATOM 2682 N N . THR B 1 94 ? 36.265 27.067 65.533 1.00 27.24 74 THR B N 1
ATOM 2683 C CA . THR B 1 94 ? 36.241 26.016 66.530 1.00 28.38 74 THR B CA 1
ATOM 2684 C C . THR B 1 94 ? 35.113 26.210 67.541 1.00 28.29 74 THR B C 1
ATOM 2685 O O . THR B 1 94 ? 34.824 25.282 68.271 1.00 31.12 74 THR B O 1
ATOM 2689 N N . VAL B 1 95 ? 34.437 27.363 67.562 1.00 25.25 75 VAL B N 1
ATOM 2690 C CA . VAL B 1 95 ? 33.377 27.634 68.516 1.00 24.62 75 VAL B CA 1
ATOM 2691 C C . VAL B 1 95 ? 32.043 27.022 68.079 1.00 24.58 75 VAL B C 1
ATOM 2692 O O . VAL B 1 95 ? 31.833 26.737 66.918 1.00 24.01 75 VAL B O 1
ATOM 2696 N N . PRO B 1 96 ? 31.082 26.803 69.001 1.00 26.82 76 PRO B N 1
ATOM 2697 C CA . PRO B 1 96 ? 29.767 26.297 68.631 1.00 22.08 76 PRO B CA 1
ATOM 2698 C C . PRO B 1 96 ? 29.044 27.302 67.750 1.00 20.92 76 PRO B C 1
ATOM 2699 O O . PRO B 1 96 ? 28.902 28.482 68.099 1.00 23.53 76 PRO B O 1
ATOM 2703 N N . VAL B 1 97 ? 28.518 26.782 66.640 1.00 21.15 77 VAL B N 1
ATOM 2704 C CA . VAL B 1 97 ? 27.743 27.571 65.700 1.00 20.85 77 VAL B CA 1
ATOM 2705 C C . VAL B 1 97 ? 26.433 26.855 65.416 1.00 20.04 77 VAL B C 1
ATOM 2706 O O . VAL B 1 97 ? 26.424 25.638 65.229 1.00 21.63 77 VAL B O 1
ATOM 2710 N N . CYS B 1 98 ? 25.351 27.642 65.404 1.00 21.35 78 CYS B N 1
ATOM 2711 C CA . CYS B 1 98 ? 24.020 27.146 65.086 1.00 21.38 78 CYS B CA 1
ATOM 2712 C C . CYS B 1 98 ? 23.474 27.996 63.952 1.00 24.43 78 CYS B C 1
ATOM 2713 O O . CYS B 1 98 ? 23.366 29.194 64.115 1.00 19.05 78 CYS B O 1
ATOM 2716 N N . ILE B 1 99 ? 23.117 27.377 62.817 1.00 18.51 79 ILE B N 1
ATOM 2717 C CA . ILE B 1 99 ? 22.429 28.079 61.737 1.00 18.19 79 ILE B CA 1
ATOM 2718 C C . ILE B 1 99 ? 20.913 28.000 61.984 1.00 19.03 79 ILE B C 1
ATOM 2719 O O . ILE B 1 99 ? 20.342 26.907 62.147 1.00 19.26 79 ILE B O 1
ATOM 2724 N N . HIS B 1 100 ? 20.277 29.182 62.011 1.00 18.17 80 HIS B N 1
ATOM 2725 C CA . HIS B 1 100 ? 18.900 29.351 62.454 1.00 17.54 80 HIS B CA 1
ATOM 2726 C C . HIS B 1 100 ? 18.080 29.989 61.338 1.00 19.40 80 HIS B C 1
ATOM 2727 O O . HIS B 1 100 ? 18.476 31.023 60.802 1.00 21.13 80 HIS B O 1
ATOM 2734 N N . LEU B 1 101 ? 16.906 29.418 61.029 1.00 19.51 81 LEU B N 1
ATOM 2735 C CA . LEU B 1 101 ? 15.963 30.014 60.082 1.00 18.08 81 LEU B CA 1
ATOM 2736 C C . LEU B 1 101 ? 15.110 31.017 60.843 1.00 19.17 81 LEU B C 1
ATOM 2737 O O . LEU B 1 101 ? 14.445 30.655 61.808 1.00 21.24 81 LEU B O 1
ATOM 2742 N N . ASP B 1 102 ? 15.116 32.276 60.424 1.00 18.46 82 ASP B N 1
ATOM 2743 C CA . ASP B 1 102 ? 14.365 33.308 61.149 1.00 19.12 82 ASP B CA 1
ATOM 2744 C C . ASP B 1 102 ? 13.095 33.706 60.401 1.00 19.55 82 ASP B C 1
ATOM 2745 O O . ASP B 1 102 ? 13.085 33.756 59.150 1.00 20.65 82 ASP B O 1
ATOM 2750 N N . HIS B 1 103 ? 12.029 33.952 61.172 1.00 20.69 83 HIS B N 1
ATOM 2751 C CA . HIS B 1 103 ? 10.811 34.568 60.672 1.00 20.95 83 HIS B CA 1
ATOM 2752 C C . HIS B 1 103 ? 10.137 33.779 59.560 1.00 20.89 83 HIS B C 1
ATOM 2753 O O . HIS B 1 103 ? 9.469 34.382 58.725 1.00 21.34 83 HIS B O 1
ATOM 2760 N N . SER B 1 104 ? 10.251 32.449 59.580 1.00 20.44 84 SER B N 1
ATOM 2761 C CA . SER B 1 104 ? 9.524 31.666 58.569 1.00 21.59 84 SER B CA 1
ATOM 2762 C C . SER B 1 104 ? 8.023 31.742 58.821 1.00 22.15 84 SER B C 1
ATOM 2763 O O . SER B 1 104 ? 7.568 31.388 59.926 1.00 22.93 84 SER B O 1
ATOM 2766 N N . ARG B 1 105 ? 7.256 32.002 57.760 1.00 21.25 85 ARG B N 1
ATOM 2767 C CA . ARG B 1 105 ? 5.810 31.943 57.855 1.00 25.26 85 ARG B CA 1
ATOM 2768 C C . ARG B 1 105 ? 5.260 30.819 56.971 1.00 25.42 85 ARG B C 1
ATOM 2769 O O . ARG B 1 105 ? 4.040 30.779 56.752 1.00 25.58 85 ARG B O 1
ATOM 2777 N N . SER B 1 106 ? 6.128 29.862 56.578 1.00 23.00 86 SER B N 1
ATOM 2778 C CA . SER B 1 106 ? 5.779 28.781 55.691 1.00 25.11 86 SER B CA 1
ATOM 2779 C C . SER B 1 106 ? 6.266 27.457 56.287 1.00 22.02 86 SER B C 1
ATOM 2780 O O . SER B 1 106 ? 7.471 27.301 56.449 1.00 23.02 86 SER B O 1
ATOM 2783 N N . PHE B 1 107 ? 5.354 26.498 56.455 1.00 20.75 87 PHE B N 1
ATOM 2784 C CA . PHE B 1 107 ? 5.743 25.141 56.811 1.00 20.52 87 PHE B CA 1
ATOM 2785 C C . PHE B 1 107 ? 6.719 24.572 55.782 1.00 20.33 87 PHE B C 1
ATOM 2786 O O . PHE B 1 107 ? 7.711 23.924 56.093 1.00 20.71 87 PHE B O 1
ATOM 2794 N N . GLU B 1 108 ? 6.420 24.798 54.491 1.00 21.91 88 GLU B N 1
ATOM 2795 C CA . GLU B 1 108 ? 7.308 24.309 53.440 1.00 21.50 88 GLU B CA 1
ATOM 2796 C C . GLU B 1 108 ? 8.740 24.846 53.555 1.00 22.09 88 GLU B C 1
ATOM 2797 O O . GLU B 1 108 ? 9.708 24.065 53.486 1.00 21.03 88 GLU B O 1
ATOM 2803 N N . GLN B 1 109 ? 8.884 26.175 53.756 1.00 18.55 89 GLN B N 1
ATOM 2804 C CA . GLN B 1 109 ? 10.203 26.764 53.894 1.00 18.24 89 GLN B CA 1
ATOM 2805 C C . GLN B 1 109 ? 10.920 26.233 55.132 1.00 18.55 89 GLN B C 1
ATOM 2806 O O . GLN B 1 109 ? 12.138 25.990 55.107 1.00 18.92 89 GLN B O 1
ATOM 2812 N N . THR B 1 110 ? 10.171 26.078 56.226 1.00 18.66 90 THR B N 1
ATOM 2813 C CA . THR B 1 110 ? 10.745 25.515 57.444 1.00 18.83 90 THR B CA 1
ATOM 2814 C C . THR B 1 110 ? 11.255 24.092 57.236 1.00 17.21 90 THR B C 1
ATOM 2815 O O . THR B 1 110 ? 12.367 23.758 57.657 1.00 18.23 90 THR B O 1
ATOM 2819 N N . MET B 1 111 ? 10.493 23.267 56.481 1.00 18.90 91 MET B N 1
ATOM 2820 C CA . MET B 1 111 ? 10.981 21.933 56.142 1.00 17.05 91 MET B CA 1
ATOM 2821 C C . MET B 1 111 ? 12.206 21.964 55.220 1.00 18.15 91 MET B C 1
ATOM 2822 O O . MET B 1 111 ? 13.103 21.107 55.340 1.00 18.52 91 MET B O 1
ATOM 2827 N N . GLU B 1 112 ? 12.275 22.934 54.298 1.00 20.01 92 GLU B N 1
ATOM 2828 C CA . GLU B 1 112 ? 13.462 23.110 53.473 1.00 19.36 92 GLU B CA 1
ATOM 2829 C C . GLU B 1 112 ? 14.723 23.355 54.302 1.00 19.14 92 GLU B C 1
ATOM 2830 O O . GLU B 1 112 ? 15.784 22.822 54.020 1.00 19.30 92 GLU B O 1
ATOM 2836 N N . ALA B 1 113 ? 14.597 24.161 55.374 1.00 18.99 93 ALA B N 1
ATOM 2837 C CA . ALA B 1 113 ? 15.740 24.426 56.241 1.00 19.67 93 ALA B CA 1
ATOM 2838 C C . ALA B 1 113 ? 16.131 23.161 57.005 1.00 16.92 93 ALA B C 1
ATOM 2839 O O . ALA B 1 113 ? 17.319 22.873 57.229 1.00 18.97 93 ALA B O 1
ATOM 2841 N N . VAL B 1 114 ? 15.126 22.374 57.401 1.00 19.99 94 VAL B N 1
ATOM 2842 C CA . VAL B 1 114 ? 15.391 21.123 58.086 1.00 21.08 94 VAL B CA 1
ATOM 2843 C C . VAL B 1 114 ? 16.185 20.207 57.160 1.00 20.60 94 VAL B C 1
ATOM 2844 O O . VAL B 1 114 ? 17.230 19.646 57.533 1.00 20.08 94 VAL B O 1
ATOM 2848 N N . GLN B 1 115 ? 15.711 20.096 55.897 1.00 21.99 95 GLN B N 1
ATOM 2849 C CA . GLN B 1 115 ? 16.384 19.227 54.952 1.00 20.86 95 GLN B CA 1
ATOM 2850 C C . GLN B 1 115 ? 17.782 19.718 54.609 1.00 24.54 95 GLN B C 1
ATOM 2851 O O . GLN B 1 115 ? 18.675 18.919 54.362 1.00 25.37 95 GLN B O 1
ATOM 2857 N N . ALA B 1 116 ? 17.996 21.041 54.632 1.00 20.83 96 ALA B N 1
ATOM 2858 C CA . ALA B 1 116 ? 19.306 21.611 54.319 1.00 22.77 96 ALA B CA 1
ATOM 2859 C C . ALA B 1 116 ? 20.277 21.505 55.501 1.00 22.72 96 ALA B C 1
ATOM 2860 O O . ALA B 1 116 ? 21.449 21.874 55.364 1.00 23.47 96 ALA B O 1
ATOM 2862 N N . GLY B 1 117 ? 19.794 21.034 56.642 1.00 21.43 97 GLY B N 1
ATOM 2863 C CA . GLY B 1 117 ? 20.647 20.712 57.777 1.00 21.98 97 GLY B CA 1
ATOM 2864 C C . GLY B 1 117 ? 20.875 21.893 58.734 1.00 20.41 97 GLY B C 1
ATOM 2865 O O . GLY B 1 117 ? 21.902 21.960 59.387 1.00 18.68 97 GLY B O 1
ATOM 2866 N N . PHE B 1 118 ? 19.882 22.783 58.840 1.00 19.33 98 PHE B N 1
ATOM 2867 C CA . PHE B 1 118 ? 19.928 23.845 59.842 1.00 17.22 98 PHE B CA 1
ATOM 2868 C C . PHE B 1 118 ? 19.962 23.218 61.242 1.00 20.69 98 PHE B C 1
ATOM 2869 O O . PHE B 1 118 ? 19.414 22.137 61.434 1.00 19.18 98 PHE B O 1
ATOM 2877 N N . GLN B 1 119 ? 20.468 23.968 62.235 1.00 20.48 99 GLN B N 1
ATOM 2878 C CA . GLN B 1 119 ? 20.459 23.518 63.623 1.00 21.02 99 GLN B CA 1
ATOM 2879 C C . GLN B 1 119 ? 19.332 24.119 64.471 1.00 21.26 99 GLN B C 1
ATOM 2880 O O . GLN B 1 119 ? 19.153 23.718 65.627 1.00 20.90 99 GLN B O 1
ATOM 2886 N N . SER B 1 120 ? 18.528 25.011 63.918 1.00 19.31 100 SER B N 1
ATOM 2887 C CA . SER B 1 120 ? 17.397 25.639 64.581 1.00 18.26 100 SER B CA 1
ATOM 2888 C C . SER B 1 120 ? 16.494 26.275 63.542 1.00 19.54 100 SER B C 1
ATOM 2889 O O . SER B 1 120 ? 16.957 26.777 62.492 1.00 19.08 100 SER B O 1
ATOM 2892 N N . VAL B 1 121 ? 15.192 26.262 63.816 1.00 19.25 101 VAL B N 1
ATOM 2893 C CA . VAL B 1 121 ? 14.210 26.907 62.967 1.00 20.10 101 VAL B CA 1
ATOM 2894 C C . VAL B 1 121 ? 13.214 27.694 63.820 1.00 19.46 101 VAL B C 1
ATOM 2895 O O . VAL B 1 121 ? 12.797 27.209 64.887 1.00 21.73 101 VAL B O 1
ATOM 2899 N N . MET B 1 122 ? 12.795 28.847 63.290 1.00 19.10 102 MET B N 1
ATOM 2900 C CA . MET B 1 122 ? 11.659 29.572 63.824 1.00 21.66 102 MET B CA 1
ATOM 2901 C C . MET B 1 122 ? 10.489 29.493 62.837 1.00 22.98 102 MET B C 1
ATOM 2902 O O . MET B 1 122 ? 10.603 30.030 61.734 1.00 25.84 102 MET B O 1
ATOM 2907 N N . PHE B 1 123 ? 9.369 28.846 63.255 1.00 23.61 103 PHE B N 1
ATOM 2908 C CA . PHE B 1 123 ? 8.088 29.044 62.601 1.00 22.52 103 PHE B CA 1
ATOM 2909 C C . PHE B 1 123 ? 7.360 30.190 63.309 1.00 24.44 103 PHE B C 1
ATOM 2910 O O . PHE B 1 123 ? 7.056 30.082 64.481 1.00 24.77 103 PHE B O 1
ATOM 2918 N N . ASP B 1 124 ? 7.192 31.301 62.595 1.00 24.17 104 ASP B N 1
ATOM 2919 C CA . ASP B 1 124 ? 6.544 32.499 63.133 1.00 25.99 104 ASP B CA 1
ATOM 2920 C C . ASP B 1 124 ? 5.078 32.502 62.717 1.00 24.63 104 ASP B C 1
ATOM 2921 O O . ASP B 1 124 ? 4.727 32.966 61.630 1.00 27.65 104 ASP B O 1
ATOM 2926 N N . GLY B 1 125 ? 4.226 31.953 63.559 1.00 25.11 105 GLY B N 1
ATOM 2927 C CA . GLY B 1 125 ? 2.797 31.873 63.277 1.00 24.41 105 GLY B CA 1
ATOM 2928 C C . GLY B 1 125 ? 1.999 33.034 63.883 1.00 27.42 105 GLY B C 1
ATOM 2929 O O . GLY B 1 125 ? 0.778 32.972 63.958 1.00 29.01 105 GLY B O 1
ATOM 2930 N N . SER B 1 126 ? 2.693 34.094 64.292 1.00 27.61 106 SER B N 1
ATOM 2931 C CA . SER B 1 126 ? 2.094 35.127 65.134 1.00 32.18 106 SER B CA 1
ATOM 2932 C C . SER B 1 126 ? 1.018 35.917 64.380 1.00 35.97 106 SER B C 1
ATOM 2933 O O . SER B 1 126 ? 0.232 36.599 65.006 1.00 36.19 106 SER B O 1
ATOM 2936 N N . HIS B 1 127 ? 0.998 35.858 63.045 1.00 32.10 107 HIS B N 1
ATOM 2937 C CA . HIS B 1 127 ? -0.052 36.493 62.255 1.00 35.10 107 HIS B CA 1
ATOM 2938 C C . HIS B 1 127 ? -1.236 35.560 62.028 1.00 37.24 107 HIS B C 1
ATOM 2939 O O . HIS B 1 127 ? -2.209 35.985 61.415 1.00 35.71 107 HIS B O 1
ATOM 2946 N N . LEU B 1 128 ? -1.176 34.308 62.504 1.00 33.60 108 LEU B N 1
ATOM 2947 C CA . LEU B 1 128 ? -2.289 33.387 62.377 1.00 32.72 108 LEU B CA 1
ATOM 2948 C C . LEU B 1 128 ? -3.139 33.450 63.641 1.00 34.52 108 LEU B C 1
ATOM 2949 O O . LEU B 1 128 ? -2.709 33.972 64.664 1.00 33.98 108 LEU B O 1
ATOM 2954 N N . SER B 1 129 ? -4.319 32.820 63.569 1.00 35.53 109 SER B N 1
ATOM 2955 C CA . SER B 1 129 ? -5.140 32.553 64.735 1.00 34.66 109 SER B CA 1
ATOM 2956 C C . SER B 1 129 ? -4.337 31.713 65.713 1.00 36.51 109 SER B C 1
ATOM 2957 O O . SER B 1 129 ? -3.449 30.976 65.315 1.00 34.28 109 SER B O 1
ATOM 2960 N N . PHE B 1 130 ? -4.674 31.806 66.997 1.00 30.23 110 PHE B N 1
ATOM 2961 C CA . PHE B 1 130 ? -4.013 31.035 68.025 1.00 31.07 110 PHE B CA 1
ATOM 2962 C C . PHE B 1 130 ? -4.015 29.567 67.646 1.00 35.01 110 PHE B C 1
ATOM 2963 O O . PHE B 1 130 ? -2.997 28.878 67.769 1.00 31.57 110 PHE B O 1
ATOM 2971 N N . ASP B 1 131 ? -5.185 29.046 67.242 1.00 33.76 111 ASP B N 1
ATOM 2972 C CA . ASP B 1 131 ? -5.273 27.619 66.985 1.00 35.86 111 ASP B CA 1
ATOM 2973 C C . ASP B 1 131 ? -4.348 27.201 65.843 1.00 28.72 111 ASP B C 1
ATOM 2974 O O . ASP B 1 131 ? -3.812 26.097 65.865 1.00 29.45 111 ASP B O 1
ATOM 2979 N N . GLU B 1 132 ? -4.297 28.023 64.792 1.00 31.57 112 GLU B N 1
ATOM 2980 C CA . GLU B 1 132 ? -3.567 27.671 63.582 1.00 35.30 112 GLU B CA 1
ATOM 2981 C C . GLU B 1 132 ? -2.067 27.844 63.830 1.00 33.40 112 GLU B C 1
ATOM 2982 O O . GLU B 1 132 ? -1.275 27.015 63.423 1.00 28.68 112 GLU B O 1
ATOM 2988 N N . ASN B 1 133 ? -1.687 28.903 64.557 1.00 28.38 113 ASN B N 1
ATOM 2989 C CA . ASN B 1 133 ? -0.318 29.044 65.046 1.00 27.80 113 ASN B CA 1
ATOM 2990 C C . ASN B 1 133 ? 0.092 27.797 65.835 1.00 25.87 113 ASN B C 1
ATOM 2991 O O . ASN B 1 133 ? 1.137 27.217 65.589 1.00 25.83 113 ASN B O 1
ATOM 2996 N N . VAL B 1 134 ? -0.707 27.382 66.824 1.00 26.51 114 VAL B N 1
ATOM 2997 C CA . VAL B 1 134 ? -0.388 26.180 67.581 1.00 30.12 114 VAL B CA 1
ATOM 2998 C C . VAL B 1 134 ? -0.231 24.969 66.656 1.00 25.84 114 VAL B C 1
ATOM 2999 O O . VAL B 1 134 ? 0.696 24.217 66.849 1.00 25.10 114 VAL B O 1
ATOM 3003 N N . ARG B 1 135 ? -1.140 24.800 65.688 1.00 25.13 115 ARG B N 1
ATOM 3004 C CA . ARG B 1 135 ? -1.170 23.601 64.877 1.00 26.97 115 ARG B CA 1
ATOM 3005 C C . ARG B 1 135 ? 0.129 23.453 64.072 1.00 23.60 115 ARG B C 1
ATOM 3006 O O . ARG B 1 135 ? 0.735 22.386 64.046 1.00 26.65 115 ARG B O 1
ATOM 3014 N N . ILE B 1 136 ? 0.515 24.516 63.381 1.00 24.18 116 ILE B N 1
ATOM 3015 C CA . ILE B 1 136 ? 1.690 24.452 62.502 1.00 22.44 116 ILE B CA 1
ATOM 3016 C C . ILE B 1 136 ? 2.974 24.482 63.341 1.00 24.32 116 ILE B C 1
ATOM 3017 O O . ILE B 1 136 ? 3.912 23.731 63.074 1.00 24.08 116 ILE B O 1
ATOM 3022 N N . THR B 1 137 ? 3.027 25.327 64.367 1.00 23.02 117 THR B N 1
ATOM 3023 C CA . THR B 1 137 ? 4.200 25.366 65.222 1.00 22.20 117 THR B CA 1
ATOM 3024 C C . THR B 1 137 ? 4.453 24.007 65.856 1.00 21.48 117 THR B C 1
ATOM 3025 O O . THR B 1 137 ? 5.593 23.572 65.934 1.00 20.45 117 THR B O 1
ATOM 3029 N N . ARG B 1 138 ? 3.391 23.305 66.292 1.00 21.92 118 ARG B N 1
ATOM 3030 C CA . ARG B 1 138 ? 3.561 22.003 66.902 1.00 21.62 118 ARG B CA 1
ATOM 3031 C C . ARG B 1 138 ? 4.124 21.021 65.873 1.00 20.97 118 ARG B C 1
ATOM 3032 O O . ARG B 1 138 ? 4.977 20.201 66.198 1.00 20.24 118 ARG B O 1
ATOM 3040 N N . ALA B 1 139 ? 3.603 21.078 64.631 1.00 22.09 119 ALA B N 1
ATOM 3041 C CA . ALA B 1 139 ? 4.083 20.148 63.616 1.00 21.34 119 ALA B CA 1
ATOM 3042 C C . ALA B 1 139 ? 5.598 20.368 63.391 1.00 23.44 119 ALA B C 1
ATOM 3043 O O . ALA B 1 139 ? 6.376 19.409 63.275 1.00 21.94 119 ALA B O 1
ATOM 3045 N N . VAL B 1 140 ? 6.024 21.652 63.308 1.00 19.70 120 VAL B N 1
ATOM 3046 C CA . VAL B 1 140 ? 7.440 21.970 63.121 1.00 20.09 120 VAL B CA 1
ATOM 3047 C C . VAL B 1 140 ? 8.225 21.444 64.319 1.00 18.93 120 VAL B C 1
ATOM 3048 O O . VAL B 1 140 ? 9.290 20.856 64.185 1.00 20.16 120 VAL B O 1
ATOM 3052 N N . ALA B 1 141 ? 7.719 21.712 65.544 1.00 22.15 121 ALA B N 1
ATOM 3053 C CA . ALA B 1 141 ? 8.419 21.244 66.727 1.00 19.74 121 ALA B CA 1
ATOM 3054 C C . ALA B 1 141 ? 8.645 19.739 66.759 1.00 21.19 121 ALA B C 1
ATOM 3055 O O . ALA B 1 141 ? 9.689 19.274 67.212 1.00 21.61 121 ALA B O 1
ATOM 3057 N N . ASP B 1 142 ? 7.653 18.969 66.315 1.00 22.33 122 ASP B N 1
ATOM 3058 C CA . ASP B 1 142 ? 7.780 17.507 66.321 1.00 22.61 122 ASP B CA 1
ATOM 3059 C C . ASP B 1 142 ? 8.934 17.054 65.433 1.00 20.88 122 ASP B C 1
ATOM 3060 O O . ASP B 1 142 ? 9.686 16.153 65.785 1.00 22.27 122 ASP B O 1
ATOM 3065 N N . VAL B 1 143 ? 9.060 17.706 64.265 1.00 18.60 123 VAL B N 1
ATOM 3066 C CA . VAL B 1 143 ? 10.148 17.430 63.344 1.00 19.23 123 VAL B CA 1
ATOM 3067 C C . VAL B 1 143 ? 11.483 17.836 63.976 1.00 20.63 123 VAL B C 1
ATOM 3068 O O . VAL B 1 143 ? 12.435 17.051 63.967 1.00 20.22 123 VAL B O 1
ATOM 3072 N N . ALA B 1 144 ? 11.547 19.045 64.553 1.00 21.17 124 ALA B N 1
ATOM 3073 C CA . ALA B 1 144 ? 12.778 19.500 65.161 1.00 21.18 124 ALA B CA 1
ATOM 3074 C C . ALA B 1 144 ? 13.256 18.580 66.290 1.00 20.69 124 ALA B C 1
ATOM 3075 O O . ALA B 1 144 ? 14.438 18.246 66.390 1.00 22.12 124 ALA B O 1
ATOM 3077 N N . HIS B 1 145 ? 12.331 18.187 67.145 1.00 22.47 125 HIS B N 1
ATOM 3078 C CA . HIS B 1 145 ? 12.676 17.304 68.263 1.00 21.58 125 HIS B CA 1
ATOM 3079 C C . HIS B 1 145 ? 13.201 15.971 67.746 1.00 21.18 125 HIS B C 1
ATOM 3080 O O . HIS B 1 145 ? 14.195 15.433 68.244 1.00 25.51 125 HIS B O 1
ATOM 3087 N N . ALA B 1 146 ? 12.553 15.440 66.699 1.00 24.47 126 ALA B N 1
ATOM 3088 C CA . ALA B 1 146 ? 13.013 14.183 66.109 1.00 23.17 126 ALA B CA 1
ATOM 3089 C C . ALA B 1 146 ? 14.468 14.236 65.629 1.00 21.51 126 ALA B C 1
ATOM 3090 O O . ALA B 1 146 ? 15.172 13.233 65.679 1.00 23.49 126 ALA B O 1
ATOM 3092 N N . LEU B 1 147 ? 14.895 15.387 65.089 1.00 20.32 127 LEU B N 1
ATOM 3093 C CA . LEU B 1 147 ? 16.190 15.545 64.467 1.00 20.50 127 LEU B CA 1
ATOM 3094 C C . LEU B 1 147 ? 17.193 16.319 65.341 1.00 22.75 127 LEU B C 1
ATOM 3095 O O . LEU B 1 147 ? 18.263 16.673 64.891 1.00 22.86 127 LEU B O 1
ATOM 3100 N N . ASN B 1 148 ? 16.848 16.573 66.593 1.00 23.68 128 ASN B N 1
ATOM 3101 C CA A ASN B 1 148 ? 17.760 17.226 67.517 0.50 24.58 128 ASN B CA 1
ATOM 3102 C CA B ASN B 1 148 ? 17.731 17.252 67.531 0.50 26.23 128 ASN B CA 1
ATOM 3103 C C . ASN B 1 148 ? 18.173 18.598 66.970 1.00 24.75 128 ASN B C 1
ATOM 3104 O O . ASN B 1 148 ? 19.359 18.927 66.974 1.00 26.33 128 ASN B O 1
ATOM 3113 N N . LEU B 1 149 ? 17.192 19.385 66.531 1.00 22.19 129 LEU B N 1
ATOM 3114 C CA . LEU B 1 149 ? 17.471 20.773 66.252 1.00 22.80 129 LEU B CA 1
ATOM 3115 C C . LEU B 1 149 ? 16.518 21.626 67.072 1.00 23.38 129 LEU B C 1
ATOM 3116 O O . LEU B 1 149 ? 15.492 21.166 67.575 1.00 24.44 129 LEU B O 1
ATOM 3121 N N . GLY B 1 150 ? 16.917 22.870 67.266 1.00 21.84 130 GLY B N 1
ATOM 3122 C CA . GLY B 1 150 ? 16.126 23.781 68.059 1.00 22.32 130 GLY B CA 1
ATOM 3123 C C . GLY B 1 150 ? 14.891 24.272 67.321 1.00 21.98 130 GLY B C 1
ATOM 3124 O O . GLY B 1 150 ? 14.893 24.429 66.071 1.00 21.45 130 GLY B O 1
ATOM 3125 N N . VAL B 1 151 ? 13.830 24.552 68.096 1.00 19.15 131 VAL B N 1
ATOM 3126 C CA . VAL B 1 151 ? 12.636 25.128 67.513 1.00 19.73 131 VAL B CA 1
ATOM 3127 C C . VAL B 1 151 ? 12.153 26.330 68.334 1.00 21.79 131 VAL B C 1
ATOM 3128 O O . VAL B 1 151 ? 11.946 26.212 69.543 1.00 22.20 131 VAL B O 1
ATOM 3132 N N . GLU B 1 152 ? 11.914 27.425 67.625 1.00 20.63 132 GLU B N 1
ATOM 3133 C CA . GLU B 1 152 ? 11.355 28.664 68.147 1.00 22.90 132 GLU B CA 1
ATOM 3134 C C . GLU B 1 152 ? 9.973 28.888 67.549 1.00 23.81 132 GLU B C 1
ATOM 3135 O O . GLU B 1 152 ? 9.731 28.628 66.360 1.00 22.00 132 GLU B O 1
ATOM 3141 N N . GLY B 1 153 ? 9.053 29.371 68.390 1.00 22.79 133 GLY B N 1
ATOM 3142 C CA . GLY B 1 153 ? 7.772 29.895 67.960 1.00 21.68 133 GLY B CA 1
ATOM 3143 C C . GLY B 1 153 ? 7.548 31.285 68.580 1.00 25.37 133 GLY B C 1
ATOM 3144 O O . GLY B 1 153 ? 8.381 31.739 69.371 1.00 25.00 133 GLY B O 1
ATOM 3145 N N . GLU B 1 154 ? 6.451 31.922 68.189 1.00 23.90 134 GLU B N 1
ATOM 3146 C CA . GLU B 1 154 ? 6.117 33.288 68.569 1.00 23.23 134 GLU B CA 1
ATOM 3147 C C . GLU B 1 154 ? 4.617 33.362 68.861 1.00 30.21 134 GLU B C 1
ATOM 3148 O O . GLU B 1 154 ? 3.808 32.953 68.036 1.00 27.45 134 GLU B O 1
ATOM 3154 N N . ILE B 1 155 ? 4.282 33.963 70.018 1.00 25.77 135 ILE B N 1
ATOM 3155 C CA . ILE B 1 155 ? 2.911 34.268 70.369 1.00 29.12 135 ILE B CA 1
ATOM 3156 C C . ILE B 1 155 ? 2.886 35.756 70.720 1.00 32.66 135 ILE B C 1
ATOM 3157 O O . ILE B 1 155 ? 3.633 36.212 71.598 1.00 34.37 135 ILE B O 1
ATOM 3162 N N . GLY B 1 156 ? 2.058 36.492 69.971 1.00 32.40 136 GLY B N 1
ATOM 3163 C CA . GLY B 1 156 ? 2.005 37.943 70.001 1.00 35.17 136 GLY B CA 1
ATOM 3164 C C . GLY B 1 156 ? 2.910 38.554 68.937 1.00 40.55 136 GLY B C 1
ATOM 3165 O O . GLY B 1 156 ? 4.093 38.210 68.831 1.00 52.79 136 GLY B O 1
ATOM 3166 N N . LYS B 1 157 ? 2.343 39.492 68.181 1.00 41.58 137 LYS B N 1
ATOM 3167 C CA . LYS B 1 157 ? 3.013 40.134 67.071 1.00 50.16 137 LYS B CA 1
ATOM 3168 C C . LYS B 1 157 ? 4.095 41.091 67.577 1.00 56.60 137 LYS B C 1
ATOM 3169 O O . LYS B 1 157 ? 3.911 41.767 68.585 1.00 45.73 137 LYS B O 1
ATOM 3175 N N . ILE B 1 158 ? 5.232 41.098 66.854 1.00 51.60 138 ILE B N 1
ATOM 3176 C CA . ILE B 1 158 ? 6.298 42.069 67.031 1.00 54.94 138 ILE B CA 1
ATOM 3177 C C . ILE B 1 158 ? 6.460 42.780 65.691 1.00 58.12 138 ILE B C 1
ATOM 3178 O O . ILE B 1 158 ? 6.778 42.148 64.674 1.00 54.86 138 ILE B O 1
ATOM 3183 N N . GLY B 1 159 ? 6.235 44.098 65.703 1.00 56.08 139 GLY B N 1
ATOM 3184 C CA . GLY B 1 159 ? 6.171 44.854 64.462 1.00 58.18 139 GLY B CA 1
ATOM 3185 C C . GLY B 1 159 ? 7.478 45.589 64.166 1.00 56.76 139 GLY B C 1
ATOM 3186 O O . GLY B 1 159 ? 8.542 45.197 64.655 1.00 47.29 139 GLY B O 1
ATOM 3187 N N . GLY B 1 160 ? 7.365 46.652 63.351 1.00 47.45 140 GLY B N 1
ATOM 3188 C CA . GLY B 1 160 ? 8.473 47.558 63.083 1.00 51.80 140 GLY B CA 1
ATOM 3189 C C . GLY B 1 160 ? 8.401 48.807 63.971 1.00 57.74 140 GLY B C 1
ATOM 3190 O O . GLY B 1 160 ? 7.331 49.134 64.488 1.00 47.51 140 GLY B O 1
ATOM 3191 N N . THR B 1 161 ? 9.549 49.485 64.139 1.00 52.62 141 THR B N 1
ATOM 3192 C CA . THR B 1 161 ? 9.681 50.623 65.035 1.00 61.51 141 THR B CA 1
ATOM 3193 C C . THR B 1 161 ? 8.843 51.822 64.565 1.00 67.55 141 THR B C 1
ATOM 3194 O O . THR B 1 161 ? 8.548 52.701 65.378 1.00 70.95 141 THR B O 1
ATOM 3198 N N . GLU B 1 162 ? 8.491 51.858 63.267 1.00 67.51 142 GLU B N 1
ATOM 3199 C CA . GLU B 1 162 ? 7.620 52.876 62.696 1.00 79.38 142 GLU B CA 1
ATOM 3200 C C . GLU B 1 162 ? 6.190 52.325 62.597 1.00 75.06 142 GLU B C 1
ATOM 3201 O O . GLU B 1 162 ? 5.256 53.137 62.770 1.00 70.76 142 GLU B O 1
ATOM 3203 N N . LEU B 1 173 ? -0.733 45.024 73.779 1.00 46.72 153 LEU B N 1
ATOM 3204 C CA . LEU B 1 173 ? 0.228 44.397 72.820 1.00 50.15 153 LEU B CA 1
ATOM 3205 C C . LEU B 1 173 ? 1.265 43.533 73.549 1.00 51.77 153 LEU B C 1
ATOM 3206 O O . LEU B 1 173 ? 1.892 42.707 72.893 1.00 49.76 153 LEU B O 1
ATOM 3208 N N . ILE B 1 174 ? 1.464 43.706 74.865 1.00 42.43 154 ILE B N 1
ATOM 3209 C CA . ILE B 1 174 ? 2.315 42.791 75.621 1.00 33.33 154 ILE B CA 1
ATOM 3210 C C . ILE B 1 174 ? 1.633 41.430 75.749 1.00 36.37 154 ILE B C 1
ATOM 3211 O O . ILE B 1 174 ? 0.486 41.345 76.171 1.00 38.55 154 ILE B O 1
ATOM 3216 N N . THR B 1 175 ? 2.374 40.346 75.455 1.00 33.32 155 THR B N 1
ATOM 3217 C CA . THR B 1 175 ? 1.898 38.984 75.615 1.00 30.41 155 THR B CA 1
ATOM 3218 C C . THR B 1 175 ? 1.589 38.680 77.079 1.00 31.82 155 THR B C 1
ATOM 3219 O O . THR B 1 175 ? 2.400 38.965 77.979 1.00 29.81 155 THR B O 1
ATOM 3223 N N . SER B 1 176 ? 0.441 38.023 77.304 1.00 31.79 156 SER B N 1
ATOM 3224 C CA . SER B 1 176 ? 0.088 37.572 78.642 1.00 36.51 156 SER B CA 1
ATOM 3225 C C . SER B 1 176 ? 0.852 36.302 79.010 1.00 36.45 156 SER B C 1
ATOM 3226 O O . SER B 1 176 ? 1.111 35.455 78.163 1.00 32.25 156 SER B O 1
ATOM 3229 N N . CYS B 1 177 ? 1.102 36.131 80.315 1.00 30.62 157 CYS B N 1
ATOM 3230 C CA . CYS B 1 177 ? 1.733 34.938 80.831 1.00 33.91 157 CYS B CA 1
ATOM 3231 C C . CYS B 1 177 ? 0.854 33.714 80.531 1.00 38.30 157 CYS B C 1
ATOM 3232 O O . CYS B 1 177 ? 1.355 32.645 80.187 1.00 35.77 157 CYS B O 1
ATOM 3235 N N . ALA B 1 178 ? -0.466 33.840 80.669 1.00 31.83 158 ALA B N 1
ATOM 3236 C CA . ALA B 1 178 ? -1.303 32.671 80.472 1.00 34.80 158 ALA B CA 1
ATOM 3237 C C . ALA B 1 178 ? -1.307 32.196 79.008 1.00 30.70 158 ALA B C 1
ATOM 3238 O O . ALA B 1 178 ? -1.345 30.988 78.766 1.00 36.02 158 ALA B O 1
ATOM 3240 N N . GLU B 1 179 ? -1.349 33.133 78.054 1.00 32.40 159 GLU B N 1
ATOM 3241 C CA . GLU B 1 179 ? -1.359 32.820 76.634 1.00 34.62 159 GLU B CA 1
ATOM 3242 C C . GLU B 1 179 ? -0.018 32.191 76.237 1.00 32.62 159 GLU B C 1
ATOM 3243 O O . GLU B 1 179 ? 0.045 31.233 75.451 1.00 31.32 159 GLU B O 1
ATOM 3249 N N . ALA B 1 180 ? 1.068 32.712 76.818 1.00 27.09 160 ALA B N 1
ATOM 3250 C CA . ALA B 1 180 ? 2.404 32.173 76.569 1.00 28.28 160 ALA B CA 1
ATOM 3251 C C . ALA B 1 180 ? 2.548 30.762 77.114 1.00 28.35 160 ALA B C 1
ATOM 3252 O O . ALA B 1 180 ? 3.110 29.906 76.438 1.00 27.03 160 ALA B O 1
ATOM 3254 N N . LEU B 1 181 ? 2.017 30.480 78.319 1.00 28.59 161 LEU B N 1
ATOM 3255 C CA . LEU B 1 181 ? 2.021 29.131 78.873 1.00 28.96 161 LEU B CA 1
ATOM 3256 C C . LEU B 1 181 ? 1.208 28.154 78.010 1.00 28.26 161 LEU B C 1
ATOM 3257 O O . LEU B 1 181 ? 1.666 27.060 77.749 1.00 30.13 161 LEU B O 1
ATOM 3262 N N . LYS B 1 182 ? -0.006 28.535 77.608 1.00 28.01 162 LYS B N 1
ATOM 3263 C CA . LYS B 1 182 ? -0.855 27.643 76.833 1.00 33.38 162 LYS B CA 1
ATOM 3264 C C . LYS B 1 182 ? -0.148 27.333 75.498 1.00 31.08 162 LYS B C 1
ATOM 3265 O O . LYS B 1 182 ? 0.005 26.173 75.120 1.00 29.90 162 LYS B O 1
ATOM 3270 N N . PHE B 1 183 ? 0.302 28.391 74.822 1.00 28.32 163 PHE B N 1
ATOM 3271 C CA . PHE B 1 183 ? 1.022 28.236 73.559 1.00 29.24 163 PHE B CA 1
ATOM 3272 C C . PHE B 1 183 ? 2.232 27.304 73.709 1.00 31.00 163 PHE B C 1
ATOM 3273 O O . PHE B 1 183 ? 2.441 26.379 72.912 1.00 24.34 163 PHE B O 1
ATOM 3281 N N . SER B 1 184 ? 3.070 27.584 74.716 1.00 27.33 164 SER B N 1
ATOM 3282 C CA . SER B 1 184 ? 4.258 26.796 74.987 1.00 28.70 164 SER B CA 1
ATOM 3283 C C . SER B 1 184 ? 3.941 25.317 75.212 1.00 29.27 164 SER B C 1
ATOM 3284 O O . SER B 1 184 ? 4.640 24.418 74.722 1.00 25.47 164 SER B O 1
ATOM 3287 N N . GLU B 1 185 ? 2.885 25.016 75.974 1.00 28.19 165 GLU B N 1
ATOM 3288 C CA . GLU B 1 185 ? 2.626 23.641 76.362 1.00 27.82 165 GLU B CA 1
ATOM 3289 C C . GLU B 1 185 ? 2.044 22.862 75.177 1.00 24.18 165 GLU B C 1
ATOM 3290 O O . GLU B 1 185 ? 2.372 21.682 74.988 1.00 29.16 165 GLU B O 1
ATOM 3296 N N . LEU B 1 186 ? 1.204 23.522 74.393 1.00 27.12 166 LEU B N 1
ATOM 3297 C CA . LEU B 1 186 ? 0.615 22.875 73.227 1.00 30.39 166 LEU B CA 1
ATOM 3298 C C . LEU B 1 186 ? 1.638 22.666 72.101 1.00 29.56 166 LEU B C 1
ATOM 3299 O O . LEU B 1 186 ? 1.475 21.719 71.323 1.00 27.40 166 LEU B O 1
ATOM 3304 N N . THR B 1 187 ? 2.599 23.581 71.945 1.00 25.78 167 THR B N 1
ATOM 3305 C CA . THR B 1 187 ? 3.526 23.519 70.802 1.00 24.71 167 THR B CA 1
ATOM 3306 C C . THR B 1 187 ? 4.808 22.757 71.110 1.00 23.86 167 THR B C 1
ATOM 3307 O O . THR B 1 187 ? 5.422 22.169 70.222 1.00 25.51 167 THR B O 1
ATOM 3311 N N . THR B 1 188 ? 5.227 22.735 72.376 1.00 23.49 168 THR B N 1
ATOM 3312 C CA . THR B 1 188 ? 6.469 22.119 72.802 1.00 23.92 168 THR B CA 1
ATOM 3313 C C . THR B 1 188 ? 7.698 22.826 72.224 1.00 22.02 168 THR B C 1
ATOM 3314 O O . THR B 1 188 ? 8.780 22.229 72.168 1.00 23.37 168 THR B O 1
ATOM 3318 N N . VAL B 1 189 ? 7.575 24.117 71.915 1.00 21.73 169 VAL B N 1
ATOM 3319 C CA . VAL B 1 189 ? 8.736 24.880 71.462 1.00 23.02 169 VAL B CA 1
ATOM 3320 C C . VAL B 1 189 ? 9.835 24.832 72.510 1.00 23.63 169 VAL B C 1
ATOM 3321 O O . VAL B 1 189 ? 9.586 24.656 73.698 1.00 24.99 169 VAL B O 1
ATOM 3325 N N . ASP B 1 190 ? 11.077 24.998 72.047 1.00 22.87 170 ASP B N 1
ATOM 3326 C CA . ASP B 1 190 ? 12.244 24.977 72.908 1.00 25.40 170 ASP B CA 1
ATOM 3327 C C . ASP B 1 190 ? 12.469 26.383 73.461 1.00 25.87 170 ASP B C 1
ATOM 3328 O O . ASP B 1 190 ? 12.867 26.534 74.618 1.00 26.46 170 ASP B O 1
ATOM 3333 N N . TYR B 1 191 ? 12.246 27.400 72.628 1.00 22.96 171 TYR B N 1
ATOM 3334 C CA . TYR B 1 191 ? 12.412 28.798 73.042 1.00 22.17 171 TYR B CA 1
ATOM 3335 C C . TYR B 1 191 ? 11.314 29.592 72.377 1.00 23.41 171 TYR B C 1
ATOM 3336 O O . TYR B 1 191 ? 10.760 29.187 71.371 1.00 23.22 171 TYR B O 1
ATOM 3345 N N . LEU B 1 192 ? 10.882 30.670 73.041 1.00 22.70 172 LEU B N 1
ATOM 3346 C CA . LEU B 1 192 ? 9.663 31.355 72.718 1.00 21.53 172 LEU B CA 1
ATOM 3347 C C . LEU B 1 192 ? 9.896 32.854 72.580 1.00 24.88 172 LEU B C 1
ATOM 3348 O O . LEU B 1 192 ? 10.406 33.521 73.484 1.00 25.74 172 LEU B O 1
ATOM 3353 N N . ALA B 1 193 ? 9.449 33.392 71.450 1.00 22.48 173 ALA B N 1
ATOM 3354 C CA . ALA B 1 193 ? 9.394 34.817 71.209 1.00 23.76 173 ALA B CA 1
ATOM 3355 C C . ALA B 1 193 ? 8.038 35.345 71.677 1.00 24.91 173 ALA B C 1
ATOM 3356 O O . ALA B 1 193 ? 6.992 34.742 71.409 1.00 25.00 173 ALA B O 1
ATOM 3358 N N . VAL B 1 194 ? 8.084 36.468 72.427 1.00 25.42 174 VAL B N 1
ATOM 3359 C CA . VAL B 1 194 ? 6.858 37.076 72.947 1.00 27.13 174 VAL B CA 1
ATOM 3360 C C . VAL B 1 194 ? 6.968 38.591 72.735 1.00 26.88 174 VAL B C 1
ATOM 3361 O O . VAL B 1 194 ? 8.071 39.113 72.535 1.00 28.05 174 VAL B O 1
ATOM 3365 N N . SER B 1 195 ? 5.824 39.275 72.815 1.00 27.63 175 SER B N 1
ATOM 3366 C CA . SER B 1 195 ? 5.773 40.728 72.676 1.00 30.24 175 SER B CA 1
ATOM 3367 C C . SER B 1 195 ? 5.992 41.361 74.060 1.00 31.50 175 SER B C 1
ATOM 3368 O O . SER B 1 195 ? 5.168 41.198 74.959 1.00 29.19 175 SER B O 1
ATOM 3371 N N . ILE B 1 196 ? 7.119 42.043 74.232 1.00 29.53 176 ILE B N 1
ATOM 3372 C CA . ILE B 1 196 ? 7.599 42.426 75.540 1.00 33.64 176 ILE B CA 1
ATOM 3373 C C . ILE B 1 196 ? 8.080 43.885 75.577 1.00 32.84 176 ILE B C 1
ATOM 3374 O O . ILE B 1 196 ? 8.708 44.298 76.550 1.00 31.64 176 ILE B O 1
ATOM 3379 N N . GLY B 1 197 ? 7.774 44.673 74.526 1.00 33.94 177 GLY B N 1
ATOM 3380 C CA . GLY B 1 197 ? 8.172 46.069 74.406 1.00 35.39 177 GLY B CA 1
ATOM 3381 C C . GLY B 1 197 ? 9.226 46.361 73.323 1.00 36.54 177 GLY B C 1
ATOM 3382 O O . GLY B 1 197 ? 9.749 47.470 73.270 1.00 38.23 177 GLY B O 1
ATOM 3383 N N . THR B 1 198 ? 9.597 45.398 72.468 1.00 37.61 178 THR B N 1
ATOM 3384 C CA . THR B 1 198 ? 10.594 45.629 71.426 1.00 38.10 178 THR B CA 1
ATOM 3385 C C . THR B 1 198 ? 9.915 45.749 70.054 1.00 41.40 178 THR B C 1
ATOM 3386 O O . THR B 1 198 ? 8.703 45.553 69.949 1.00 38.43 178 THR B O 1
ATOM 3390 N N . ALA B 1 199 ? 10.703 46.103 69.021 1.00 39.07 179 ALA B N 1
ATOM 3391 C CA . ALA B 1 199 ? 10.242 46.086 67.629 1.00 42.20 179 ALA B CA 1
ATOM 3392 C C . ALA B 1 199 ? 11.448 46.003 66.697 1.00 40.41 179 ALA B C 1
ATOM 3393 O O . ALA B 1 199 ? 12.546 46.357 67.121 1.00 42.35 179 ALA B O 1
ATOM 3395 N N . HIS B 1 200 ? 11.217 45.616 65.424 1.00 39.70 180 HIS B N 1
ATOM 3396 C CA A HIS B 1 200 ? 12.277 45.488 64.439 0.50 37.79 180 HIS B CA 1
ATOM 3397 C CA B HIS B 1 200 ? 12.284 45.486 64.440 0.50 43.60 180 HIS B CA 1
ATOM 3398 C C . HIS B 1 200 ? 12.586 46.841 63.797 1.00 38.22 180 HIS B C 1
ATOM 3399 O O . HIS B 1 200 ? 11.662 47.593 63.494 1.00 37.08 180 HIS B O 1
ATOM 3412 N N . GLY B 1 201 ? 13.885 47.112 63.550 1.00 35.55 181 GLY B N 1
ATOM 3413 C CA . GLY B 1 201 ? 14.318 48.311 62.831 1.00 35.94 181 GLY B CA 1
ATOM 3414 C C . GLY B 1 201 ? 15.012 49.314 63.756 1.00 44.06 181 GLY B C 1
ATOM 3415 O O . GLY B 1 201 ? 15.341 48.957 64.893 1.00 38.47 181 GLY B O 1
ATOM 3416 N N . MET B 1 202 ? 15.246 50.549 63.261 1.00 43.18 182 MET B N 1
ATOM 3417 C CA . MET B 1 202 ? 15.824 51.637 64.054 1.00 50.71 182 MET B CA 1
ATOM 3418 C C . MET B 1 202 ? 14.766 52.174 65.034 1.00 44.60 182 MET B C 1
ATOM 3419 O O . MET B 1 202 ? 13.649 52.482 64.638 1.00 42.99 182 MET B O 1
ATOM 3424 N N . TYR B 1 203 ? 15.070 52.238 66.333 1.00 45.12 183 TYR B N 1
ATOM 3425 C CA . TYR B 1 203 ? 14.071 52.699 67.293 1.00 46.49 183 TYR B CA 1
ATOM 3426 C C . TYR B 1 203 ? 13.868 54.206 67.123 1.00 51.96 183 TYR B C 1
ATOM 3427 O O . TYR B 1 203 ? 14.852 54.939 67.066 1.00 53.84 183 TYR B O 1
ATOM 3436 N N . LYS B 1 204 ? 12.598 54.619 66.983 1.00 56.75 184 LYS B N 1
ATOM 3437 C CA . LYS B 1 204 ? 12.201 56.021 66.991 1.00 63.56 184 LYS B CA 1
ATOM 3438 C C . LYS B 1 204 ? 12.312 56.525 68.428 1.00 65.97 184 LYS B C 1
ATOM 3439 O O . LYS B 1 204 ? 13.187 57.328 68.723 1.00 72.96 184 LYS B O 1
ATOM 3441 N N . GLN B 1 205 ? 11.447 56.007 69.316 1.00 73.51 185 GLN B N 1
ATOM 3442 C CA . GLN B 1 205 ? 11.489 56.298 70.746 1.00 75.45 185 GLN B CA 1
ATOM 3443 C C . GLN B 1 205 ? 12.292 55.197 71.457 1.00 74.71 185 GLN B C 1
ATOM 3444 O O . GLN B 1 205 ? 12.389 54.063 70.983 1.00 61.64 185 GLN B O 1
ATOM 3446 N N . GLU B 1 206 ? 12.878 55.532 72.613 1.00 67.99 186 GLU B N 1
ATOM 3447 C CA . GLU B 1 206 ? 13.622 54.564 73.410 1.00 67.61 186 GLU B CA 1
ATOM 3448 C C . GLU B 1 206 ? 12.651 53.512 73.965 1.00 60.13 186 GLU B C 1
ATOM 3449 O O . GLU B 1 206 ? 11.674 53.865 74.627 1.00 55.08 186 GLU B O 1
ATOM 3455 N N . PRO B 1 207 ? 12.871 52.187 73.762 1.00 53.01 187 PRO B N 1
ATOM 3456 C CA . PRO B 1 207 ? 11.935 51.176 74.275 1.00 48.98 187 PRO B CA 1
ATOM 3457 C C . PRO B 1 207 ? 12.030 51.014 75.790 1.00 44.97 187 PRO B C 1
ATOM 3458 O O . PRO B 1 207 ? 13.063 51.336 76.361 1.00 46.97 187 PRO B O 1
ATOM 3462 N N . LYS B 1 208 ? 10.974 50.463 76.406 1.00 48.51 188 LYS B N 1
ATOM 3463 C CA . LYS B 1 208 ? 10.975 50.053 77.809 1.00 47.68 188 LYS B CA 1
ATOM 3464 C C . LYS B 1 208 ? 10.404 48.635 77.916 1.00 39.23 188 LYS B C 1
ATOM 3465 O O . LYS B 1 208 ? 9.220 48.393 77.701 1.00 41.86 188 LYS B O 1
ATOM 3467 N N . LEU B 1 209 ? 11.262 47.674 78.242 1.00 35.97 189 LEU B N 1
ATOM 3468 C CA . LEU B 1 209 ? 10.869 46.274 78.276 1.00 36.08 189 LEU B CA 1
ATOM 3469 C C . LEU B 1 209 ? 9.940 45.982 79.448 1.00 35.70 189 LEU B C 1
ATOM 3470 O O . LEU B 1 209 ? 10.058 46.618 80.506 1.00 30.23 189 LEU B O 1
ATOM 3475 N N . ALA B 1 210 ? 9.089 44.956 79.265 1.00 30.22 190 ALA B N 1
ATOM 3476 C CA . ALA B 1 210 ? 8.165 44.526 80.308 1.00 29.83 190 ALA B CA 1
ATOM 3477 C C . ALA B 1 210 ? 8.846 43.507 81.214 1.00 27.53 190 ALA B C 1
ATOM 3478 O O . ALA B 1 210 ? 8.555 42.325 81.163 1.00 26.84 190 ALA B O 1
ATOM 3480 N N . PHE B 1 211 ? 9.699 44.007 82.110 1.00 28.60 191 PHE B N 1
ATOM 3481 C CA . PHE B 1 211 ? 10.521 43.166 82.954 1.00 28.05 191 PHE B CA 1
ATOM 3482 C C . PHE B 1 211 ? 9.715 42.264 83.875 1.00 30.35 191 PHE B C 1
ATOM 3483 O O . PHE B 1 211 ? 10.077 41.116 84.112 1.00 27.35 191 PHE B O 1
ATOM 3491 N N . GLU B 1 212 ? 8.617 42.787 84.441 1.00 30.17 192 GLU B N 1
ATOM 3492 C CA . GLU B 1 212 ? 7.862 42.015 85.398 1.00 30.01 192 GLU B CA 1
ATOM 3493 C C . GLU B 1 212 ? 7.186 40.861 84.658 1.00 27.17 192 GLU B C 1
ATOM 3494 O O . GLU B 1 212 ? 7.114 39.771 85.192 1.00 28.73 192 GLU B O 1
ATOM 3500 N N . ARG B 1 213 ? 6.771 41.107 83.402 1.00 28.42 193 ARG B N 1
ATOM 3501 C CA . ARG B 1 213 ? 6.133 40.072 82.597 1.00 28.30 193 ARG B CA 1
ATOM 3502 C C . ARG B 1 213 ? 7.158 38.991 82.289 1.00 24.97 193 ARG B C 1
ATOM 3503 O O . ARG B 1 213 ? 6.841 37.800 82.368 1.00 28.19 193 ARG B O 1
ATOM 3511 N N . LEU B 1 214 ? 8.397 39.401 81.959 1.00 28.73 194 LEU B N 1
ATOM 3512 C CA . LEU B 1 214 ? 9.470 38.441 81.704 1.00 27.52 194 LEU B CA 1
ATOM 3513 C C . LEU B 1 214 ? 9.680 37.531 82.902 1.00 28.51 194 LEU B C 1
ATOM 3514 O O . LEU B 1 214 ? 9.859 36.335 82.737 1.00 27.45 194 LEU B O 1
ATOM 3519 N N . GLN B 1 215 ? 9.757 38.125 84.092 1.00 29.24 195 GLN B N 1
ATOM 3520 C CA . GLN B 1 215 ? 9.942 37.368 85.314 1.00 31.19 195 GLN B CA 1
ATOM 3521 C C . GLN B 1 215 ? 8.829 36.343 85.553 1.00 29.93 195 GLN B C 1
ATOM 3522 O O . GLN B 1 215 ? 9.108 35.199 85.930 1.00 32.90 195 GLN B O 1
ATOM 3528 N N . GLU B 1 216 ? 7.573 36.738 85.354 1.00 30.62 196 GLU B N 1
ATOM 3529 C CA . GLU B 1 216 ? 6.439 35.830 85.477 1.00 29.25 196 GLU B CA 1
ATOM 3530 C C . GLU B 1 216 ? 6.612 34.662 84.491 1.00 29.24 196 GLU B C 1
ATOM 3531 O O . GLU B 1 216 ? 6.432 33.500 84.860 1.00 31.68 196 GLU B O 1
ATOM 3537 N N . MET B 1 217 ? 6.999 34.970 83.233 1.00 28.05 197 MET B N 1
ATOM 3538 C CA . MET B 1 217 ? 7.157 33.919 82.246 1.00 27.57 197 MET B CA 1
ATOM 3539 C C . MET B 1 217 ? 8.256 32.949 82.661 1.00 27.46 197 MET B C 1
ATOM 3540 O O . MET B 1 217 ? 8.108 31.744 82.537 1.00 28.60 197 MET B O 1
ATOM 3545 N N . ARG B 1 218 ? 9.347 33.468 83.192 1.00 28.65 198 ARG B N 1
ATOM 3546 C CA . ARG B 1 218 ? 10.462 32.654 83.645 1.00 29.51 198 ARG B CA 1
ATOM 3547 C C . ARG B 1 218 ? 9.967 31.618 84.651 1.00 31.29 198 ARG B C 1
ATOM 3548 O O . ARG B 1 218 ? 10.380 30.458 84.596 1.00 32.26 198 ARG B O 1
ATOM 3556 N N . GLU B 1 219 ? 9.052 32.022 85.546 1.00 37.03 199 GLU B N 1
ATOM 3557 C CA . GLU B 1 219 ? 8.631 31.160 86.645 1.00 40.33 199 GLU B CA 1
ATOM 3558 C C . GLU B 1 219 ? 7.471 30.262 86.230 1.00 36.87 199 GLU B C 1
ATOM 3559 O O . GLU B 1 219 ? 7.328 29.174 86.778 1.00 32.25 199 GLU B O 1
ATOM 3565 N N . ILE B 1 220 ? 6.640 30.690 85.278 1.00 30.96 200 ILE B N 1
ATOM 3566 C CA . ILE B 1 220 ? 5.443 29.937 84.924 1.00 33.14 200 ILE B CA 1
ATOM 3567 C C . ILE B 1 220 ? 5.637 29.150 83.619 1.00 33.08 200 ILE B C 1
ATOM 3568 O O . ILE B 1 220 ? 5.303 27.961 83.569 1.00 32.27 200 ILE B O 1
ATOM 3573 N N . VAL B 1 221 ? 6.177 29.813 82.586 1.00 30.16 201 VAL B N 1
ATOM 3574 C CA . VAL B 1 221 ? 6.387 29.146 81.303 1.00 28.70 201 VAL B CA 1
ATOM 3575 C C . VAL B 1 221 ? 7.612 28.222 81.376 1.00 27.54 201 VAL B C 1
ATOM 3576 O O . VAL B 1 221 ? 7.607 27.129 80.809 1.00 27.22 201 VAL B O 1
ATOM 3580 N N . LYS B 1 222 ? 8.659 28.679 82.081 1.00 26.63 202 LYS B N 1
ATOM 3581 C CA . LYS B 1 222 ? 9.857 27.933 82.373 1.00 29.41 202 LYS B CA 1
ATOM 3582 C C . LYS B 1 222 ? 10.549 27.488 81.088 1.00 28.67 202 LYS B C 1
ATOM 3583 O O . LYS B 1 222 ? 10.967 26.355 80.961 1.00 26.97 202 LYS B O 1
ATOM 3589 N N . LYS B 1 223 ? 10.616 28.407 80.151 1.00 27.55 203 LYS B N 1
ATOM 3590 C CA . LYS B 1 223 ? 11.424 28.215 78.965 1.00 29.44 203 LYS B CA 1
ATOM 3591 C C . LYS B 1 223 ? 12.137 29.504 78.623 1.00 25.98 203 LYS B C 1
ATOM 3592 O O . LYS B 1 223 ? 11.684 30.601 78.951 1.00 25.37 203 LYS B O 1
ATOM 3598 N N . PRO B 1 224 ? 13.271 29.367 77.922 1.00 26.54 204 PRO B N 1
ATOM 3599 C CA . PRO B 1 224 ? 14.034 30.511 77.438 1.00 24.46 204 PRO B CA 1
ATOM 3600 C C . PRO B 1 224 ? 13.196 31.371 76.523 1.00 23.04 204 PRO B C 1
ATOM 3601 O O . PRO B 1 224 ? 12.412 30.873 75.697 1.00 27.10 204 PRO B O 1
ATOM 3605 N N . ILE B 1 225 ? 13.344 32.681 76.708 1.00 20.60 205 ILE B N 1
ATOM 3606 C CA . ILE B 1 225 ? 12.655 33.672 75.931 1.00 23.80 205 ILE B CA 1
ATOM 3607 C C . ILE B 1 225 ? 13.597 34.256 74.889 1.00 22.46 205 ILE B C 1
ATOM 3608 O O . ILE B 1 225 ? 14.784 34.426 75.117 1.00 24.20 205 ILE B O 1
ATOM 3613 N N . VAL B 1 226 ? 13.031 34.520 73.708 1.00 25.67 206 VAL B N 1
ATOM 3614 C CA . VAL B 1 226 ? 13.772 35.117 72.620 1.00 21.82 206 VAL B CA 1
ATOM 3615 C C . VAL B 1 226 ? 13.361 36.580 72.515 1.00 23.18 206 VAL B C 1
ATOM 3616 O O . VAL B 1 226 ? 12.170 36.873 72.366 1.00 24.75 206 VAL B O 1
ATOM 3620 N N . LEU B 1 227 ? 14.360 37.465 72.450 1.00 24.12 207 LEU B N 1
ATOM 3621 C CA . LEU B 1 227 ? 14.098 38.876 72.238 1.00 24.44 207 LEU B CA 1
ATOM 3622 C C . LEU B 1 227 ? 14.301 39.273 70.786 1.00 26.07 207 LEU B C 1
ATOM 3623 O O . LEU B 1 227 ? 15.452 39.339 70.335 1.00 27.56 2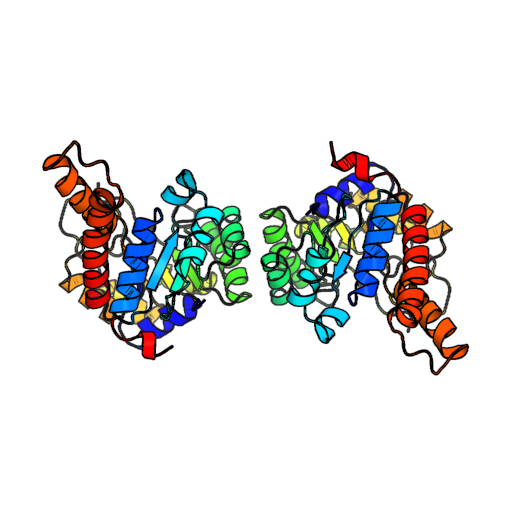07 LEU B O 1
ATOM 3628 N N . HIS B 1 228 ? 13.179 39.557 70.098 1.00 26.69 208 HIS B N 1
ATOM 3629 C CA . HIS B 1 228 ? 13.206 40.123 68.762 1.00 27.95 208 HIS B CA 1
ATOM 3630 C C . HIS B 1 228 ? 13.415 41.618 68.927 1.00 31.15 208 HIS B C 1
ATOM 3631 O O . HIS B 1 228 ? 13.170 42.147 69.994 1.00 33.79 208 HIS B O 1
ATOM 3638 N N . GLY B 1 229 ? 13.925 42.276 67.891 1.00 32.66 209 GLY B N 1
ATOM 3639 C CA . GLY B 1 229 ? 14.188 43.694 67.940 1.00 33.38 209 GLY B CA 1
ATOM 3640 C C . GLY B 1 229 ? 15.336 44.076 68.888 1.00 34.87 209 GLY B C 1
ATOM 3641 O O . GLY B 1 229 ? 15.260 45.123 69.492 1.00 33.89 209 GLY B O 1
ATOM 3642 N N . GLY B 1 230 ? 16.419 43.274 68.961 1.00 32.61 210 GLY B N 1
ATOM 3643 C CA . GLY B 1 230 ? 17.531 43.544 69.865 1.00 37.16 210 GLY B CA 1
ATOM 3644 C C . GLY B 1 230 ? 18.429 44.719 69.473 1.00 38.35 210 GLY B C 1
ATOM 3645 O O . GLY B 1 230 ? 19.131 45.252 70.340 1.00 40.26 210 GLY B O 1
ATOM 3646 N N . SER B 1 231 ? 18.395 45.142 68.197 1.00 33.71 211 SER B N 1
ATOM 3647 C CA . SER B 1 231 ? 19.211 46.253 67.710 1.00 34.61 211 SER B CA 1
ATOM 3648 C C . SER B 1 231 ? 18.755 47.528 68.432 1.00 37.94 211 SER B C 1
ATOM 3649 O O . SER B 1 231 ? 17.569 47.831 68.479 1.00 35.72 211 SER B O 1
ATOM 3652 N N . GLY B 1 232 ? 19.692 48.267 69.034 1.00 46.72 212 GLY B N 1
ATOM 3653 C CA . GLY B 1 232 ? 19.354 49.597 69.532 1.00 42.17 212 GLY B CA 1
ATOM 3654 C C . GLY B 1 232 ? 18.643 49.616 70.890 1.00 50.23 212 GLY B C 1
ATOM 3655 O O . GLY B 1 232 ? 18.348 50.687 71.414 1.00 47.12 212 GLY B O 1
ATOM 3656 N N . VAL B 1 233 ? 18.425 48.461 71.523 1.00 47.51 213 VAL B N 1
ATOM 3657 C CA . VAL B 1 233 ? 17.877 48.468 72.885 1.00 45.43 213 VAL B CA 1
ATOM 3658 C C . VAL B 1 233 ? 18.977 48.914 73.851 1.00 36.07 213 VAL B C 1
ATOM 3659 O O . VAL B 1 233 ? 20.074 48.363 73.834 1.00 36.94 213 VAL B O 1
ATOM 3663 N N . PRO B 1 234 ? 18.709 49.836 74.801 1.00 40.86 214 PRO B N 1
ATOM 3664 C CA . PRO B 1 234 ? 19.723 50.193 75.797 1.00 41.18 214 PRO B CA 1
ATOM 3665 C C . PRO B 1 234 ? 20.384 48.974 76.443 1.00 34.86 214 PRO B C 1
ATOM 3666 O O . PRO B 1 234 ? 19.701 48.041 76.853 1.00 37.12 214 PRO B O 1
ATOM 3670 N N . ASP B 1 235 ? 21.704 48.999 76.557 1.00 32.83 215 ASP B N 1
ATOM 3671 C CA . ASP B 1 235 ? 22.479 47.919 77.126 1.00 34.58 215 ASP B CA 1
ATOM 3672 C C . ASP B 1 235 ? 21.984 47.491 78.509 1.00 34.18 215 ASP B C 1
ATOM 3673 O O . ASP B 1 235 ? 21.987 46.302 78.809 1.00 30.55 215 ASP B O 1
ATOM 3678 N N . GLU B 1 236 ? 21.637 48.436 79.391 1.00 33.26 216 GLU B N 1
ATOM 3679 C CA . GLU B 1 236 ? 21.254 48.050 80.741 1.00 32.67 216 GLU B CA 1
ATOM 3680 C C . GLU B 1 236 ? 19.953 47.229 80.718 1.00 29.05 216 GLU B C 1
ATOM 3681 O O . GLU B 1 236 ? 19.796 46.304 81.523 1.00 31.30 216 GLU B O 1
ATOM 3684 N N . GLN B 1 237 ? 19.019 47.569 79.829 1.00 31.01 217 GLN B N 1
ATOM 3685 C CA . GLN B 1 237 ? 17.778 46.826 79.714 1.00 31.34 217 GLN B CA 1
ATOM 3686 C C . GLN B 1 237 ? 18.016 45.437 79.114 1.00 29.78 217 GLN B C 1
ATOM 3687 O O . GLN B 1 237 ? 17.366 44.484 79.549 1.00 27.61 217 GLN B O 1
ATOM 3693 N N . ILE B 1 238 ? 18.985 45.311 78.185 1.00 31.82 218 ILE B N 1
ATOM 3694 C CA . ILE B 1 238 ? 19.354 43.985 77.663 1.00 29.20 218 ILE B CA 1
ATOM 3695 C C . ILE B 1 238 ? 19.903 43.115 78.785 1.00 29.16 218 ILE B C 1
ATOM 3696 O O . ILE B 1 238 ? 19.574 41.941 78.948 1.00 26.80 218 ILE B O 1
ATOM 3701 N N . ARG B 1 239 ? 20.824 43.675 79.561 1.00 26.64 219 ARG B N 1
ATOM 3702 C CA . ARG B 1 239 ? 21.443 42.919 80.626 1.00 31.25 219 ARG B CA 1
ATOM 3703 C C . ARG B 1 239 ? 20.364 42.443 81.574 1.00 27.28 219 ARG B C 1
ATOM 3704 O O . ARG B 1 239 ? 20.397 41.303 82.011 1.00 30.48 219 ARG B O 1
ATOM 3712 N N . ARG B 1 240 ? 19.416 43.323 81.919 1.00 30.19 220 ARG B N 1
ATOM 3713 C CA . ARG B 1 240 ? 18.411 42.972 82.906 1.00 28.63 220 ARG B CA 1
ATOM 3714 C C . ARG B 1 240 ? 17.499 41.866 82.361 1.00 29.43 220 ARG B C 1
ATOM 3715 O O . ARG B 1 240 ? 17.217 40.879 83.055 1.00 26.93 220 ARG B O 1
ATOM 3723 N N . ALA B 1 241 ? 17.092 42.036 81.090 1.00 27.96 221 ALA B N 1
ATOM 3724 C CA . ALA B 1 241 ? 16.262 41.040 80.409 1.00 28.33 221 ALA B CA 1
ATOM 3725 C C . ALA B 1 241 ? 16.921 39.658 80.429 1.00 23.55 221 ALA B C 1
ATOM 3726 O O . ALA B 1 241 ? 16.257 38.669 80.682 1.00 26.67 221 ALA B O 1
ATOM 3728 N N . ILE B 1 242 ? 18.222 39.578 80.193 1.00 24.75 222 ILE B N 1
ATOM 3729 C CA . ILE B 1 242 ? 18.947 38.313 80.179 1.00 26.57 222 ILE B CA 1
ATOM 3730 C C . ILE B 1 242 ? 18.916 37.664 81.561 1.00 28.76 222 ILE B C 1
ATOM 3731 O O . ILE B 1 242 ? 18.735 36.460 81.681 1.00 28.46 222 ILE B O 1
ATOM 3736 N N . THR B 1 243 ? 19.065 38.458 82.634 1.00 25.43 223 THR B N 1
ATOM 3737 C CA . THR B 1 243 ? 19.027 37.870 83.963 1.00 27.75 223 THR B CA 1
ATOM 3738 C C . THR B 1 243 ? 17.634 37.341 84.262 1.00 25.41 223 THR B C 1
ATOM 3739 O O . THR B 1 243 ? 17.494 36.511 85.143 1.00 27.19 223 THR B O 1
ATOM 3743 N N . LEU B 1 244 ? 16.608 37.843 83.560 1.00 24.98 224 LEU B N 1
ATOM 3744 C CA . LEU B 1 244 ? 15.245 37.406 83.772 1.00 22.31 224 LEU B CA 1
ATOM 3745 C C . LEU B 1 244 ? 14.815 36.329 82.759 1.00 25.01 224 LEU B C 1
ATOM 3746 O O . LEU B 1 244 ? 13.643 36.004 82.741 1.00 28.36 224 LEU B O 1
ATOM 3751 N N . GLY B 1 245 ? 15.749 35.784 81.984 1.00 24.47 225 GLY B N 1
ATOM 3752 C CA . GLY B 1 245 ? 15.537 34.555 81.225 1.00 25.35 225 GLY B CA 1
ATOM 3753 C C . GLY B 1 245 ? 15.482 34.729 79.705 1.00 28.94 225 GLY B C 1
ATOM 3754 O O . GLY B 1 245 ? 15.101 33.801 78.965 1.00 25.31 225 GLY B O 1
ATOM 3755 N N . VAL B 1 246 ? 15.791 35.925 79.216 1.00 29.22 226 VAL B N 1
ATOM 3756 C CA . VAL B 1 246 ? 16.015 36.086 77.791 1.00 24.24 226 VAL B CA 1
ATOM 3757 C C . VAL B 1 246 ? 17.360 35.445 77.470 1.00 28.68 226 VAL B C 1
ATOM 3758 O O . VAL B 1 246 ? 18.395 35.861 77.997 1.00 29.42 226 VAL B O 1
ATOM 3762 N N . ALA B 1 247 ? 17.339 34.389 76.621 1.00 22.97 227 ALA B N 1
ATOM 3763 C CA . ALA B 1 247 ? 18.519 33.607 76.350 1.00 23.32 227 ALA B CA 1
ATOM 3764 C C . ALA B 1 247 ? 18.910 33.569 74.851 1.00 22.90 227 ALA B C 1
ATOM 3765 O O . ALA B 1 247 ? 19.928 32.980 74.501 1.00 23.33 227 ALA B O 1
ATOM 3767 N N . LYS B 1 248 ? 18.143 34.245 74.021 1.00 21.57 228 LYS B N 1
ATOM 3768 C CA . LYS B 1 248 ? 18.487 34.493 72.622 1.00 22.50 228 LYS B CA 1
ATOM 3769 C C . LYS B 1 248 ? 18.107 35.918 72.277 1.00 20.94 228 LYS B C 1
ATOM 3770 O O . LYS B 1 248 ? 16.997 36.335 72.542 1.00 21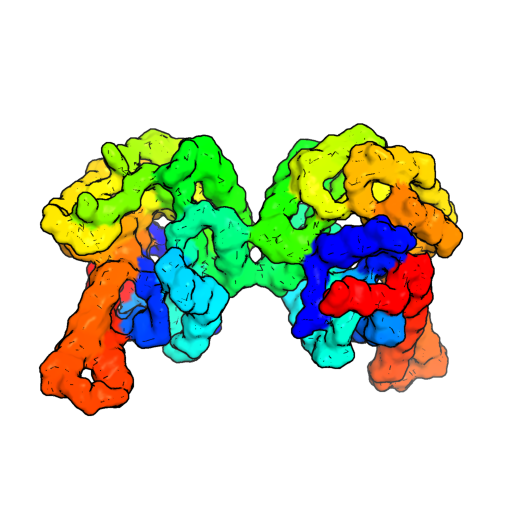.57 228 LYS B O 1
ATOM 3776 N N . VAL B 1 249 ? 19.081 36.677 71.758 1.00 20.34 229 VAL B N 1
ATOM 3777 C CA . VAL B 1 249 ? 18.857 38.049 71.354 1.00 20.90 229 VAL B CA 1
ATOM 3778 C C . VAL B 1 249 ? 19.172 38.178 69.873 1.00 19.81 229 VAL B C 1
ATOM 3779 O O . VAL B 1 249 ? 20.306 37.947 69.457 1.00 22.67 229 VAL B O 1
ATOM 3783 N N . ASN B 1 250 ? 18.141 38.566 69.119 1.00 24.13 230 ASN B N 1
ATOM 3784 C CA . ASN B 1 250 ? 18.238 38.740 67.684 1.00 25.20 230 ASN B CA 1
ATOM 3785 C C . ASN B 1 250 ? 18.820 40.118 67.377 1.00 25.85 230 ASN B C 1
ATOM 3786 O O . ASN B 1 250 ? 18.324 41.136 67.859 1.00 24.12 230 ASN B O 1
ATOM 3791 N N . VAL B 1 251 ? 19.863 40.139 66.542 1.00 21.92 231 VAL B N 1
ATOM 3792 C CA . VAL B 1 251 ? 20.466 41.389 66.103 1.00 23.60 231 VAL B CA 1
ATOM 3793 C C . VAL B 1 251 ? 20.646 41.336 64.592 1.00 22.55 231 VAL B C 1
ATOM 3794 O O . VAL B 1 251 ? 21.356 40.449 64.144 1.00 24.13 231 VAL B O 1
ATOM 3798 N N . ASP B 1 252 ? 20.047 42.267 63.858 1.00 22.76 232 ASP B N 1
ATOM 3799 C CA . ASP B 1 252 ? 20.255 42.359 62.418 1.00 22.64 232 ASP B CA 1
ATOM 3800 C C . ASP B 1 252 ? 20.601 43.787 61.997 1.00 22.55 232 ASP B C 1
ATOM 3801 O O . ASP B 1 252 ? 21.702 44.025 61.509 1.00 24.19 232 ASP B O 1
ATOM 3806 N N . THR B 1 253 ? 19.643 44.703 62.175 1.00 23.86 233 THR B N 1
ATOM 3807 C CA . THR B 1 253 ? 19.780 46.085 61.702 1.00 24.43 233 THR B CA 1
ATOM 3808 C C . THR B 1 253 ? 21.071 46.750 62.179 1.00 23.41 233 THR B C 1
ATOM 3809 O O . THR B 1 253 ? 21.786 47.382 61.399 1.00 23.93 233 THR B O 1
ATOM 3813 N N . GLU B 1 254 ? 21.410 46.557 63.453 1.00 23.95 234 GLU B N 1
ATOM 3814 C CA . GLU B 1 254 ? 22.584 47.205 64.024 1.00 26.74 234 GLU B CA 1
ATOM 3815 C C . GLU B 1 254 ? 23.858 46.696 63.359 1.00 29.17 234 GLU B C 1
ATOM 3816 O O . GLU B 1 254 ? 24.822 47.421 63.239 1.00 24.97 234 GLU B O 1
ATOM 3822 N N . LEU B 1 255 ? 23.872 45.436 62.902 1.00 24.78 235 LEU B N 1
ATOM 3823 C CA . LEU B 1 255 ? 25.029 44.927 62.184 1.00 24.26 235 LEU B CA 1
ATOM 3824 C C . LEU B 1 255 ? 25.083 45.519 60.777 1.00 24.16 235 LEU B C 1
ATOM 3825 O O . LEU B 1 255 ? 26.177 45.833 60.316 1.00 24.21 235 LEU B O 1
ATOM 3830 N N . ARG B 1 256 ? 23.944 45.601 60.080 1.00 22.80 236 ARG B N 1
ATOM 3831 C CA . ARG B 1 256 ? 23.943 46.156 58.738 1.00 24.10 236 ARG B CA 1
ATOM 3832 C C . ARG B 1 256 ? 24.315 47.647 58.774 1.00 25.15 236 ARG B C 1
ATOM 3833 O O . ARG B 1 256 ? 24.985 48.161 57.861 1.00 25.55 236 ARG B O 1
ATOM 3841 N N . GLN B 1 257 ? 23.903 48.318 59.847 1.00 27.06 237 GLN B N 1
ATOM 3842 C CA . GLN B 1 257 ? 24.322 49.709 60.030 1.00 28.04 237 GLN B CA 1
ATOM 3843 C C . GLN B 1 257 ? 25.840 49.786 60.179 1.00 27.35 237 GLN B C 1
ATOM 3844 O O . GLN B 1 257 ? 26.482 50.639 59.554 1.00 29.92 237 GLN B O 1
ATOM 3850 N N . ALA B 1 258 ? 26.416 48.957 61.056 1.00 24.83 238 ALA B N 1
ATOM 3851 C CA . ALA B 1 258 ? 27.862 48.919 61.234 1.00 25.65 238 ALA B CA 1
ATOM 3852 C C . ALA B 1 258 ? 28.590 48.624 59.926 1.00 28.46 238 ALA B C 1
ATOM 3853 O O . ALA B 1 258 ? 29.568 49.314 59.567 1.00 27.90 238 ALA B O 1
ATOM 3855 N N . PHE B 1 259 ? 28.117 47.613 59.185 1.00 25.96 239 PHE B N 1
ATOM 3856 C CA . PHE B 1 259 ? 28.710 47.297 57.887 1.00 27.01 239 PHE B CA 1
ATOM 3857 C C . PHE B 1 259 ? 28.687 48.498 56.938 1.00 27.41 239 PHE B C 1
ATOM 3858 O O . PHE B 1 259 ? 29.692 48.827 56.310 1.00 26.72 239 PHE B O 1
ATOM 3866 N N . THR B 1 260 ? 27.516 49.105 56.808 1.00 26.62 240 THR B N 1
ATOM 3867 C CA . THR B 1 260 ? 27.258 50.206 55.909 1.00 29.83 240 THR B CA 1
ATOM 3868 C C . THR B 1 260 ? 28.113 51.428 56.289 1.00 29.77 240 THR B C 1
ATOM 3869 O O . THR B 1 260 ? 28.688 52.099 55.424 1.00 32.62 240 THR B O 1
ATOM 3873 N N . GLN B 1 261 ? 28.279 51.651 57.580 1.00 29.66 241 GLN B N 1
ATOM 3874 C CA . GLN B 1 261 ? 29.139 52.734 58.044 1.00 38.31 241 GLN B CA 1
ATOM 3875 C C . GLN B 1 261 ? 30.570 52.512 57.558 1.00 36.54 241 GLN B C 1
ATOM 3876 O O . GLN B 1 261 ? 31.200 53.466 57.098 1.00 32.09 241 GLN B O 1
ATOM 3882 N N . GLY B 1 262 ? 31.119 51.294 57.708 1.00 29.68 242 GLY B N 1
ATOM 3883 C CA . GLY B 1 262 ? 32.487 51.040 57.281 1.00 30.73 242 GLY B CA 1
ATOM 3884 C C . GLY B 1 262 ? 32.662 51.242 55.771 1.00 32.95 242 GLY B C 1
ATOM 3885 O O . GLY B 1 262 ? 33.628 51.867 55.300 1.00 32.69 242 GLY B O 1
ATOM 3886 N N . VAL B 1 263 ? 31.701 50.731 54.987 1.00 28.48 243 VAL B N 1
ATOM 3887 C CA . VAL B 1 263 ? 31.811 50.848 53.552 1.00 26.01 243 VAL B CA 1
ATOM 3888 C C . VAL B 1 263 ? 31.764 52.340 53.191 1.00 30.45 243 VAL B C 1
ATOM 3889 O O . VAL B 1 263 ? 32.577 52.810 52.388 1.00 31.90 243 VAL B O 1
ATOM 3893 N N . SER B 1 264 ? 30.739 53.018 53.726 1.00 32.86 244 SER B N 1
ATOM 3894 C CA . SER B 1 264 ? 30.477 54.434 53.439 1.00 39.30 244 SER B CA 1
ATOM 3895 C C . SER B 1 264 ? 31.716 55.275 53.698 1.00 36.49 244 SER B C 1
ATOM 3896 O O . SER B 1 264 ? 31.974 56.218 52.959 1.00 39.80 244 SER B O 1
ATOM 3899 N N . GLU B 1 265 ? 32.399 54.974 54.798 1.00 33.74 245 GLU B N 1
ATOM 3900 C CA . GLU B 1 265 ? 33.573 55.706 55.225 1.00 39.29 245 GLU B CA 1
ATOM 3901 C C . GLU B 1 265 ? 34.611 55.670 54.108 1.00 42.99 245 GLU B C 1
ATOM 3902 O O . GLU B 1 265 ? 35.169 56.704 53.730 1.00 41.74 245 GLU B O 1
ATOM 3908 N N . VAL B 1 266 ? 34.917 54.459 53.627 1.00 37.60 246 VAL B N 1
ATOM 3909 C CA . VAL B 1 266 ? 35.913 54.292 52.583 1.00 31.25 246 VAL B CA 1
ATOM 3910 C C . VAL B 1 266 ? 35.482 55.020 51.314 1.00 31.88 246 VAL B C 1
ATOM 3911 O O . VAL B 1 266 ? 36.318 55.689 50.714 1.00 30.17 246 VAL B O 1
ATOM 3915 N N . LEU B 1 267 ? 34.222 54.833 50.861 1.00 27.71 247 LEU B N 1
ATOM 3916 C CA . LEU B 1 267 ? 33.827 55.319 49.551 1.00 33.24 247 LEU B CA 1
ATOM 3917 C C . LEU B 1 267 ? 33.606 56.829 49.526 1.00 35.03 247 LEU B C 1
ATOM 3918 O O . LEU B 1 267 ? 33.698 57.431 48.457 1.00 33.44 247 LEU B O 1
ATOM 3923 N N . ALA B 1 268 ? 33.252 57.403 50.676 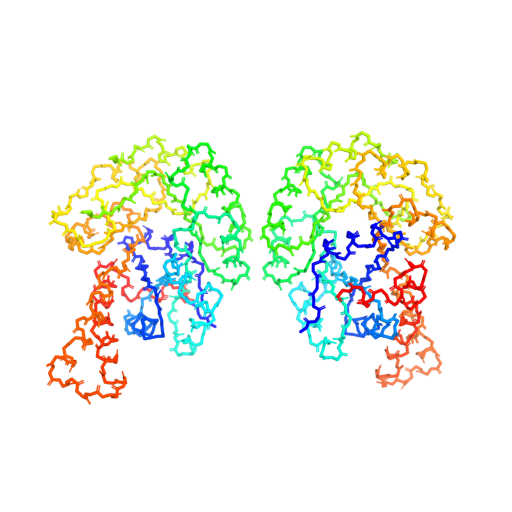1.00 34.78 248 ALA B N 1
ATOM 3924 C CA . ALA B 1 268 ? 33.095 58.851 50.745 1.00 38.00 248 ALA B CA 1
ATOM 3925 C C . ALA B 1 268 ? 34.477 59.515 50.677 1.00 39.15 248 ALA B C 1
ATOM 3926 O O . ALA B 1 268 ? 34.636 60.598 50.098 1.00 38.61 248 ALA B O 1
ATOM 3928 N N . ALA B 1 269 ? 35.469 58.873 51.295 1.00 33.56 249 ALA B N 1
ATOM 3929 C CA . ALA B 1 269 ? 36.823 59.406 51.370 1.00 33.33 249 ALA B CA 1
ATOM 3930 C C . ALA B 1 269 ? 37.589 59.157 50.066 1.00 41.44 249 ALA B C 1
ATOM 3931 O O . ALA B 1 269 ? 38.508 59.892 49.759 1.00 34.71 249 ALA B O 1
ATOM 3933 N N . SER B 1 270 ? 37.300 58.058 49.352 1.00 38.31 250 SER B N 1
ATOM 3934 C CA . SER B 1 270 ? 38.087 57.613 48.209 1.00 38.89 250 SER B CA 1
ATOM 3935 C C . SER B 1 270 ? 37.111 56.959 47.253 1.00 45.79 250 SER B C 1
ATOM 3936 O O . SER B 1 270 ? 36.952 55.734 47.243 1.00 38.51 250 SER B O 1
ATOM 3939 N N . PRO B 1 271 ? 36.356 57.760 46.480 1.00 36.19 251 PRO B N 1
ATOM 3940 C CA . PRO B 1 271 ? 35.284 57.188 45.672 1.00 43.65 251 PRO B CA 1
ATOM 3941 C C . PRO B 1 271 ? 35.835 56.305 44.557 1.00 44.18 251 PRO B C 1
ATOM 3942 O O . PRO B 1 271 ? 35.067 55.512 44.007 1.00 51.56 251 PRO B O 1
ATOM 3946 N N . ASP B 1 272 ? 37.141 56.440 44.232 1.00 37.67 252 ASP B N 1
ATOM 3947 C CA . ASP B 1 272 ? 37.739 55.600 43.201 1.00 39.25 252 ASP B CA 1
ATOM 3948 C C . ASP B 1 272 ? 38.522 54.424 43.798 1.00 32.38 252 ASP B C 1
ATOM 3949 O O . ASP B 1 272 ? 39.332 53.795 43.115 1.00 33.16 252 ASP B O 1
ATOM 3954 N N . GLU B 1 273 ? 38.262 54.134 45.064 1.00 29.16 253 GLU B N 1
ATOM 3955 C CA . GLU B 1 273 ? 38.751 52.922 45.690 1.00 30.66 253 GLU B CA 1
ATOM 3956 C C . GLU B 1 273 ? 37.951 51.735 45.147 1.00 29.32 253 GLU B C 1
ATOM 3957 O O . GLU B 1 273 ? 36.769 51.571 45.507 1.00 30.55 253 GLU B O 1
ATOM 3963 N N . TYR B 1 274 ? 38.568 50.955 44.248 1.00 27.67 254 TYR B N 1
ATOM 3964 C CA . TYR B 1 274 ? 37.846 49.842 43.642 1.00 29.03 254 TYR B CA 1
ATOM 3965 C C . TYR B 1 274 ? 38.277 48.498 44.232 1.00 26.20 254 TYR B C 1
ATOM 3966 O O . TYR B 1 274 ? 37.743 47.471 43.827 1.00 28.13 254 TYR B O 1
ATOM 3975 N N . VAL B 1 275 ? 39.152 48.513 45.233 1.00 27.48 255 VAL B N 1
ATOM 3976 C CA . VAL B 1 275 ? 39.539 47.268 45.883 1.00 28.15 255 VAL B CA 1
ATOM 3977 C C . VAL B 1 275 ? 38.471 46.911 46.923 1.00 27.34 255 VAL B C 1
ATOM 3978 O O . VAL B 1 275 ? 38.366 47.568 47.950 1.00 26.82 255 VAL B O 1
ATOM 3982 N N . LEU B 1 276 ? 37.678 45.858 46.627 1.00 25.70 256 LEU B N 1
ATOM 3983 C CA . LEU B 1 276 ? 36.555 45.459 47.469 1.00 25.40 256 LEU B CA 1
ATOM 3984 C C . LEU B 1 276 ? 37.060 44.976 48.830 1.00 24.62 256 LEU B C 1
ATOM 3985 O O . LEU B 1 276 ? 36.384 45.110 49.852 1.00 29.58 256 LEU B O 1
ATOM 3990 N N . ALA B 1 277 ? 38.282 44.445 48.844 1.00 23.31 257 ALA B N 1
ATOM 3991 C CA . ALA B 1 277 ? 38.912 44.045 50.080 1.00 25.22 257 ALA B CA 1
ATOM 3992 C C . ALA B 1 277 ? 39.085 45.236 51.024 1.00 27.61 257 ALA B C 1
ATOM 3993 O O . ALA B 1 277 ? 39.252 45.036 52.223 1.00 28.89 257 ALA B O 1
ATOM 3995 N N . VAL B 1 278 ? 39.107 46.453 50.471 1.00 30.06 258 VAL B N 1
ATOM 3996 C CA . VAL B 1 278 ? 39.281 47.651 51.285 1.00 24.89 258 VAL B CA 1
ATOM 3997 C C . VAL B 1 278 ? 37.922 48.201 51.698 1.00 25.82 258 VAL B C 1
ATOM 3998 O O . VAL B 1 278 ? 37.709 48.491 52.880 1.00 28.60 258 VAL B O 1
ATOM 4002 N N . SER B 1 279 ? 37.048 48.436 50.731 1.00 24.98 259 SER B N 1
ATOM 4003 C CA . SER B 1 279 ? 35.766 49.047 50.987 1.00 25.59 259 SER B CA 1
ATOM 4004 C C . SER B 1 279 ? 34.857 48.086 51.770 1.00 25.70 259 SER B C 1
ATOM 4005 O O . SER B 1 279 ? 34.380 48.378 52.859 1.00 25.17 259 SER B O 1
ATOM 4008 N N . LEU B 1 280 ? 34.648 46.888 51.221 1.00 25.78 260 LEU B N 1
ATOM 4009 C CA . LEU B 1 280 ? 33.771 45.940 51.897 1.00 25.21 260 LEU B CA 1
ATOM 4010 C C . LEU B 1 280 ? 34.480 45.334 53.099 1.00 25.15 260 LEU B C 1
ATOM 4011 O O . LEU B 1 280 ? 33.811 44.965 54.045 1.00 28.13 260 LEU B O 1
ATOM 4016 N N . GLY B 1 281 ? 35.819 45.239 53.069 1.00 26.18 261 GLY B N 1
ATOM 4017 C CA . GLY B 1 281 ? 36.580 44.751 54.197 1.00 26.26 261 GLY B CA 1
ATOM 4018 C C . GLY B 1 281 ? 36.465 45.700 55.395 1.00 25.83 261 GLY B C 1
ATOM 4019 O O . GLY B 1 281 ? 36.487 45.272 56.536 1.00 26.16 261 GLY B O 1
ATOM 4020 N N . ARG B 1 282 ? 36.381 47.018 55.156 1.00 27.88 262 ARG B N 1
ATOM 4021 C CA . ARG B 1 282 ? 36.189 47.943 56.271 1.00 27.33 262 ARG B CA 1
ATOM 4022 C C . ARG B 1 282 ? 34.787 47.763 56.870 1.00 26.56 262 ARG B C 1
ATOM 4023 O O . ARG B 1 282 ? 34.623 47.797 58.096 1.00 28.13 262 ARG B O 1
ATOM 4031 N N . GLY B 1 283 ? 33.790 47.557 56.009 1.00 25.37 263 GLY B N 1
ATOM 4032 C CA . GLY B 1 283 ? 32.461 47.195 56.478 1.00 28.18 263 GLY B CA 1
ATOM 4033 C C . GLY B 1 283 ? 32.527 45.939 57.364 1.00 25.71 263 GLY B C 1
ATOM 4034 O O . GLY B 1 283 ? 31.938 45.875 58.449 1.00 25.71 263 GLY B O 1
ATOM 4035 N N . ARG B 1 284 ? 33.266 44.936 56.877 1.00 25.47 264 ARG B N 1
ATOM 4036 C CA . ARG B 1 284 ? 33.441 43.716 57.639 1.00 24.11 264 ARG B CA 1
ATOM 4037 C C . ARG B 1 284 ? 34.058 44.006 59.003 1.00 26.79 264 ARG B C 1
ATOM 4038 O O . ARG B 1 284 ? 33.604 43.465 60.008 1.00 24.15 264 ARG B O 1
ATOM 4046 N N . ASP B 1 285 ? 35.114 44.835 59.031 1.00 27.90 265 ASP B N 1
ATOM 4047 C CA . ASP B 1 285 ? 35.797 45.139 60.280 1.00 29.71 265 ASP B CA 1
ATOM 4048 C C . ASP B 1 285 ? 34.872 45.856 61.263 1.00 24.18 265 ASP B C 1
ATOM 4049 O O . ASP B 1 285 ? 34.885 45.540 62.457 1.00 27.32 265 ASP B O 1
ATOM 4054 N N . VAL B 1 286 ? 34.148 46.860 60.801 1.00 25.04 266 VAL B N 1
ATOM 4055 C CA . VAL B 1 286 ? 33.285 47.634 61.693 1.00 25.69 266 VAL B CA 1
ATOM 4056 C C . VAL B 1 286 ? 32.135 46.755 62.195 1.00 29.83 266 VAL B C 1
ATOM 4057 O O . VAL B 1 286 ? 31.758 46.829 63.360 1.00 27.23 266 VAL B O 1
ATOM 4061 N N . MET B 1 287 ? 31.603 45.879 61.324 1.00 25.89 267 MET B N 1
ATOM 4062 C CA . MET B 1 287 ? 30.570 44.946 61.749 1.00 25.00 267 MET B CA 1
ATOM 4063 C C . MET B 1 287 ? 31.128 43.946 62.764 1.00 23.69 267 MET B C 1
ATOM 4064 O O . MET B 1 287 ? 30.480 43.661 63.759 1.00 25.25 267 MET B O 1
ATOM 4069 N N . GLN B 1 288 ? 32.356 43.453 62.572 1.00 23.87 268 GLN B N 1
ATOM 4070 C CA . GLN B 1 288 ? 32.969 42.500 63.478 1.00 22.81 268 GLN B CA 1
ATOM 4071 C C . GLN B 1 288 ? 33.075 43.102 64.886 1.00 27.13 268 GLN B C 1
ATOM 4072 O O . GLN B 1 288 ? 32.811 42.426 65.875 1.00 25.57 268 GLN B O 1
ATOM 4078 N N . GLN B 1 289 ? 33.495 44.365 64.966 1.00 28.17 269 GLN B N 1
ATOM 4079 C CA . GLN B 1 289 ? 33.571 45.051 66.260 1.00 29.03 269 GLN B CA 1
ATOM 4080 C C . GLN B 1 289 ? 32.201 45.130 66.928 1.00 23.72 269 GLN B C 1
ATOM 4081 O O . GLN B 1 289 ? 32.117 44.932 68.137 1.00 30.22 269 GLN B O 1
ATOM 4087 N N . LYS B 1 290 ? 31.141 45.372 66.163 1.00 23.93 270 LYS B N 1
ATOM 4088 C CA . LYS B 1 290 ? 29.799 45.407 66.683 1.00 24.23 270 LYS B CA 1
ATOM 4089 C C . LYS B 1 290 ? 29.375 44.040 67.213 1.00 26.69 270 LYS B C 1
ATOM 4090 O O . LYS B 1 290 ? 28.724 43.947 68.245 1.00 25.09 270 LYS B O 1
ATOM 4096 N N . VAL B 1 291 ? 29.710 42.974 66.475 1.00 25.14 271 VAL B N 1
ATOM 4097 C CA . VAL B 1 291 ? 29.353 41.647 66.941 1.00 24.29 271 VAL B CA 1
ATOM 4098 C C . VAL B 1 291 ? 30.093 41.334 68.234 1.00 25.17 271 VAL B C 1
ATOM 4099 O O . VAL B 1 291 ? 29.510 40.785 69.144 1.00 26.35 271 VAL B O 1
ATOM 4103 N N . ILE B 1 292 ? 31.365 41.727 68.330 1.00 24.45 272 ILE B N 1
ATOM 4104 C CA . ILE B 1 292 ? 32.139 41.527 69.544 1.00 25.67 272 ILE B CA 1
ATOM 4105 C C . ILE B 1 292 ? 31.456 42.232 70.715 1.00 24.15 272 ILE B C 1
ATOM 4106 O O . ILE B 1 292 ? 31.311 41.629 71.797 1.00 26.59 272 ILE B O 1
ATOM 4111 N N . GLU B 1 293 ? 31.004 43.465 70.472 1.00 26.49 273 GLU B N 1
ATOM 4112 C CA . GLU B 1 293 ? 30.308 44.268 71.462 1.00 29.01 273 GLU B CA 1
ATOM 4113 C C . GLU B 1 293 ? 29.047 43.557 71.955 1.00 28.35 273 GLU B C 1
ATOM 4114 O O . GLU B 1 293 ? 28.814 43.474 73.170 1.00 24.32 273 GLU B O 1
ATOM 4120 N N . LYS B 1 294 ? 28.254 43.005 71.018 1.00 24.50 274 LYS B N 1
ATOM 4121 C CA . LYS B 1 294 ? 27.051 42.288 71.403 1.00 26.07 274 LYS B CA 1
ATOM 4122 C C . LYS B 1 294 ? 27.329 40.993 72.152 1.00 23.21 274 LYS B C 1
ATOM 4123 O O . LYS B 1 294 ? 26.615 40.693 73.134 1.00 26.93 274 LYS B O 1
ATOM 4129 N N . ILE B 1 295 ? 28.337 40.214 71.719 1.00 22.62 275 ILE B N 1
ATOM 4130 C CA . ILE B 1 295 ? 28.711 38.978 72.376 1.00 22.37 275 ILE B CA 1
ATOM 4131 C C . ILE B 1 295 ? 28.973 39.278 73.852 1.00 27.88 275 ILE B C 1
ATOM 4132 O O . ILE B 1 295 ? 28.580 38.516 74.750 1.00 25.86 275 ILE B O 1
ATOM 4137 N N . ARG B 1 296 ? 29.706 40.372 74.094 1.00 27.63 276 ARG B N 1
ATOM 4138 C CA . ARG B 1 296 ? 30.092 40.674 75.475 1.00 25.76 276 ARG B CA 1
ATOM 4139 C C . ARG B 1 296 ? 28.881 41.146 76.251 1.00 27.93 276 ARG B C 1
ATOM 4140 O O . ARG B 1 296 ? 28.693 40.761 77.407 1.00 31.04 276 ARG B O 1
ATOM 4148 N N . LEU B 1 297 ? 28.054 41.953 75.607 1.00 26.90 277 LEU B N 1
ATOM 4149 C CA . LEU B 1 297 ? 26.835 42.423 76.232 1.00 29.89 277 LEU B CA 1
ATOM 4150 C C . LEU B 1 297 ? 26.000 41.245 76.717 1.00 30.04 277 LEU B C 1
ATOM 4151 O O . LEU B 1 297 ? 25.398 41.288 77.799 1.00 26.00 277 LEU B O 1
ATOM 4156 N N . PHE B 1 298 ? 25.916 40.206 75.876 1.00 29.02 278 PHE B N 1
ATOM 4157 C CA . PHE B 1 298 ? 25.079 39.059 76.159 1.00 26.12 278 PHE B CA 1
ATOM 4158 C C . PHE B 1 298 ? 25.656 38.119 77.207 1.00 26.60 278 PHE B C 1
ATOM 4159 O O . PHE B 1 298 ? 24.983 37.162 77.595 1.00 26.16 278 PHE B O 1
ATOM 4167 N N . GLY B 1 299 ? 26.932 38.307 77.589 1.00 28.85 279 GLY B N 1
ATOM 4168 C CA . GLY B 1 299 ? 27.590 37.431 78.540 1.00 28.80 279 GLY B CA 1
ATOM 4169 C C . GLY B 1 299 ? 27.998 36.079 77.978 1.00 26.79 279 GLY B C 1
ATOM 4170 O O . GLY B 1 299 ? 28.201 35.146 78.746 1.00 28.92 279 GLY B O 1
ATOM 4171 N N . SER B 1 300 ? 28.162 35.985 76.634 1.00 25.73 280 SER B N 1
ATOM 4172 C CA . SER B 1 300 ? 28.494 34.745 75.966 1.00 25.70 280 SER B CA 1
ATOM 4173 C C . SER B 1 300 ? 29.991 34.580 75.678 1.00 27.54 280 SER B C 1
ATOM 4174 O O . SER B 1 300 ? 30.433 33.503 75.286 1.00 28.99 280 SER B O 1
ATOM 4177 N N . GLN B 1 301 ? 30.823 35.600 75.962 1.00 27.15 281 GLN B N 1
ATOM 4178 C CA . GLN B 1 301 ? 32.255 35.453 75.695 1.00 30.88 281 GLN B CA 1
ATOM 4179 C C . GLN B 1 301 ? 32.826 34.365 76.603 1.00 28.26 281 GLN B C 1
ATOM 4180 O O . GLN B 1 301 ? 32.390 34.244 77.734 1.00 30.67 281 GLN B O 1
ATOM 4186 N N . GLY B 1 302 ? 33.738 33.542 76.084 1.00 28.35 282 GLY B N 1
ATOM 4187 C CA . GLY B 1 302 ? 34.356 32.453 76.828 1.00 27.23 282 GLY B CA 1
ATOM 4188 C C . GLY B 1 302 ? 33.506 31.193 76.976 1.00 30.93 282 GLY B C 1
ATOM 4189 O O . GLY B 1 302 ? 34.038 30.148 77.340 1.00 33.96 282 GLY B O 1
ATOM 4190 N N . GLN B 1 303 ? 32.207 31.250 76.639 1.00 29.51 283 GLN B N 1
ATOM 4191 C CA . GLN B 1 303 ? 31.308 30.159 76.961 1.00 29.47 283 GLN B CA 1
ATOM 4192 C C . GLN B 1 303 ? 31.477 29.002 75.970 1.00 26.46 283 GLN B C 1
ATOM 4193 O O . GLN B 1 303 ? 30.930 27.933 76.207 1.00 28.82 283 GLN B O 1
ATOM 4199 N N . ALA B 1 304 ? 32.296 29.168 74.913 1.00 29.65 284 ALA B N 1
ATOM 4200 C CA . ALA B 1 304 ? 32.597 28.035 74.042 1.00 31.20 284 ALA B CA 1
ATOM 4201 C C . ALA B 1 304 ? 33.176 26.862 74.834 1.00 33.59 284 ALA B C 1
ATOM 4202 O O . ALA B 1 304 ? 32.909 25.719 74.488 1.00 33.32 284 ALA B O 1
ATOM 4204 N N . ALA B 1 305 ? 33.960 27.152 75.879 1.00 34.57 285 ALA B N 1
ATOM 4205 C CA . ALA B 1 305 ? 34.595 26.133 76.710 1.00 40.01 285 ALA B CA 1
ATOM 4206 C C . ALA B 1 305 ? 33.583 25.145 77.296 1.00 43.57 285 ALA B C 1
ATOM 4207 O O . ALA B 1 305 ? 33.895 23.974 77.480 1.00 47.37 285 ALA B O 1
ATOM 4209 N N . ALA B 1 306 ? 32.359 25.608 77.562 1.00 40.97 286 ALA B N 1
ATOM 4210 C CA . ALA B 1 306 ? 31.340 24.786 78.191 1.00 41.83 286 ALA B CA 1
ATOM 4211 C C . ALA B 1 306 ? 30.826 23.687 77.264 1.00 42.86 286 ALA B C 1
ATOM 4212 O O . ALA B 1 306 ? 30.194 22.772 77.753 1.00 43.85 286 ALA B O 1
ATOM 4214 N N . PHE B 1 307 ? 31.096 23.734 75.945 1.00 43.28 287 PHE B N 1
ATOM 4215 C CA . PHE B 1 307 ? 30.460 22.813 75.002 1.00 41.26 287 PHE B CA 1
ATOM 4216 C C . PHE B 1 307 ? 31.448 21.789 74.436 1.00 42.44 287 PHE B C 1
ATOM 4217 O O . PHE B 1 307 ? 32.637 22.039 74.717 1.00 49.09 287 PHE B O 1
#

B-factor: mean 31.04, std 11.04, range [15.5, 107.29]

Organism: Yersinia aldovae (NCBI:txid29483)

InterPro domains:
  IPR000771 Fructose-bisphosphate aldolase, class-II [PF01116] (6-283)
  IPR000771 Fructose-bisphosphate aldolase, class-II [PIRSF001359] (2-284)
  IPR000771 Fructose-bisphosphate aldolase, class-II [PS00806] (131-142)
  IPR000771 Fructose-bisphosphate aldolase, class-II [TIGR00167] (2-284)
  IPR000771 Fructose-bisphosphate aldolase, class-II [cd00947] (9-282)
  IPR013785 Aldolase-type TIM barrel [G3DSA:3.20.20.70] (1-286)

Radius of gyration: 27.74 Å; Cα contacts (8 Å, |Δi|>4): 1253; chains: 2; bounding box: 53×85×58 Å

Nearest PDB structures (foldseek):
  8q59-assembly1_A-2  TM=1.003E+00  e=2.185E-56  Yersinia aldovae
  8q57-assembly1_A  TM=1.003E+00  e=2.464E-56  Yersinia aldovae
  8q59-assembly1_B-2  TM=1.002E+00  e=5.060E-56  Yersinia aldovae
  8q5a-assembly1_A  TM=9.981E-01  e=2.359E-49  Hafnia paralvei
  3q94-assembly1_B  TM=9.750E-01  e=5.725E-33  Bacillus anthracis str. 'Ames Ancestor'

Foldseek 3Di:
DQEAAPLVQLVVLLVVLFAAEEEEDADLLRLVLQQVLCQVLLFAHEYEHEDVSCVVQNLLRVLVSNVVVCPPGDFYYFYEYPDACDLVVLVVNVVSPGQEYEHEVQVPDLVVQLVSLLVSVVSCVVVNHAYEYEHEDAEALVDWDALVSLQVSCVSRVHQEYETDFFAHADAHPDATDGNLVRLLSCCVRNVHAYEYERQARHDLVRLSSSSNSRHHYYYDYRNLVVQLCVQLCVCCVVPVPPPDCCRNSVRSSVSSSVVSSVVCVSRVRGPCSVVVVD/DQEAAPLVQLVVLLVVLFAAEAEEAADLLRLCLQQVLCQVLLFEHEYEHEDVSCVVQNDLRVVVSNVVNCPPGDFYYFYEYPDDCDLVVLVVNVVSPGQEYEHEVQVPDLVVQLVSLQVSVVSCVVVNHAYEYEHADAEALVGWDALVSLQVSCVSRVHQEYETHFFAHADAHPDATDGNLVRLLSNCVRNVHAYADDRQAPHDLVRLSSSSNSRNHYYYDYRNLVVQLCVQLCVCCVVPVPPPPCCRNSVRSSVSSSVVSNVVCVSRVRRPVSVVD